Protein AF-0000000085164803 (afdb_homodimer)

InterPro domains:
  IPR000312 Glycosyl transferase, family 3 [PF00591] (95-335)
  IPR005940 Anthranilate phosphoribosyl transferase [PTHR43285] (5-345)
  IPR017459 Glycosyl transferase family 3, N-terminal domain [PF02885] (6-67)
  IPR035902 Nucleoside phosphorylase/phosphoribosyltransferase catalytic domain superfamily [G3DSA:3.40.1030.10] (84-350)
  IPR035902 Nucleoside phosphorylase/phosphoribosyltransferase catalytic domain superfamily [SSF52418] (83-345)
  IPR036320 Glycosyl transferase family 3, N-terminal domain superfamily [SSF47648] (9-75)

Organism: Thermosynechococcus vestitus (strain NIES-2133 / IAM M-273 / BP-1) (NCBI:txid197221)

Nearest PDB structures (foldseek):
  4hkm-assembly2_B  TM=9.072E-01  e=5.076E-22  Xanthomonas campestris pv. campestris str. ATCC 33913
  5c7s-assembly1_A  TM=8.572E-01  e=1.283E-20  Mycobacterium tuberculosis H37Rv
  4x58-assembly1_A  TM=8.552E-01  e=3.973E-20  Mycobacterium tuberculosis
  4x59-assembly1_B  TM=8.171E-01  e=8.907E-20  Mycobacterium tuberculosis
  4zoj-assembly1_B  TM=8.328E-01  e=1.893E-19  Mycobacterium tuberculosis H37Ra

Sequence (700 aa):
MSPLFRDLLKKVGSGAHTHKDLTRAEAALALKLMLEQVATPAQIGAFLIAHRIKRPTSEEMAGMLDTYNAMGPKIPALETSSPVMILSQPYDGRDRTFPLSPLTALVLATAGIPVLQHGGDRMPTKEGIPLIDLWRCLGVDWSILTLEQITHCLEQTGLGFVYLPRHFPAAHGLVPYREQIGKRPPIATLELIWNPYQGPSHLVAGFVHPPTEGIMRDALYLHGVHEFTTVKGLEGSCDLPRERTAIIGLARNQDPSWQRLHLHPQNYGMASSNVPWPGETTTATKMMAAVLAAEEHPLTTSVIWNSGFYLWQGGKAHSLDSGFALSSELLRSGRVTQHLQKLQTTLEKVMSPLFRDLLKKVGSGAHTHKDLTRAEAALALKLMLEQVATPAQIGAFLIAHRIKRPTSEEMAGMLDTYNAMGPKIPALETSSPVMILSQPYDGRDRTFPLSPLTALVLATAGIPVLQHGGDRMPTKEGIPLIDLWRCLGVDWSILTLEQITHCLEQTGLGFVYLPRHFPAAHGLVPYREQIGKRPPIATLELIWNPYQGPSHLVAGFVHPPTEGIMRDALYLHGVHEFTTVKGLEGSCDLPRERTAIIGLARNQDPSWQRLHLHPQNYGMASSNVPWPGETTTATKMMAAVLAAEEHPLTTSVIWNSGFYLWQGGKAHSLDSGFALSSELLRSGRVTQHLQKLQTTLEKV

Structure (mmCIF, N/CA/C/O backbone):
data_AF-0000000085164803-model_v1
#
loop_
_entity.id
_entity.type
_entity.pdbx_description
1 polymer 'Tll1358 protein'
#
loop_
_atom_site.group_PDB
_atom_site.id
_atom_site.type_symbol
_atom_site.label_atom_id
_atom_site.label_alt_id
_atom_site.label_comp_id
_atom_site.label_asym_id
_atom_site.label_entity_id
_atom_site.label_seq_id
_atom_site.pdbx_PDB_ins_code
_atom_site.Cartn_x
_atom_site.Cartn_y
_atom_site.Cartn_z
_atom_site.occupancy
_atom_site.B_iso_or_equiv
_atom_site.auth_seq_id
_atom_site.auth_comp_id
_atom_site.auth_asym_id
_atom_site.auth_atom_id
_atom_site.pdbx_PDB_model_num
ATOM 1 N N . MET A 1 1 ? 14.891 6.027 -5.836 1 66.44 1 MET A N 1
ATOM 2 C CA . MET A 1 1 ? 13.453 6.035 -6.094 1 66.44 1 MET A CA 1
ATOM 3 C C . MET A 1 1 ? 13.164 6.305 -7.566 1 66.44 1 MET A C 1
ATOM 5 O O . MET A 1 1 ? 13.914 7.027 -8.227 1 66.44 1 MET A O 1
ATOM 9 N N . SER A 1 2 ? 12.203 5.418 -8.148 1 78.12 2 SER A N 1
ATOM 10 C CA . SER A 1 2 ? 11.945 5.633 -9.57 1 78.12 2 SER A CA 1
ATOM 11 C C . SER A 1 2 ? 10.719 6.523 -9.781 1 78.12 2 SER A C 1
ATOM 13 O O . SER A 1 2 ? 9.617 6.18 -9.352 1 78.12 2 SER A O 1
ATOM 15 N N . PRO A 1 3 ? 10.938 7.703 -10.273 1 87.62 3 PRO A N 1
ATOM 16 C CA . PRO A 1 3 ? 9.805 8.578 -10.578 1 87.62 3 PRO A CA 1
ATOM 17 C C . PRO A 1 3 ? 8.781 7.91 -11.492 1 87.62 3 PRO A C 1
ATOM 19 O O . PRO A 1 3 ? 7.578 8.164 -11.367 1 87.62 3 PRO A O 1
ATOM 22 N N . LEU A 1 4 ? 9.344 7.156 -12.32 1 92.25 4 LEU A N 1
ATOM 23 C CA . LEU A 1 4 ? 8.461 6.457 -13.25 1 92.25 4 LEU A CA 1
ATOM 24 C C . LEU A 1 4 ? 7.531 5.508 -12.492 1 92.25 4 LEU A C 1
ATOM 26 O O . LEU A 1 4 ? 6.324 5.477 -12.758 1 92.25 4 LEU A O 1
ATOM 30 N N . PHE A 1 5 ? 8.047 4.777 -11.586 1 97 5 PHE A N 1
ATOM 31 C CA . PHE A 1 5 ? 7.234 3.84 -10.82 1 97 5 PHE A CA 1
ATOM 32 C C . PHE A 1 5 ? 6.219 4.582 -9.953 1 97 5 PHE A C 1
ATOM 34 O O . PHE A 1 5 ? 5.09 4.121 -9.781 1 97 5 PHE A O 1
ATOM 41 N N . ARG A 1 6 ? 6.641 5.688 -9.453 1 95.94 6 ARG A N 1
ATOM 42 C CA . ARG A 1 6 ? 5.75 6.512 -8.641 1 95.94 6 ARG A CA 1
ATOM 43 C C . ARG A 1 6 ? 4.504 6.902 -9.422 1 95.94 6 ARG A C 1
ATOM 45 O O . ARG A 1 6 ? 3.395 6.879 -8.891 1 95.94 6 ARG A O 1
ATOM 52 N N . ASP A 1 7 ? 4.656 7.234 -10.641 1 95.56 7 ASP A N 1
ATOM 53 C CA . ASP A 1 7 ? 3.527 7.637 -11.484 1 95.56 7 ASP A CA 1
ATOM 54 C C . ASP A 1 7 ? 2.562 6.473 -11.695 1 95.56 7 ASP A C 1
ATOM 56 O O . ASP A 1 7 ? 1.345 6.664 -11.703 1 95.56 7 ASP A O 1
ATOM 60 N N . LEU A 1 8 ? 3.043 5.332 -11.898 1 97.31 8 LEU A N 1
ATOM 61 C CA . LEU A 1 8 ? 2.215 4.141 -12.039 1 97.31 8 LEU A CA 1
ATOM 62 C C . LEU A 1 8 ? 1.475 3.838 -10.742 1 97.31 8 LEU A C 1
ATOM 64 O O . LEU A 1 8 ? 0.283 3.521 -10.758 1 97.31 8 LEU A O 1
ATOM 68 N N . LEU A 1 9 ? 2.225 3.98 -9.688 1 96.81 9 LEU A N 1
ATOM 69 C CA . LEU A 1 9 ? 1.663 3.736 -8.359 1 96.81 9 LEU A CA 1
ATOM 70 C C . LEU A 1 9 ? 0.536 4.719 -8.062 1 96.81 9 LEU A C 1
ATOM 72 O O . LEU A 1 9 ? -0.498 4.336 -7.508 1 96.81 9 LEU A O 1
ATOM 76 N N . LYS A 1 10 ? 0.73 5.973 -8.461 1 95.06 10 LYS A N 1
ATOM 77 C CA . LYS A 1 10 ? -0.285 7 -8.242 1 95.06 10 LYS A CA 1
ATOM 78 C C . LYS A 1 10 ? -1.594 6.637 -8.938 1 95.06 10 LYS A C 1
ATOM 80 O O . LYS A 1 10 ? -2.676 6.914 -8.414 1 95.06 10 LYS A O 1
ATOM 85 N N . LYS A 1 11 ? -1.529 6.02 -10.086 1 94.56 11 LYS A N 1
ATOM 86 C CA . LYS A 1 11 ? -2.715 5.609 -10.836 1 94.56 11 LYS A CA 1
ATOM 87 C C . LYS A 1 11 ? -3.486 4.527 -10.086 1 94.56 11 LYS A C 1
ATOM 89 O O . LYS A 1 11 ? -4.695 4.645 -9.883 1 94.56 11 LYS A O 1
ATOM 94 N N . VAL A 1 12 ? -2.789 3.58 -9.531 1 94.38 12 VAL A N 1
ATOM 95 C CA . VAL A 1 12 ? -3.396 2.406 -8.914 1 94.38 12 VAL A CA 1
ATOM 96 C C . VAL A 1 12 ? -3.879 2.752 -7.508 1 94.38 12 VAL A C 1
ATOM 98 O O . VAL A 1 12 ? -4.879 2.207 -7.039 1 94.38 12 VAL A O 1
ATOM 101 N N . GLY A 1 13 ? -3.184 3.682 -6.848 1 91.94 13 GLY A N 1
ATOM 102 C CA . GLY A 1 13 ? -3.406 3.953 -5.438 1 91.94 13 GLY A CA 1
ATOM 103 C C . GLY A 1 13 ? -4.18 5.234 -5.191 1 91.94 13 GLY A C 1
ATOM 104 O O . GLY A 1 13 ? -4.105 5.809 -4.105 1 91.94 13 GLY A O 1
ATOM 105 N N . SER A 1 14 ? -4.785 5.953 -6.07 1 82.62 14 SER A N 1
ATOM 106 C CA . SER A 1 14 ? -5.457 7.234 -5.895 1 82.62 14 SER A CA 1
ATOM 107 C C . SER A 1 14 ? -6.641 7.113 -4.941 1 82.62 14 SER A C 1
ATOM 109 O O . SER A 1 14 ? -6.84 7.973 -4.082 1 82.62 14 SER A O 1
ATOM 111 N N . GLY A 1 15 ? -7.508 6.23 -5.016 1 77.12 15 GLY A N 1
ATOM 112 C CA . GLY A 1 15 ? -8.656 6.039 -4.148 1 77.12 15 GLY A CA 1
ATOM 113 C C . GLY A 1 15 ? -9.547 4.887 -4.586 1 77.12 15 GLY A C 1
ATOM 114 O O . GLY A 1 15 ? -9.344 4.309 -5.652 1 77.12 15 GLY A O 1
ATOM 115 N N . ALA A 1 16 ? -10.484 4.719 -3.592 1 70.19 16 ALA A N 1
ATOM 116 C CA . ALA A 1 16 ? -11.375 3.588 -3.84 1 70.19 16 ALA A CA 1
ATOM 117 C C . ALA A 1 16 ? -12.188 3.797 -5.113 1 70.19 16 ALA A C 1
ATOM 119 O O . ALA A 1 16 ? -12.445 2.846 -5.855 1 70.19 16 ALA A O 1
ATOM 120 N N . HIS A 1 17 ? -12.352 5.117 -5.375 1 75.06 17 HIS A N 1
ATOM 121 C CA . HIS A 1 17 ? -13.211 5.383 -6.523 1 75.06 17 HIS A CA 1
ATOM 122 C C . HIS A 1 17 ? -12.477 6.199 -7.582 1 75.06 17 HIS A C 1
ATOM 124 O O . HIS A 1 17 ? -13.055 6.539 -8.617 1 75.06 17 HIS A O 1
ATOM 130 N N . THR A 1 18 ? -11.234 6.43 -7.332 1 79.44 18 THR A N 1
ATOM 131 C CA . THR A 1 18 ? -10.531 7.332 -8.234 1 79.44 18 THR A CA 1
ATOM 132 C C . THR A 1 18 ? -9.328 6.641 -8.859 1 79.44 18 THR A C 1
ATOM 134 O O . THR A 1 18 ? -8.609 7.238 -9.664 1 79.44 18 THR A O 1
ATOM 137 N N . HIS A 1 19 ? -9.227 5.43 -8.406 1 83.69 19 HIS A N 1
ATOM 138 C CA . HIS A 1 19 ? -8.117 4.707 -9.016 1 83.69 19 HIS A CA 1
ATOM 139 C C . HIS A 1 19 ? -8.32 4.547 -10.523 1 83.69 19 HIS A C 1
ATOM 141 O O . HIS A 1 19 ? -9.445 4.668 -11.016 1 83.69 19 HIS A O 1
ATOM 147 N N . LYS A 1 20 ? -7.23 4.414 -11.234 1 91.12 20 LYS A N 1
ATOM 148 C CA . LYS A 1 20 ? -7.227 4.16 -12.672 1 91.12 20 LYS A CA 1
ATOM 149 C C . LYS A 1 20 ? -6.504 2.861 -13 1 91.12 20 LYS A C 1
ATOM 151 O O . LYS A 1 20 ? -5.523 2.504 -12.336 1 91.12 20 LYS A O 1
ATOM 156 N N . ASP A 1 21 ? -7.039 2.227 -14.016 1 96.38 21 ASP A N 1
ATOM 157 C CA . ASP A 1 21 ? -6.391 1.008 -14.492 1 96.38 21 ASP A CA 1
ATOM 158 C C . ASP A 1 21 ? -5.117 1.331 -15.273 1 96.38 21 ASP A C 1
ATOM 160 O O . ASP A 1 21 ? -5.066 2.324 -16 1 96.38 21 ASP A O 1
ATOM 164 N N . LEU A 1 22 ? -4.18 0.524 -15.062 1 98 22 LEU A N 1
ATOM 165 C CA . LEU A 1 22 ? -3.008 0.607 -15.93 1 98 22 LEU A CA 1
ATOM 166 C C . LEU A 1 22 ? -3.312 0.031 -17.312 1 98 22 LEU A C 1
ATOM 168 O O . LEU A 1 22 ? -4.098 -0.912 -17.438 1 98 22 LEU A O 1
ATOM 172 N N . THR A 1 23 ? -2.688 0.637 -18.312 1 98.31 23 THR A N 1
ATOM 173 C CA . THR A 1 23 ? -2.682 -0.014 -19.625 1 98.31 23 THR A CA 1
ATOM 174 C C . THR A 1 23 ? -1.815 -1.27 -19.594 1 98.31 23 THR A C 1
ATOM 176 O O . THR A 1 23 ? -1.067 -1.495 -18.641 1 98.31 23 THR A O 1
ATOM 179 N N . ARG A 1 24 ? -1.946 -2.098 -20.641 1 98.62 24 ARG A N 1
ATOM 180 C CA . ARG A 1 24 ? -1.116 -3.293 -20.75 1 98.62 24 ARG A CA 1
ATOM 181 C C . ARG A 1 24 ? 0.365 -2.938 -20.688 1 98.62 24 ARG A C 1
ATOM 183 O O . ARG A 1 24 ? 1.122 -3.561 -19.938 1 98.62 24 ARG A O 1
ATOM 190 N N . ALA A 1 25 ? 0.76 -1.903 -21.406 1 98.69 25 ALA A N 1
ATOM 191 C CA . ALA A 1 25 ? 2.156 -1.476 -21.438 1 98.69 25 ALA A CA 1
ATOM 192 C C . ALA A 1 25 ? 2.602 -0.969 -20.078 1 98.69 25 ALA A C 1
ATOM 194 O O . ALA A 1 25 ? 3.725 -1.237 -19.641 1 98.69 25 ALA A O 1
ATOM 195 N N . GLU A 1 26 ? 1.763 -0.199 -19.375 1 98.5 26 GLU A N 1
ATOM 196 C CA . GLU A 1 26 ? 2.076 0.324 -18.047 1 98.5 26 GLU A CA 1
ATOM 197 C C . GLU A 1 26 ? 2.225 -0.803 -17.031 1 98.5 26 GLU A C 1
ATOM 199 O O . GLU A 1 26 ? 3.107 -0.758 -16.172 1 98.5 26 GLU A O 1
ATOM 204 N N . ALA A 1 27 ? 1.341 -1.773 -17.125 1 98.69 27 ALA A N 1
ATOM 205 C CA . ALA A 1 27 ? 1.405 -2.908 -16.219 1 98.69 27 ALA A CA 1
ATOM 206 C C . ALA A 1 27 ? 2.68 -3.719 -16.438 1 98.69 27 ALA A C 1
ATOM 208 O O . ALA A 1 27 ? 3.305 -4.176 -15.477 1 98.69 27 ALA A O 1
ATOM 209 N N . ALA A 1 28 ? 3.039 -3.904 -17.688 1 98.81 28 ALA A N 1
ATOM 210 C CA . ALA A 1 28 ? 4.301 -4.566 -18.016 1 98.81 28 ALA A CA 1
ATOM 211 C C . ALA A 1 28 ? 5.484 -3.82 -17.406 1 98.81 28 ALA A C 1
ATOM 213 O O . ALA A 1 28 ? 6.375 -4.434 -16.812 1 98.81 28 ALA A O 1
ATOM 214 N N . LEU A 1 29 ? 5.465 -2.545 -17.562 1 98.62 29 LEU A N 1
ATOM 215 C CA . LEU A 1 29 ? 6.539 -1.702 -17.047 1 98.62 29 LEU A CA 1
ATOM 216 C C . LEU A 1 29 ? 6.602 -1.764 -15.523 1 98.62 29 LEU A C 1
ATOM 218 O O . LEU A 1 29 ? 7.684 -1.849 -14.945 1 98.62 29 LEU A O 1
ATOM 222 N N . ALA A 1 30 ? 5.469 -1.691 -14.867 1 98.56 30 ALA A N 1
ATOM 223 C CA . ALA A 1 30 ? 5.422 -1.753 -13.406 1 98.56 30 ALA A CA 1
ATOM 224 C C . ALA A 1 30 ? 6.078 -3.027 -12.891 1 98.56 30 ALA A C 1
ATOM 226 O O . ALA A 1 30 ? 6.914 -2.979 -11.977 1 98.56 30 ALA A O 1
ATOM 227 N N . LEU A 1 31 ? 5.68 -4.145 -13.477 1 98.75 31 LEU A N 1
ATOM 228 C CA . LEU A 1 31 ? 6.254 -5.406 -13.023 1 98.75 31 LEU A CA 1
ATOM 229 C C . LEU A 1 31 ? 7.75 -5.457 -13.297 1 98.75 31 LEU A C 1
ATOM 231 O O . LEU A 1 31 ? 8.531 -5.922 -12.461 1 98.75 31 LEU A O 1
ATOM 235 N N . LYS A 1 32 ? 8.148 -4.996 -14.445 1 98.69 32 LYS A N 1
ATOM 236 C CA . LYS A 1 32 ? 9.57 -4.977 -14.781 1 98.69 32 LYS A CA 1
ATOM 237 C C . LYS A 1 32 ? 10.367 -4.191 -13.75 1 98.69 32 LYS A C 1
ATOM 239 O O . LYS A 1 32 ? 11.406 -4.66 -13.273 1 98.69 32 LYS A O 1
ATOM 244 N N . LEU A 1 33 ? 9.922 -3.006 -13.352 1 98.62 33 LEU A N 1
ATOM 245 C CA . LEU A 1 33 ? 10.609 -2.143 -12.406 1 98.62 33 LEU A CA 1
ATOM 246 C C . LEU A 1 33 ? 10.648 -2.783 -11.016 1 98.62 33 LEU A C 1
ATOM 248 O O . LEU A 1 33 ? 11.617 -2.6 -10.273 1 98.62 33 LEU A O 1
ATOM 252 N N . MET A 1 34 ? 9.594 -3.514 -10.672 1 98.62 34 MET A N 1
ATOM 253 C CA . MET A 1 34 ? 9.602 -4.227 -9.398 1 98.62 34 MET A CA 1
ATOM 254 C C . MET A 1 34 ? 10.594 -5.383 -9.43 1 98.62 34 MET A C 1
ATOM 256 O O . MET A 1 34 ? 11.367 -5.566 -8.484 1 98.62 34 MET A O 1
ATOM 260 N N . LEU A 1 35 ? 10.57 -6.156 -10.523 1 98.5 35 LEU A N 1
ATOM 261 C CA . LEU A 1 35 ? 11.461 -7.309 -10.641 1 98.5 35 LEU A CA 1
ATOM 262 C C . LEU A 1 35 ? 12.922 -6.871 -10.625 1 98.5 35 LEU A C 1
ATOM 264 O O . LEU A 1 35 ? 13.773 -7.551 -10.047 1 98.5 35 LEU A O 1
ATOM 268 N N . GLU A 1 36 ? 13.211 -5.777 -11.211 1 97.69 36 GLU A N 1
ATOM 269 C CA . GLU A 1 36 ? 14.578 -5.27 -11.297 1 97.69 36 GLU A CA 1
ATOM 270 C C . GLU A 1 36 ? 14.961 -4.5 -10.039 1 97.69 36 GLU A C 1
ATOM 272 O O . GLU A 1 36 ? 16.094 -4.031 -9.914 1 97.69 36 GLU A O 1
ATOM 277 N N . GLN A 1 37 ? 14.047 -4.25 -9.125 1 96.56 37 GLN A N 1
ATOM 278 C CA . GLN A 1 37 ? 14.258 -3.566 -7.855 1 96.56 37 GLN A CA 1
ATOM 279 C C . GLN A 1 37 ? 14.664 -2.111 -8.078 1 96.56 37 GLN A C 1
ATOM 281 O O . GLN A 1 37 ? 15.484 -1.573 -7.328 1 96.56 37 GLN A O 1
ATOM 286 N N . VAL A 1 38 ? 14.188 -1.705 -9.242 1 97.62 38 VAL A N 1
ATOM 287 C CA . VAL A 1 38 ? 14.273 -0.263 -9.453 1 97.62 38 VAL A CA 1
ATOM 288 C C . VAL A 1 38 ? 13.266 0.45 -8.555 1 97.62 38 VAL A C 1
ATOM 290 O O . VAL A 1 38 ? 13.562 1.511 -8 1 97.62 38 VAL A O 1
ATOM 293 N N . ALA A 1 39 ? 12.016 -0.092 -8.469 1 98.12 39 ALA A N 1
ATOM 294 C CA . ALA A 1 39 ? 11.07 0.363 -7.457 1 98.12 39 ALA A CA 1
ATOM 295 C C . ALA A 1 39 ? 11.594 0.089 -6.051 1 98.12 39 ALA A C 1
ATOM 297 O O . ALA A 1 39 ? 12.148 -0.979 -5.785 1 98.12 39 ALA A O 1
ATOM 298 N N . THR A 1 40 ? 11.453 1.052 -5.16 1 98.06 40 THR A N 1
ATOM 299 C CA . THR A 1 40 ? 11.914 0.876 -3.785 1 98.06 40 THR A CA 1
ATOM 300 C C . THR A 1 40 ? 11.016 -0.105 -3.037 1 98.06 40 THR A C 1
ATOM 302 O O . THR A 1 40 ? 9.883 -0.357 -3.455 1 98.06 40 THR A O 1
ATOM 305 N N . PRO A 1 41 ? 11.508 -0.667 -1.887 1 98 41 PRO A N 1
ATOM 306 C CA . PRO A 1 41 ? 10.656 -1.557 -1.091 1 98 41 PRO A CA 1
ATOM 307 C C . PRO A 1 41 ? 9.32 -0.92 -0.72 1 98 41 PRO A C 1
ATOM 309 O O . PRO A 1 41 ? 8.273 -1.566 -0.822 1 98 41 PRO A O 1
ATOM 312 N N . ALA A 1 42 ? 9.328 0.338 -0.353 1 98.19 42 ALA A N 1
ATOM 313 C CA . ALA A 1 42 ? 8.094 1.034 0.007 1 98.19 42 ALA A CA 1
ATOM 314 C C . ALA A 1 42 ? 7.137 1.107 -1.181 1 98.19 42 ALA A C 1
ATOM 316 O O . ALA A 1 42 ? 5.93 0.917 -1.025 1 98.19 42 ALA A O 1
ATOM 317 N N . GLN A 1 43 ? 7.73 1.376 -2.328 1 98.44 43 GLN A N 1
ATOM 318 C CA . GLN A 1 43 ? 6.922 1.441 -3.541 1 98.44 43 GLN A CA 1
ATOM 319 C C . GLN A 1 43 ? 6.352 0.073 -3.896 1 98.44 43 GLN A C 1
ATOM 321 O O . GLN A 1 43 ? 5.188 -0.036 -4.293 1 98.44 43 GLN A O 1
ATOM 326 N N . ILE A 1 44 ? 7.145 -0.96 -3.76 1 98.5 44 ILE A N 1
ATOM 327 C CA . ILE A 1 44 ? 6.699 -2.314 -4.07 1 98.5 44 ILE A CA 1
ATOM 328 C C . ILE A 1 44 ? 5.566 -2.713 -3.129 1 98.5 44 ILE A C 1
ATOM 330 O O . ILE A 1 44 ? 4.523 -3.195 -3.574 1 98.5 44 ILE A O 1
ATOM 334 N N . GLY A 1 45 ? 5.773 -2.488 -1.806 1 98 45 GLY A N 1
ATOM 335 C CA . GLY A 1 45 ? 4.715 -2.77 -0.848 1 98 45 GLY A CA 1
ATOM 336 C C . GLY A 1 45 ? 3.428 -2.021 -1.146 1 98 45 GLY A C 1
ATOM 337 O O . GLY A 1 45 ? 2.344 -2.611 -1.133 1 98 45 GLY A O 1
ATOM 338 N N . ALA A 1 46 ? 3.564 -0.733 -1.491 1 98.12 46 ALA A N 1
ATOM 339 C CA . ALA A 1 46 ? 2.41 0.111 -1.787 1 98.12 46 ALA A CA 1
ATOM 340 C C . ALA A 1 46 ? 1.689 -0.365 -3.045 1 98.12 46 ALA A C 1
ATOM 342 O O . ALA A 1 46 ? 0.458 -0.417 -3.08 1 98.12 46 ALA A O 1
ATOM 343 N N . PHE A 1 47 ? 2.451 -0.708 -4.082 1 98.12 47 PHE A N 1
ATOM 344 C CA . PHE A 1 47 ? 1.856 -1.134 -5.344 1 98.12 47 PHE A CA 1
ATOM 345 C C . PHE A 1 47 ? 1.113 -2.453 -5.172 1 98.12 47 PHE A C 1
ATOM 347 O O . PHE A 1 47 ? -0.023 -2.596 -5.625 1 98.12 47 PHE A O 1
ATOM 354 N N . LEU A 1 48 ? 1.732 -3.404 -4.484 1 97.81 48 LEU A N 1
ATOM 355 C CA . LEU A 1 48 ? 1.134 -4.727 -4.344 1 97.81 48 LEU A CA 1
ATOM 356 C C . LEU A 1 48 ? -0.191 -4.648 -3.594 1 97.81 48 LEU A C 1
ATOM 358 O O . LEU A 1 48 ? -1.184 -5.246 -4.012 1 97.81 48 LEU A O 1
ATOM 362 N N . ILE A 1 49 ? -0.286 -3.896 -2.512 1 96.94 49 ILE A N 1
ATOM 363 C CA . ILE A 1 49 ? -1.503 -3.836 -1.712 1 96.94 49 ILE A CA 1
ATOM 364 C C . ILE A 1 49 ? -2.559 -3.004 -2.439 1 96.94 49 ILE A C 1
ATOM 366 O O . ILE A 1 49 ? -3.746 -3.336 -2.41 1 96.94 49 ILE A O 1
ATOM 370 N N . ALA A 1 50 ? -2.105 -1.896 -3.123 1 96.69 50 ALA A N 1
ATOM 371 C CA . ALA A 1 50 ? -3.049 -1.064 -3.867 1 96.69 50 ALA A CA 1
ATOM 372 C C . ALA A 1 50 ? -3.67 -1.841 -5.023 1 96.69 50 ALA A C 1
ATOM 374 O O . ALA A 1 50 ? -4.875 -1.744 -5.27 1 96.69 50 ALA A O 1
ATOM 375 N N . HIS A 1 51 ? -2.828 -2.557 -5.727 1 96.5 51 HIS A N 1
ATOM 376 C CA . HIS A 1 51 ? -3.297 -3.357 -6.852 1 96.5 51 HIS A CA 1
ATOM 377 C C . HIS A 1 51 ? -4.285 -4.426 -6.395 1 96.5 51 HIS A C 1
ATOM 379 O O . HIS A 1 51 ? -5.266 -4.711 -7.09 1 96.5 51 HIS A O 1
ATOM 385 N N . ARG A 1 52 ? -4.004 -5.02 -5.242 1 95.19 52 ARG A N 1
ATOM 386 C CA . ARG A 1 52 ? -4.914 -6.004 -4.664 1 95.19 52 ARG A CA 1
ATOM 387 C C . ARG A 1 52 ? -6.27 -5.375 -4.352 1 95.19 52 ARG A C 1
ATOM 389 O O . ARG A 1 52 ? -7.312 -5.949 -4.66 1 95.19 52 ARG A O 1
ATOM 396 N N . ILE A 1 53 ? -6.266 -4.223 -3.682 1 94.25 53 ILE A N 1
ATOM 397 C CA . ILE A 1 53 ? -7.496 -3.547 -3.281 1 94.25 53 ILE A CA 1
ATOM 398 C C . ILE A 1 53 ? -8.289 -3.139 -4.523 1 94.25 53 ILE A C 1
ATOM 400 O O . ILE A 1 53 ? -9.508 -3.312 -4.574 1 94.25 53 ILE A O 1
ATOM 404 N N . LYS A 1 54 ? -7.633 -2.625 -5.535 1 92.5 54 LYS A N 1
ATOM 405 C CA . LYS A 1 54 ? -8.266 -2.172 -6.77 1 92.5 54 LYS A CA 1
ATOM 406 C C . LYS A 1 54 ? -8.812 -3.35 -7.57 1 92.5 54 LYS A C 1
ATOM 408 O O . LYS A 1 54 ? -9.789 -3.203 -8.312 1 92.5 54 LYS A O 1
ATOM 413 N N . ARG A 1 55 ? -8.094 -4.496 -7.453 1 92.12 55 ARG A N 1
ATOM 414 C CA . ARG A 1 55 ? -8.32 -5.699 -8.242 1 92.12 55 ARG A CA 1
ATOM 415 C C . ARG A 1 55 ? -7.777 -5.535 -9.656 1 92.12 55 ARG A C 1
ATOM 417 O O . ARG A 1 55 ? -8.008 -4.508 -10.305 1 92.12 55 ARG A O 1
ATOM 424 N N . PRO A 1 56 ? -7.125 -6.48 -10.125 1 95.44 56 PRO A N 1
ATOM 425 C CA . PRO A 1 56 ? -6.48 -6.375 -11.438 1 95.44 56 PRO A CA 1
ATOM 426 C C . PRO A 1 56 ? -7.465 -6.531 -12.594 1 95.44 56 PRO A C 1
ATOM 428 O O . PRO A 1 56 ? -8.492 -7.195 -12.445 1 95.44 56 PRO A O 1
ATOM 431 N N . THR A 1 57 ? -7.211 -5.895 -13.711 1 97.38 57 THR A N 1
ATOM 432 C CA . THR A 1 57 ? -7.934 -6.125 -14.953 1 97.38 57 THR A CA 1
ATOM 433 C C . THR A 1 57 ? -7.207 -7.152 -15.82 1 97.38 57 THR A C 1
ATOM 435 O O . THR A 1 57 ? -6.051 -7.484 -15.555 1 97.38 57 THR A O 1
ATOM 438 N N . SER A 1 58 ? -7.945 -7.625 -16.859 1 98.44 58 SER A N 1
ATOM 439 C CA . SER A 1 58 ? -7.332 -8.578 -17.781 1 98.44 58 SER A CA 1
ATOM 440 C C . SER A 1 58 ? -6.184 -7.938 -18.562 1 98.44 58 SER A C 1
ATOM 442 O O . SER A 1 58 ? -5.184 -8.594 -18.844 1 98.44 58 SER A O 1
ATOM 444 N N . GLU A 1 59 ? -6.324 -6.648 -18.859 1 98.5 59 GLU A N 1
ATOM 445 C CA . GLU A 1 59 ? -5.27 -5.918 -19.547 1 98.5 59 GLU A CA 1
ATOM 446 C C . GLU A 1 59 ? -4.012 -5.809 -18.703 1 98.5 59 GLU A C 1
ATOM 448 O O . GLU A 1 59 ? -2.898 -5.977 -19.188 1 98.5 59 GLU A O 1
ATOM 453 N N . GLU A 1 60 ? -4.199 -5.465 -17.453 1 98.62 60 GLU A N 1
ATOM 454 C CA . GLU A 1 60 ? -3.068 -5.383 -16.547 1 98.62 60 GLU A CA 1
ATOM 455 C C . GLU A 1 60 ? -2.381 -6.738 -16.391 1 98.62 60 GLU A C 1
ATOM 457 O O . GLU A 1 60 ? -1.15 -6.82 -16.406 1 98.62 60 GLU A O 1
ATOM 462 N N . MET A 1 61 ? -3.186 -7.793 -16.281 1 98.5 61 MET A N 1
ATOM 463 C CA . MET A 1 61 ? -2.646 -9.141 -16.156 1 98.5 61 MET A CA 1
ATOM 464 C C . MET A 1 61 ? -1.866 -9.539 -17.406 1 98.5 61 MET A C 1
ATOM 466 O O . MET A 1 61 ? -0.792 -10.133 -17.297 1 98.5 61 MET A O 1
ATOM 470 N N . ALA A 1 62 ? -2.432 -9.195 -18.547 1 98.75 62 ALA A N 1
ATOM 471 C CA . ALA A 1 62 ? -1.747 -9.477 -19.812 1 98.75 62 ALA A CA 1
ATOM 472 C C . ALA A 1 62 ? -0.406 -8.758 -19.875 1 98.75 62 ALA A C 1
ATOM 474 O O . ALA A 1 62 ? 0.587 -9.312 -20.344 1 98.75 62 ALA A O 1
ATOM 475 N N . GLY A 1 63 ? -0.427 -7.496 -19.422 1 98.81 63 GLY A N 1
ATOM 476 C CA . GLY A 1 63 ? 0.817 -6.742 -19.391 1 98.81 63 GLY A CA 1
ATOM 477 C C . GLY A 1 63 ? 1.855 -7.348 -18.469 1 98.81 63 GLY A C 1
ATOM 478 O O . GLY A 1 63 ? 3.033 -7.434 -18.812 1 98.81 63 GLY A O 1
ATOM 479 N N . MET A 1 64 ? 1.473 -7.762 -17.328 1 98.69 64 MET A N 1
ATOM 480 C CA . MET A 1 64 ? 2.395 -8.414 -16.406 1 98.69 64 MET A CA 1
ATOM 481 C C . MET A 1 64 ? 2.922 -9.719 -16.984 1 98.69 64 MET A C 1
ATOM 483 O O . MET A 1 64 ? 4.086 -10.062 -16.781 1 98.69 64 MET A O 1
ATOM 487 N N . LEU A 1 65 ? 2.076 -10.414 -17.672 1 98.5 65 LEU A N 1
ATOM 488 C CA . LEU A 1 65 ? 2.5 -11.641 -18.328 1 98.5 65 LEU A CA 1
ATOM 489 C C . LEU A 1 65 ? 3.549 -11.352 -19.406 1 98.5 65 LEU A C 1
ATOM 491 O O . LEU A 1 65 ? 4.473 -12.141 -19.594 1 98.5 65 LEU A O 1
ATOM 495 N N . ASP A 1 66 ? 3.385 -10.219 -20.141 1 98.75 66 ASP A N 1
ATOM 496 C CA . ASP A 1 66 ? 4.422 -9.805 -21.078 1 98.75 66 ASP A CA 1
ATOM 497 C C . ASP A 1 66 ? 5.793 -9.781 -20.406 1 98.75 66 ASP A C 1
ATOM 499 O O . ASP A 1 66 ? 6.766 -10.312 -20.953 1 98.75 66 ASP A O 1
ATOM 503 N N . THR A 1 67 ? 5.84 -9.203 -19.266 1 98.88 67 THR A N 1
ATOM 504 C CA . THR A 1 67 ? 7.105 -9.031 -18.562 1 98.88 67 THR A CA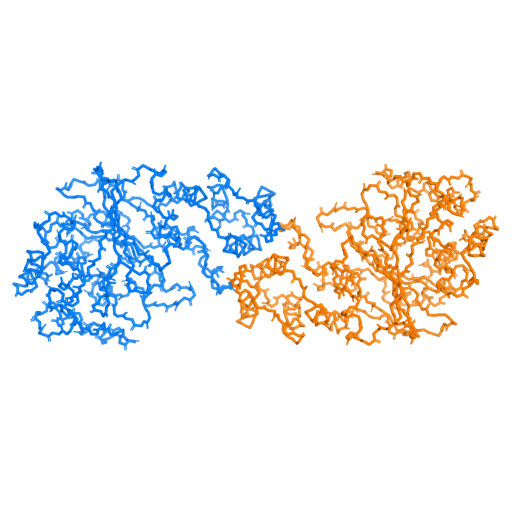 1
ATOM 505 C C . THR A 1 67 ? 7.629 -10.367 -18.062 1 98.88 67 THR A C 1
ATOM 507 O O . THR A 1 67 ? 8.82 -10.672 -18.188 1 98.88 67 THR A O 1
ATOM 510 N N . TYR A 1 68 ? 6.773 -11.203 -17.484 1 98.5 68 TYR A N 1
ATOM 511 C CA . TYR A 1 68 ? 7.195 -12.523 -17.031 1 98.5 68 TYR A CA 1
ATOM 512 C C . TYR A 1 68 ? 7.75 -13.344 -18.203 1 98.5 68 TYR A C 1
ATOM 514 O O . TYR A 1 68 ? 8.766 -14.031 -18.062 1 98.5 68 TYR A O 1
ATOM 522 N N . ASN A 1 69 ? 7.062 -13.25 -19.344 1 98 69 ASN A N 1
ATOM 523 C CA . ASN A 1 69 ? 7.508 -13.984 -20.516 1 98 69 ASN A CA 1
ATOM 524 C C . ASN A 1 69 ? 8.852 -13.477 -21.031 1 98 69 ASN A C 1
ATOM 526 O O . ASN A 1 69 ? 9.68 -14.258 -21.5 1 98 69 ASN A O 1
ATOM 530 N N . ALA A 1 70 ? 9.031 -12.211 -20.906 1 98.19 70 ALA A N 1
ATOM 531 C CA . ALA A 1 70 ? 10.258 -11.602 -21.406 1 98.19 70 ALA A CA 1
ATOM 532 C C . ALA A 1 70 ? 11.43 -11.883 -20.484 1 98.19 70 ALA A C 1
ATOM 534 O O . ALA A 1 70 ? 12.555 -12.094 -20.938 1 98.19 70 ALA A O 1
ATOM 535 N N . MET A 1 71 ? 11.172 -11.93 -19.188 1 98.38 71 MET A N 1
ATOM 536 C CA . MET A 1 71 ? 12.273 -11.961 -18.234 1 98.38 71 MET A CA 1
ATOM 537 C C . MET A 1 71 ? 12.445 -13.352 -17.641 1 98.38 71 MET A C 1
ATOM 539 O O . MET A 1 71 ? 13.492 -13.672 -17.078 1 98.38 71 MET A O 1
ATOM 543 N N . GLY A 1 72 ? 11.391 -14.133 -17.672 1 97.94 72 GLY A N 1
ATOM 544 C CA . GLY A 1 72 ? 11.422 -15.438 -17.031 1 97.94 72 GLY A CA 1
ATOM 545 C C . GLY A 1 72 ? 12.172 -16.484 -17.844 1 97.94 72 GLY A C 1
ATOM 546 O O . GLY A 1 72 ? 12.406 -16.297 -19.047 1 97.94 72 GLY A O 1
ATOM 547 N N . PRO A 1 73 ? 12.555 -17.547 -17.156 1 97.38 73 PRO A N 1
ATOM 548 C CA . PRO A 1 73 ? 13.195 -18.656 -17.875 1 97.38 73 PRO A CA 1
ATOM 549 C C . PRO A 1 73 ? 12.25 -19.328 -18.875 1 97.38 73 PRO A C 1
ATOM 551 O O . PRO A 1 73 ? 11.039 -19.328 -18.672 1 97.38 73 PRO A O 1
ATOM 554 N N . LYS A 1 74 ? 12.852 -19.922 -19.922 1 96.38 74 LYS A N 1
ATOM 555 C CA . LYS A 1 74 ? 12.078 -20.672 -20.906 1 96.38 74 LYS A CA 1
ATOM 556 C C . LYS A 1 74 ? 12.766 -21.984 -21.281 1 96.38 74 LYS A C 1
ATOM 558 O O . LYS A 1 74 ? 13.969 -22.016 -21.531 1 96.38 74 LYS A O 1
ATOM 563 N N . ILE A 1 75 ? 11.961 -22.938 -21.156 1 97.81 75 ILE A N 1
ATOM 564 C CA . ILE A 1 75 ? 12.375 -24.219 -21.719 1 97.81 75 ILE A CA 1
ATOM 565 C C . ILE A 1 75 ? 12.125 -24.219 -23.219 1 97.81 75 ILE A C 1
ATOM 567 O O . ILE A 1 75 ? 11.008 -23.922 -23.672 1 97.81 75 ILE A O 1
ATOM 571 N N . PRO A 1 76 ? 13.133 -24.578 -24 1 97.06 76 PRO A N 1
ATOM 572 C CA . PRO A 1 76 ? 12.93 -24.578 -25.453 1 97.06 76 PRO A CA 1
ATOM 573 C C . PRO A 1 76 ? 11.914 -25.625 -25.906 1 97.06 76 PRO A C 1
ATOM 575 O O . PRO A 1 76 ? 11.695 -26.625 -25.203 1 97.06 76 PRO A O 1
ATOM 578 N N . ALA A 1 77 ? 11.336 -25.359 -27.062 1 96.5 77 ALA A N 1
ATOM 579 C CA . ALA A 1 77 ? 10.383 -26.312 -27.641 1 96.5 77 ALA A CA 1
ATOM 580 C C . ALA A 1 77 ? 11.039 -27.656 -27.938 1 96.5 77 ALA A C 1
ATOM 582 O O . ALA A 1 77 ? 12.148 -27.703 -28.469 1 96.5 77 ALA A O 1
ATOM 583 N N . LEU A 1 78 ? 10.367 -28.625 -27.484 1 94.56 78 LEU A N 1
ATOM 584 C CA . LEU A 1 78 ? 10.82 -29.984 -27.75 1 94.56 78 LEU A CA 1
ATOM 585 C C . LEU A 1 78 ? 9.969 -30.625 -28.844 1 94.56 78 LEU A C 1
ATOM 587 O O . LEU A 1 78 ? 8.859 -30.172 -29.125 1 94.56 78 LEU A O 1
ATOM 591 N N . GLU A 1 79 ? 10.602 -31.578 -29.469 1 90 79 GLU A N 1
ATOM 592 C CA . GLU A 1 79 ? 9.812 -32.406 -30.391 1 90 79 GLU A CA 1
ATOM 593 C C . GLU A 1 79 ? 9 -33.438 -29.625 1 90 79 GLU A C 1
ATOM 595 O O . GLU A 1 79 ? 9.555 -34.406 -29.109 1 90 79 GLU A O 1
ATOM 600 N N . THR A 1 80 ? 7.738 -33.156 -29.469 1 86.56 80 THR A N 1
ATOM 601 C CA . THR A 1 80 ? 6.848 -34.062 -28.734 1 86.56 80 THR A CA 1
ATOM 602 C C . THR A 1 80 ? 5.617 -34.375 -29.578 1 86.56 80 THR A C 1
ATOM 604 O O . THR A 1 80 ? 5.234 -33.625 -30.453 1 86.56 80 THR A O 1
ATOM 607 N N . SER A 1 81 ? 5.105 -35.5 -29.375 1 84.88 81 SER A N 1
ATOM 608 C CA . SER A 1 81 ? 3.9 -35.906 -30.078 1 84.88 81 SER A CA 1
ATOM 609 C C . SER A 1 81 ? 2.658 -35.25 -29.5 1 84.88 81 SER A C 1
ATOM 611 O O . SER A 1 81 ? 1.626 -35.156 -30.172 1 84.88 81 SER A O 1
ATOM 613 N N . SER A 1 82 ? 2.729 -34.812 -28.297 1 91.81 82 SER A N 1
ATOM 614 C CA . SER A 1 82 ? 1.647 -34.125 -27.594 1 91.81 82 SER A CA 1
ATOM 615 C C . SER A 1 82 ? 2.129 -32.812 -27 1 91.81 82 SER A C 1
ATOM 617 O O . SER A 1 82 ? 3.303 -32.656 -26.641 1 91.81 82 SER A O 1
ATOM 619 N N . PRO A 1 83 ? 1.212 -31.891 -26.969 1 95.94 83 PRO A N 1
ATOM 620 C CA . PRO A 1 83 ? 1.59 -30.641 -26.281 1 95.94 83 PRO A CA 1
ATOM 621 C C . PRO A 1 83 ? 2 -30.875 -24.828 1 95.94 83 PRO A C 1
ATOM 623 O O . PRO A 1 83 ? 1.433 -31.734 -24.156 1 95.94 83 PRO A O 1
ATOM 626 N N . VAL A 1 84 ? 2.988 -30.109 -24.406 1 97.75 84 VAL A N 1
ATOM 627 C CA . VAL A 1 84 ? 3.393 -30.172 -23 1 97.75 84 VAL A CA 1
ATOM 628 C C . VAL A 1 84 ? 2.291 -29.594 -22.125 1 97.75 84 VAL A C 1
ATOM 630 O O . VAL A 1 84 ? 1.812 -28.484 -22.359 1 97.75 84 VAL A O 1
ATOM 633 N N . MET A 1 85 ? 1.817 -30.375 -21.203 1 98.19 85 MET A N 1
ATOM 634 C CA . MET A 1 85 ? 0.824 -29.859 -20.266 1 98.19 85 MET A CA 1
ATOM 635 C C . MET A 1 85 ? 1.495 -29.109 -19.125 1 98.19 85 MET A C 1
ATOM 637 O O . MET A 1 85 ? 2.379 -29.641 -18.453 1 98.19 85 MET A O 1
ATOM 641 N N . ILE A 1 86 ? 1.092 -27.875 -18.953 1 97.75 86 ILE A N 1
ATOM 642 C CA . ILE A 1 86 ? 1.577 -27.078 -17.828 1 97.75 86 ILE A CA 1
ATOM 643 C C . ILE A 1 86 ? 0.6 -27.172 -16.672 1 97.75 86 ILE A C 1
ATOM 645 O O . ILE A 1 86 ? -0.422 -26.484 -16.641 1 97.75 86 ILE A O 1
ATOM 649 N N . LEU A 1 87 ? 0.831 -28.016 -15.727 1 95.56 87 LEU A N 1
ATOM 650 C CA . LEU A 1 87 ? -0.001 -28.109 -14.531 1 95.56 87 LEU A CA 1
ATOM 651 C C . LEU A 1 87 ? 0.388 -27.047 -13.508 1 95.56 87 LEU A C 1
ATOM 653 O O . LEU A 1 87 ? 1.339 -27.234 -12.742 1 95.56 87 LEU A O 1
ATOM 657 N N . SER A 1 88 ? -0.413 -26.031 -13.469 1 89.5 88 SER A N 1
ATOM 658 C CA . SER A 1 88 ? 0.011 -24.844 -12.719 1 89.5 88 SER A CA 1
ATOM 659 C C . SER A 1 88 ? -0.57 -24.859 -11.305 1 89.5 88 SER A C 1
ATOM 661 O O . SER A 1 88 ? -1.769 -24.625 -11.125 1 89.5 88 SER A O 1
ATOM 663 N N . GLN A 1 89 ? 0.102 -25.062 -10.312 1 86.12 89 GLN A N 1
ATOM 664 C CA . GLN A 1 89 ? -0.082 -24.906 -8.875 1 86.12 89 GLN A CA 1
ATOM 665 C C . GLN A 1 89 ? 1.21 -24.453 -8.195 1 86.12 89 GLN A C 1
ATOM 667 O O . GLN A 1 89 ? 1.745 -25.156 -7.336 1 86.12 89 GLN A O 1
ATOM 672 N N . PRO A 1 90 ? 1.619 -23.328 -8.477 1 81.81 90 PRO A N 1
ATOM 673 C CA . PRO A 1 90 ? 3.041 -23.016 -8.328 1 81.81 90 PRO A CA 1
ATOM 674 C C . PRO A 1 90 ? 3.43 -22.703 -6.883 1 81.81 90 PRO A C 1
ATOM 676 O O . PRO A 1 90 ? 4.324 -23.344 -6.328 1 81.81 90 PRO A O 1
ATOM 679 N N . TYR A 1 91 ? 3.014 -21.688 -6.148 1 80.94 91 TYR A N 1
ATOM 680 C CA . TYR A 1 91 ? 3.848 -21.25 -5.035 1 80.94 91 TYR A CA 1
ATOM 681 C C . TYR A 1 91 ? 3.076 -21.297 -3.723 1 80.94 91 TYR A C 1
ATOM 683 O O . TYR A 1 91 ? 3.67 -21.422 -2.648 1 80.94 91 TYR A O 1
ATOM 691 N N . ASP A 1 92 ? 1.737 -21.297 -3.725 1 81.44 92 ASP A N 1
ATOM 692 C CA . ASP A 1 92 ? 0.987 -21.156 -2.48 1 81.44 92 ASP A CA 1
ATOM 693 C C . ASP A 1 92 ? 0.907 -22.5 -1.735 1 81.44 92 ASP A C 1
ATOM 695 O O . ASP A 1 92 ? 0.833 -22.516 -0.505 1 81.44 92 ASP A O 1
ATOM 699 N N . GLY A 1 93 ? 1.033 -23.578 -2.408 1 84.69 93 GLY A N 1
ATOM 700 C CA . GLY A 1 93 ? 1.022 -24.906 -1.812 1 84.69 93 GLY A CA 1
ATOM 701 C C . GLY A 1 93 ? -0.312 -25.266 -1.187 1 84.69 93 GLY A C 1
ATOM 702 O O . GLY A 1 93 ? -1.278 -24.516 -1.291 1 84.69 93 GLY A O 1
ATOM 703 N N . ARG A 1 94 ? -0.345 -26.547 -0.68 1 92.06 94 ARG A N 1
ATOM 704 C CA . ARG A 1 94 ? -1.522 -27.078 -0.002 1 92.06 94 ARG A CA 1
ATOM 705 C C . ARG A 1 94 ? -1.306 -27.141 1.507 1 92.06 94 ARG A C 1
ATOM 707 O O . ARG A 1 94 ? -0.208 -27.469 1.969 1 92.06 94 ARG A O 1
ATOM 714 N N . ASP A 1 95 ? -2.424 -26.766 2.23 1 93.75 95 ASP A N 1
ATOM 715 C CA . ASP A 1 95 ? -2.281 -26.969 3.67 1 93.75 95 ASP A CA 1
ATOM 716 C C . ASP A 1 95 ? -3.461 -27.75 4.234 1 93.75 95 ASP A C 1
ATOM 718 O O . ASP A 1 95 ? -3.469 -28.109 5.414 1 93.75 95 ASP A O 1
ATOM 722 N N . ARG A 1 96 ? -4.477 -28.125 3.543 1 96.62 96 ARG A N 1
ATOM 723 C CA . ARG A 1 96 ? -5.629 -28.844 4.066 1 96.62 96 ARG A CA 1
ATOM 724 C C . ARG A 1 96 ? -5.781 -30.203 3.373 1 96.62 96 ARG A C 1
ATOM 726 O O . ARG A 1 96 ? -6.105 -31.203 4.02 1 96.62 96 ARG A O 1
ATOM 733 N N . THR A 1 97 ? -5.508 -30.234 2.064 1 96.94 97 THR A N 1
ATOM 734 C CA . THR A 1 97 ? -5.691 -31.453 1.271 1 96.94 97 THR A CA 1
ATOM 735 C C . THR A 1 97 ? -4.375 -31.891 0.638 1 96.94 97 THR A C 1
ATOM 737 O O . THR A 1 97 ? -3.48 -31.062 0.424 1 96.94 97 THR A O 1
ATOM 740 N N . PHE A 1 98 ? -4.293 -33.156 0.361 1 97.31 98 PHE A N 1
ATOM 741 C CA . PHE A 1 98 ? -3.086 -33.719 -0.24 1 97.31 98 PHE A CA 1
ATOM 742 C C . PHE A 1 98 ? -2.914 -33.219 -1.668 1 97.31 98 PHE A C 1
ATOM 744 O O . PHE A 1 98 ? -3.824 -33.344 -2.49 1 97.31 98 PHE A O 1
ATOM 751 N N . PRO A 1 99 ? -1.751 -32.656 -2.033 1 96.56 99 PRO A N 1
ATOM 752 C CA . PRO A 1 99 ? -1.52 -32.25 -3.424 1 96.56 99 PRO A CA 1
ATOM 753 C C . PRO A 1 99 ? -1.268 -33.438 -4.344 1 96.56 99 PRO A C 1
ATOM 755 O O . PRO A 1 99 ? -0.374 -34.25 -4.082 1 96.56 99 PRO A O 1
ATOM 758 N N . LEU A 1 100 ? -1.915 -33.562 -5.418 1 96.38 100 LEU A N 1
ATOM 759 C CA . LEU A 1 100 ? -1.917 -34.719 -6.27 1 96.38 100 LEU A CA 1
ATOM 760 C C . LEU A 1 100 ? -0.997 -34.531 -7.473 1 96.38 100 LEU A C 1
ATOM 762 O O . LEU A 1 100 ? -0.652 -35.5 -8.156 1 96.38 100 LEU A O 1
ATOM 766 N N . SER A 1 101 ? -0.575 -33.344 -7.691 1 96.12 101 SER A N 1
ATOM 767 C CA . SER A 1 101 ? -0.026 -32.906 -8.969 1 96.12 101 SER A CA 1
ATOM 768 C C . SER A 1 101 ? 1.196 -33.719 -9.367 1 96.12 101 SER A C 1
ATOM 770 O O . SER A 1 101 ? 1.347 -34.094 -10.523 1 96.12 101 SER A O 1
ATOM 772 N N . PRO A 1 102 ? 2.129 -34.062 -8.398 1 97.06 102 PRO A N 1
ATOM 773 C CA . PRO A 1 102 ? 3.283 -34.844 -8.812 1 97.06 102 PRO A CA 1
ATOM 774 C C . PRO A 1 102 ? 2.893 -36.25 -9.289 1 97.06 102 PRO A C 1
ATOM 776 O O . PRO A 1 102 ? 3.43 -36.75 -10.281 1 97.06 102 PRO A O 1
ATOM 779 N N . LEU A 1 103 ? 1.945 -36.875 -8.609 1 98.12 103 LEU A N 1
ATOM 780 C CA . LEU A 1 103 ? 1.486 -38.219 -9.008 1 98.12 103 LEU A CA 1
ATOM 781 C C . LEU A 1 103 ? 0.725 -38.156 -10.328 1 98.12 103 LEU A C 1
ATOM 783 O O . LEU A 1 103 ? 0.908 -39 -11.195 1 98.12 103 LEU A O 1
ATOM 787 N N . THR A 1 104 ? -0.14 -37.125 -10.414 1 98.44 104 THR A N 1
ATOM 788 C CA . THR A 1 104 ? -0.849 -36.906 -11.672 1 98.44 104 THR A CA 1
ATOM 789 C C . THR A 1 104 ? 0.136 -36.719 -12.828 1 98.44 104 THR A C 1
ATOM 791 O O . THR A 1 104 ? -0.033 -37.344 -13.891 1 98.44 104 THR A O 1
ATOM 794 N N . ALA A 1 105 ? 1.152 -35.938 -12.633 1 98.56 105 ALA A N 1
ATOM 795 C CA . ALA A 1 105 ? 2.176 -35.688 -13.648 1 98.56 105 ALA A CA 1
ATOM 796 C C . ALA A 1 105 ? 2.859 -37 -14.062 1 98.56 105 ALA A C 1
ATOM 798 O O . ALA A 1 105 ? 3.107 -37.219 -15.25 1 98.56 105 ALA A O 1
ATOM 799 N N . LEU A 1 106 ? 3.18 -37.844 -13.094 1 98.69 106 LEU A N 1
ATOM 800 C CA . LEU A 1 106 ? 3.824 -39.125 -13.375 1 98.69 106 LEU A CA 1
ATOM 801 C C . LEU A 1 106 ? 2.938 -40 -14.25 1 98.69 106 LEU A C 1
ATOM 803 O O . LEU A 1 106 ? 3.416 -40.625 -15.211 1 98.69 106 LEU A O 1
ATOM 807 N N . VAL A 1 107 ? 1.643 -40.062 -13.922 1 98.69 107 VAL A N 1
ATOM 808 C CA . VAL A 1 107 ? 0.715 -40.875 -14.703 1 98.69 107 VAL A CA 1
ATOM 809 C C . VAL A 1 107 ? 0.634 -40.344 -16.125 1 98.69 107 VAL A C 1
ATOM 811 O O . VAL A 1 107 ? 0.702 -41.125 -17.094 1 98.69 107 VAL A O 1
ATOM 814 N N . LEU A 1 108 ? 0.503 -39.031 -16.281 1 98.75 108 LEU A N 1
ATOM 815 C CA . LEU A 1 108 ? 0.383 -38.406 -17.594 1 98.75 108 LEU A CA 1
ATOM 816 C C . LEU A 1 108 ? 1.631 -38.656 -18.438 1 98.75 108 LEU A C 1
ATOM 818 O O . LEU A 1 108 ? 1.531 -39.062 -19.594 1 98.75 108 LEU A O 1
ATOM 822 N N . ALA A 1 109 ? 2.766 -38.469 -17.828 1 98.5 109 ALA A N 1
ATOM 823 C CA . ALA A 1 109 ? 4.02 -38.688 -18.547 1 98.5 109 ALA A CA 1
ATOM 824 C C . ALA A 1 109 ? 4.141 -40.156 -18.984 1 98.5 109 ALA A C 1
ATOM 826 O O . ALA A 1 109 ? 4.621 -40.438 -20.078 1 98.5 109 ALA A O 1
ATOM 827 N N . THR A 1 110 ? 3.742 -41.062 -18.109 1 98.56 110 THR A N 1
ATOM 828 C CA . THR A 1 110 ? 3.77 -42.5 -18.422 1 98.56 110 THR A CA 1
ATOM 829 C C . THR A 1 110 ? 2.902 -42.781 -19.656 1 98.56 110 THR A C 1
ATOM 831 O O . THR A 1 110 ? 3.227 -43.656 -20.453 1 98.56 110 THR A O 1
ATOM 834 N N . ALA A 1 111 ? 1.817 -42.031 -19.766 1 98.25 111 ALA A N 1
ATOM 835 C CA . ALA A 1 111 ? 0.887 -42.219 -20.875 1 98.25 111 ALA A CA 1
ATOM 836 C C . ALA A 1 111 ? 1.348 -41.469 -22.125 1 98.25 111 ALA A C 1
ATOM 838 O O . ALA A 1 111 ? 0.702 -41.531 -23.172 1 98.25 111 ALA A O 1
ATOM 839 N N . GLY A 1 112 ? 2.455 -40.688 -22 1 97.62 112 GLY A N 1
ATOM 840 C CA . GLY A 1 112 ? 3.02 -40.031 -23.156 1 97.62 112 GLY A CA 1
ATOM 841 C C . GLY A 1 112 ? 2.639 -38.562 -23.25 1 97.62 112 GLY A C 1
ATOM 842 O O . GLY A 1 112 ? 2.873 -37.906 -24.281 1 97.62 112 GLY A O 1
ATOM 843 N N . ILE A 1 113 ? 2.027 -38 -22.297 1 98 113 ILE A N 1
ATOM 844 C CA . ILE A 1 113 ? 1.787 -36.562 -22.219 1 98 113 ILE A CA 1
ATOM 845 C C . ILE A 1 113 ? 2.893 -35.875 -21.406 1 98 113 ILE A C 1
ATOM 847 O O . ILE A 1 113 ? 2.951 -36.031 -20.172 1 98 113 ILE A O 1
ATOM 851 N N . PRO A 1 114 ? 3.777 -35.188 -22.031 1 98.19 114 PRO A N 1
ATOM 852 C CA . PRO A 1 114 ? 4.785 -34.469 -21.219 1 98.19 114 PRO A CA 1
ATOM 853 C C . PRO A 1 114 ? 4.18 -33.438 -20.281 1 98.19 114 PRO A C 1
ATOM 855 O O . PRO A 1 114 ? 3.193 -32.781 -20.641 1 98.19 114 PRO A O 1
ATOM 858 N N . VAL A 1 115 ? 4.727 -33.312 -19.109 1 98.38 115 VAL A N 1
ATOM 859 C CA . VAL A 1 115 ? 4.227 -32.375 -18.109 1 98.38 115 VAL A CA 1
ATOM 860 C C . VAL A 1 115 ? 5.363 -31.484 -17.609 1 98.38 115 VAL A C 1
ATOM 862 O O . VAL A 1 115 ? 6.449 -31.984 -17.297 1 98.38 115 VAL A O 1
ATOM 865 N N . LEU A 1 116 ? 5.141 -30.219 -17.625 1 98.12 116 LEU A N 1
ATOM 866 C CA . LEU A 1 116 ? 6.039 -29.234 -17.031 1 98.12 116 LEU A CA 1
ATOM 867 C C . LEU A 1 116 ? 5.355 -28.484 -15.898 1 98.12 116 LEU A C 1
ATOM 869 O O . LEU A 1 116 ? 4.2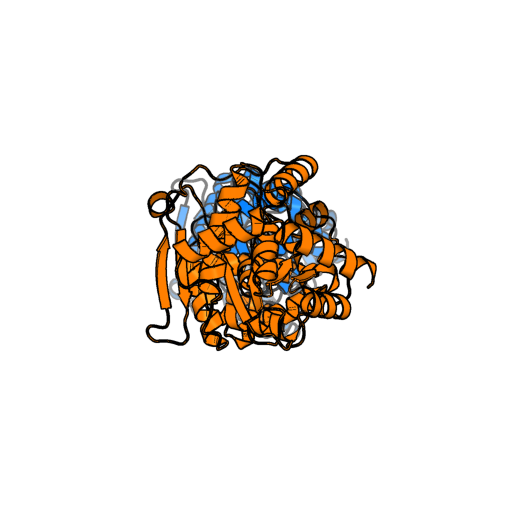3 -28 -16.047 1 98.12 116 LEU A O 1
ATOM 873 N N . GLN A 1 117 ? 5.965 -28.484 -14.781 1 97.88 117 GLN A N 1
ATOM 874 C CA . GLN A 1 117 ? 5.5 -27.734 -13.617 1 97.88 117 GLN A CA 1
ATOM 875 C C . GLN A 1 117 ? 6.488 -26.625 -13.242 1 97.88 117 GLN A C 1
ATOM 877 O O . GLN A 1 117 ? 7.625 -26.625 -13.711 1 97.88 117 GLN A O 1
ATOM 882 N N . HIS A 1 118 ? 6.082 -25.688 -12.516 1 97.44 118 HIS A N 1
ATOM 883 C CA . HIS A 1 118 ? 6.949 -24.672 -11.914 1 97.44 118 HIS A CA 1
ATOM 884 C C . HIS A 1 118 ? 6.484 -24.312 -10.508 1 97.44 118 HIS A C 1
ATOM 886 O O . HIS A 1 118 ? 5.309 -24.5 -10.172 1 97.44 118 HIS A O 1
ATOM 892 N N . GLY A 1 119 ? 7.383 -23.969 -9.703 1 96 119 GLY A N 1
ATOM 893 C CA . GLY A 1 119 ? 7.109 -23.656 -8.305 1 96 119 GLY A CA 1
ATOM 894 C C . GLY A 1 119 ? 8.344 -23.234 -7.535 1 96 119 GLY A C 1
ATOM 895 O O . GLY A 1 119 ? 9.398 -22.984 -8.125 1 96 119 GLY A O 1
ATOM 896 N N . GLY A 1 120 ? 8.195 -23.062 -6.312 1 94.81 120 GLY A N 1
ATOM 897 C CA . GLY A 1 120 ? 9.281 -22.641 -5.434 1 94.81 120 GLY A CA 1
ATOM 898 C C . GLY A 1 120 ? 9.195 -23.266 -4.051 1 94.81 120 GLY A C 1
ATOM 899 O O . GLY A 1 120 ? 8.703 -24.391 -3.895 1 94.81 120 GLY A O 1
ATOM 900 N N . ASP A 1 121 ? 9.844 -22.625 -3.137 1 94.44 121 ASP A N 1
ATOM 901 C CA . ASP A 1 121 ? 9.758 -23.016 -1.733 1 94.44 121 ASP A CA 1
ATOM 902 C C . ASP A 1 121 ? 8.406 -22.625 -1.14 1 94.44 121 ASP A C 1
ATOM 904 O O . ASP A 1 121 ? 7.504 -22.188 -1.863 1 94.44 121 ASP A O 1
ATOM 908 N N . ARG A 1 122 ? 8.328 -22.938 0.082 1 92.94 122 ARG A N 1
ATOM 909 C CA . ARG A 1 122 ? 7.133 -22.516 0.812 1 92.94 122 ARG A CA 1
ATOM 910 C C . ARG A 1 122 ? 6.91 -21.016 0.672 1 92.94 122 ARG A C 1
ATOM 912 O O . ARG A 1 122 ? 7.828 -20.219 0.896 1 92.94 122 ARG A O 1
ATOM 919 N N . MET A 1 123 ? 5.672 -20.703 0.211 1 91.94 123 MET A N 1
ATOM 920 C CA . MET A 1 123 ? 5.359 -19.328 -0.146 1 91.94 123 MET A CA 1
ATOM 921 C C . MET A 1 123 ? 4.344 -18.734 0.819 1 91.94 123 MET A C 1
ATOM 923 O O . MET A 1 123 ? 3.342 -19.375 1.146 1 91.94 123 MET A O 1
ATOM 927 N N . PRO A 1 124 ? 4.633 -17.5 1.274 1 89.5 124 PRO A N 1
ATOM 928 C CA . PRO A 1 124 ? 3.59 -16.781 2.006 1 89.5 124 PRO A CA 1
ATOM 929 C C . PRO A 1 124 ? 2.426 -16.359 1.11 1 89.5 124 PRO A C 1
ATOM 931 O O . PRO A 1 124 ? 2.59 -16.25 -0.107 1 89.5 124 PRO A O 1
ATOM 934 N N . THR A 1 125 ? 1.242 -16.172 1.638 1 84.25 125 THR A N 1
ATOM 935 C CA . THR A 1 125 ? 0.955 -16.125 3.066 1 84.25 125 THR A CA 1
ATOM 936 C C . THR A 1 125 ? 0.407 -17.453 3.559 1 84.25 125 THR A C 1
ATOM 938 O O . THR A 1 125 ? 0.34 -17.703 4.766 1 84.25 125 THR A O 1
ATOM 941 N N . LYS A 1 126 ? 0.104 -18.406 2.639 1 87.88 126 LYS A N 1
ATOM 942 C CA . LYS A 1 126 ? -0.502 -19.688 2.996 1 87.88 126 LYS A CA 1
ATOM 943 C C . LYS A 1 126 ? 0.523 -20.625 3.631 1 87.88 126 LYS A C 1
ATOM 945 O O . LYS A 1 126 ? 0.2 -21.375 4.551 1 87.88 126 LYS A O 1
ATOM 950 N N . GLU A 1 127 ? 1.659 -20.625 3.076 1 92.06 127 GLU A N 1
ATOM 951 C CA . GLU A 1 127 ? 2.768 -21.438 3.559 1 92.06 127 GLU A CA 1
ATOM 952 C C . GLU A 1 127 ? 2.418 -22.922 3.512 1 92.06 127 GLU A C 1
ATOM 954 O O . GLU A 1 127 ? 2.668 -23.656 4.473 1 92.06 127 GLU A O 1
ATOM 959 N N . GLY A 1 128 ? 1.779 -23.406 2.467 1 94.44 128 GLY A N 1
ATOM 960 C CA . GLY A 1 128 ? 1.48 -24.812 2.26 1 94.44 128 GLY A CA 1
ATOM 961 C C . GLY A 1 128 ? 2.684 -25.609 1.803 1 94.44 128 GLY A C 1
ATOM 962 O O . GLY A 1 128 ? 3.771 -25.062 1.618 1 94.44 128 GLY A O 1
ATOM 963 N N . ILE A 1 129 ? 2.482 -26.922 1.695 1 96.19 129 ILE A N 1
ATOM 964 C CA . ILE A 1 129 ? 3.553 -27.797 1.224 1 96.19 129 ILE A CA 1
ATOM 965 C C . ILE A 1 129 ? 3.82 -27.531 -0.256 1 96.19 129 ILE A C 1
ATOM 967 O O . ILE A 1 129 ? 2.928 -27.688 -1.093 1 96.19 129 ILE A O 1
ATOM 971 N N . PRO A 1 130 ? 5 -27.094 -0.587 1 95.69 130 PRO A N 1
ATOM 972 C CA . PRO A 1 130 ? 5.281 -26.828 -1.999 1 95.69 130 PRO A CA 1
ATOM 973 C C . PRO A 1 130 ? 5.508 -28.094 -2.809 1 95.69 130 PRO A C 1
ATOM 975 O O . PRO A 1 130 ? 5.871 -29.141 -2.246 1 95.69 130 PRO A O 1
ATOM 978 N N . LEU A 1 131 ? 5.348 -27.984 -4.094 1 96.25 131 LEU A N 1
ATOM 979 C CA . LEU A 1 131 ? 5.5 -29.125 -4.988 1 96.25 131 LEU A CA 1
ATOM 980 C C . LEU A 1 131 ? 6.922 -29.672 -4.938 1 96.25 131 LEU A C 1
ATOM 982 O O . LEU A 1 131 ? 7.133 -30.875 -5.078 1 96.25 131 LEU A O 1
ATOM 986 N N . ILE A 1 132 ? 7.887 -28.75 -4.691 1 96.56 132 ILE A N 1
ATOM 987 C CA . ILE A 1 132 ? 9.289 -29.141 -4.68 1 96.56 132 ILE A CA 1
ATOM 988 C C . ILE A 1 132 ? 9.531 -30.172 -3.574 1 96.56 132 ILE A C 1
ATOM 990 O O . ILE A 1 132 ? 10.32 -31.109 -3.744 1 96.56 132 ILE A O 1
ATOM 994 N N . ASP A 1 133 ? 8.852 -30.078 -2.504 1 96.69 133 ASP A N 1
ATOM 995 C CA . ASP A 1 133 ? 9.016 -31 -1.383 1 96.69 133 ASP A CA 1
ATOM 996 C C . ASP A 1 133 ? 8.32 -32.344 -1.662 1 96.69 133 ASP A C 1
ATOM 998 O O . ASP A 1 133 ? 8.781 -33.375 -1.224 1 96.69 133 ASP A O 1
ATOM 1002 N N . LEU A 1 134 ? 7.234 -32.281 -2.332 1 97.12 134 LEU A N 1
ATOM 1003 C CA . LEU A 1 134 ? 6.539 -33.5 -2.707 1 97.12 134 LEU A CA 1
ATOM 1004 C C . LEU A 1 134 ? 7.363 -34.312 -3.701 1 97.12 134 LEU A C 1
ATOM 1006 O O . LEU A 1 134 ? 7.402 -35.562 -3.625 1 97.12 134 LEU A O 1
ATOM 1010 N N . TRP A 1 135 ? 7.984 -33.625 -4.602 1 97.88 135 TRP A N 1
ATOM 1011 C CA . TRP A 1 135 ? 8.883 -34.312 -5.527 1 97.88 135 TRP A CA 1
ATOM 1012 C C . TRP A 1 135 ? 10.055 -34.938 -4.781 1 97.88 135 TRP A C 1
ATOM 1014 O O . TRP A 1 135 ? 10.484 -36.031 -5.113 1 97.88 135 TRP A O 1
ATOM 1024 N N . ARG A 1 136 ? 10.555 -34.25 -3.764 1 97.38 136 ARG A N 1
ATOM 1025 C CA . ARG A 1 136 ? 11.617 -34.844 -2.945 1 97.38 136 ARG A CA 1
ATOM 1026 C C . ARG A 1 136 ? 11.156 -36.094 -2.25 1 97.38 136 ARG A C 1
ATOM 1028 O O . ARG A 1 136 ? 11.93 -37.062 -2.104 1 97.38 136 ARG A O 1
ATOM 1035 N N . CYS A 1 137 ? 9.93 -36.094 -1.834 1 97.38 137 CYS A N 1
ATOM 1036 C CA . CYS A 1 137 ? 9.352 -37.281 -1.233 1 97.38 137 CYS A CA 1
ATOM 1037 C C . CYS A 1 137 ? 9.406 -38.469 -2.201 1 97.38 137 CYS A C 1
ATOM 1039 O O . CYS A 1 137 ? 9.477 -39.625 -1.777 1 97.38 137 CYS A O 1
ATOM 1041 N N . LEU A 1 138 ? 9.391 -38.188 -3.484 1 98 138 LEU A N 1
ATOM 1042 C CA . LEU A 1 138 ? 9.422 -39.188 -4.52 1 98 138 LEU A CA 1
ATOM 1043 C C . LEU A 1 138 ? 10.852 -39.5 -4.953 1 98 138 LEU A C 1
ATOM 1045 O O . LEU A 1 138 ? 11.078 -40.25 -5.91 1 98 138 LEU A O 1
ATOM 1049 N N . GLY A 1 139 ? 11.805 -38.844 -4.328 1 96.88 139 GLY A N 1
ATOM 1050 C CA . GLY A 1 139 ? 13.211 -39.062 -4.609 1 96.88 139 GLY A CA 1
ATOM 1051 C C . GLY A 1 139 ? 13.734 -38.219 -5.754 1 96.88 139 GLY A C 1
ATOM 1052 O O . GLY A 1 139 ? 14.742 -38.562 -6.379 1 96.88 139 GLY A O 1
ATOM 1053 N N . VAL A 1 140 ? 13.086 -37.156 -6.062 1 97.62 140 VAL A N 1
ATOM 1054 C CA . VAL A 1 140 ? 13.453 -36.281 -7.18 1 97.62 140 VAL A CA 1
ATOM 1055 C C . VAL A 1 140 ? 13.711 -34.875 -6.672 1 97.62 140 VAL A C 1
ATOM 1057 O O . VAL A 1 140 ? 12.82 -34.219 -6.117 1 97.62 140 VAL A O 1
ATOM 1060 N N . ASP A 1 141 ? 14.914 -34.375 -6.793 1 97.38 141 ASP A N 1
ATOM 1061 C CA . ASP A 1 141 ? 15.234 -33 -6.387 1 97.38 141 ASP A CA 1
ATOM 1062 C C . ASP A 1 141 ? 15.469 -32.125 -7.602 1 97.38 141 ASP A C 1
ATOM 1064 O O . ASP A 1 141 ? 16.562 -32.062 -8.156 1 97.38 141 ASP A O 1
ATOM 1068 N N . TRP A 1 142 ? 14.461 -31.344 -7.926 1 97.44 142 TRP A N 1
ATOM 1069 C CA . TRP A 1 142 ? 14.492 -30.469 -9.086 1 97.44 142 TRP A CA 1
ATOM 1070 C C . TRP A 1 142 ? 15.312 -29.203 -8.797 1 97.44 142 TRP A C 1
ATOM 1072 O O . TRP A 1 142 ? 15.703 -28.484 -9.719 1 97.44 142 TRP A O 1
ATOM 1082 N N . SER A 1 143 ? 15.539 -28.891 -7.5 1 96.75 143 SER A N 1
ATOM 1083 C CA . SER A 1 143 ? 16.047 -27.594 -7.09 1 96.75 143 SER A CA 1
ATOM 1084 C C . SER A 1 143 ? 17.5 -27.406 -7.516 1 96.75 143 SER A C 1
ATOM 1086 O O . SER A 1 143 ? 17.984 -26.266 -7.59 1 96.75 143 SER A O 1
ATOM 1088 N N . ILE A 1 144 ? 18.219 -28.438 -7.828 1 96.88 144 ILE A N 1
ATOM 1089 C CA . ILE A 1 144 ? 19.656 -28.344 -8.07 1 96.88 144 ILE A CA 1
ATOM 1090 C C . ILE A 1 144 ? 19.922 -28.375 -9.57 1 96.88 144 ILE A C 1
ATOM 1092 O O . ILE A 1 144 ? 21.062 -28.219 -10 1 96.88 144 ILE A O 1
ATOM 1096 N N . LEU A 1 145 ? 18.922 -28.578 -10.445 1 97.56 145 LEU A N 1
ATOM 1097 C CA . LEU A 1 145 ? 19.109 -28.781 -11.875 1 97.56 145 LEU A CA 1
ATOM 1098 C C . LEU A 1 145 ? 19.172 -27.438 -12.609 1 97.56 145 LEU A C 1
ATOM 1100 O O . LEU A 1 145 ? 18.438 -26.516 -12.266 1 97.56 145 LEU A O 1
ATOM 1104 N N . THR A 1 146 ? 20 -27.391 -13.617 1 97.81 146 THR A N 1
ATOM 1105 C CA . THR A 1 146 ? 20 -26.266 -14.539 1 97.81 146 THR A CA 1
ATOM 1106 C C . THR A 1 146 ? 18.844 -26.359 -15.523 1 97.81 146 THR A C 1
ATOM 1108 O O . THR A 1 146 ? 18.188 -27.391 -15.609 1 97.81 146 THR A O 1
ATOM 1111 N N . LEU A 1 147 ? 18.594 -25.297 -16.219 1 97.5 147 LEU A N 1
ATOM 1112 C CA . LEU A 1 147 ? 17.516 -25.312 -17.203 1 97.5 147 LEU A CA 1
ATOM 1113 C C . LEU A 1 147 ? 17.797 -26.328 -18.297 1 97.5 147 LEU A C 1
ATOM 1115 O O . LEU A 1 147 ? 16.875 -26.969 -18.812 1 97.5 147 LEU A O 1
ATOM 1119 N N . GLU A 1 148 ? 19.078 -26.484 -18.656 1 97.12 148 GLU A N 1
ATOM 1120 C CA . GLU A 1 148 ? 19.469 -27.453 -19.672 1 97.12 148 GLU A CA 1
ATOM 1121 C C . GLU A 1 148 ? 19.188 -28.875 -19.188 1 97.12 148 GLU A C 1
ATOM 1123 O O . GLU A 1 148 ? 18.703 -29.719 -19.969 1 97.12 148 GLU A O 1
ATOM 1128 N N . GLN A 1 149 ? 19.484 -29.062 -18 1 97.5 149 GLN A N 1
ATOM 1129 C CA . GLN A 1 149 ? 19.25 -30.391 -17.422 1 97.5 149 GLN A CA 1
ATOM 1130 C C . GLN A 1 149 ? 17.766 -30.688 -17.328 1 97.5 149 GLN A C 1
ATOM 1132 O O . GLN A 1 149 ? 17.328 -31.828 -17.562 1 97.5 149 GLN A O 1
ATOM 1137 N N . ILE A 1 150 ? 16.953 -29.703 -16.984 1 97.75 150 ILE A N 1
ATOM 1138 C CA . ILE A 1 150 ? 15.508 -29.859 -16.938 1 97.75 150 ILE A CA 1
ATOM 1139 C C . ILE A 1 150 ? 14.984 -30.172 -18.344 1 97.75 150 ILE A C 1
ATOM 1141 O O . ILE A 1 150 ? 14.133 -31.047 -18.516 1 97.75 150 ILE A O 1
ATOM 1145 N N . THR A 1 151 ? 15.5 -29.453 -19.312 1 96.94 151 THR A N 1
ATOM 1146 C CA . THR A 1 151 ? 15.109 -29.672 -20.703 1 96.94 151 THR A CA 1
ATOM 1147 C C . THR A 1 151 ? 15.406 -31.125 -21.109 1 96.94 151 THR A C 1
ATOM 1149 O O . THR A 1 151 ? 14.555 -31.781 -21.719 1 96.94 151 THR A O 1
ATOM 1152 N N . HIS A 1 152 ? 16.562 -31.578 -20.719 1 96.06 152 HIS A N 1
ATOM 1153 C CA . HIS A 1 152 ? 16.953 -32.938 -21.031 1 96.06 152 HIS A CA 1
ATOM 1154 C C . HIS A 1 152 ? 16.047 -33.969 -20.344 1 96.06 152 HIS A C 1
ATOM 1156 O O . HIS A 1 152 ? 15.625 -34.938 -20.953 1 96.06 152 HIS A O 1
ATOM 1162 N N . CYS A 1 153 ? 15.734 -33.688 -19.156 1 97.06 153 CYS A N 1
ATOM 1163 C CA . CYS A 1 153 ? 14.844 -34.562 -18.406 1 97.06 153 CYS A CA 1
ATOM 1164 C C . CYS A 1 153 ? 13.453 -34.594 -19.047 1 97.06 153 CYS A C 1
ATOM 1166 O O . CYS A 1 153 ? 12.852 -35.688 -19.156 1 97.06 153 CYS A O 1
ATOM 1168 N N . LEU A 1 154 ? 13 -33.438 -19.391 1 97.5 154 LEU A N 1
ATOM 1169 C CA . LEU A 1 154 ? 11.695 -33.375 -20.047 1 97.5 154 LEU A CA 1
ATOM 1170 C C . LEU A 1 154 ? 11.688 -34.156 -21.344 1 97.5 154 LEU A C 1
ATOM 1172 O O . LEU A 1 154 ? 10.711 -34.844 -21.656 1 97.5 154 LEU A O 1
ATOM 1176 N N . GLU A 1 155 ? 12.727 -34.062 -22.047 1 96.06 155 GLU A N 1
ATOM 1177 C CA . GLU A 1 155 ? 12.852 -34.781 -23.312 1 96.06 155 GLU A CA 1
ATOM 1178 C C . GLU A 1 155 ? 12.875 -36.281 -23.109 1 96.06 155 GLU A C 1
ATOM 1180 O O . GLU A 1 155 ? 12.234 -37.031 -23.859 1 96.06 155 GLU A O 1
ATOM 1185 N N . GLN A 1 156 ? 13.539 -36.719 -22.094 1 96.19 156 GLN A N 1
ATOM 1186 C CA . GLN A 1 156 ? 13.789 -38.156 -21.906 1 96.19 156 GLN A CA 1
ATOM 1187 C C . GLN A 1 156 ? 12.625 -38.812 -21.172 1 96.19 156 GLN A C 1
ATOM 1189 O O . GLN A 1 156 ? 12.32 -40 -21.406 1 96.19 156 GLN A O 1
ATOM 1194 N N . THR A 1 157 ? 12 -38.094 -20.281 1 97.56 157 THR A N 1
ATOM 1195 C CA . THR A 1 157 ? 11.047 -38.75 -19.391 1 97.56 157 THR A CA 1
ATOM 1196 C C . THR A 1 157 ? 9.656 -38.125 -19.531 1 97.56 157 THR A C 1
ATOM 1198 O O . THR A 1 157 ? 8.672 -38.719 -19.062 1 97.56 157 THR A O 1
ATOM 1201 N N . GLY A 1 158 ? 9.617 -36.938 -20.109 1 97.88 158 GLY A N 1
ATOM 1202 C CA . GLY A 1 158 ? 8.352 -36.25 -20.219 1 97.88 158 GLY A CA 1
ATOM 1203 C C . GLY A 1 158 ? 8.016 -35.438 -18.984 1 97.88 158 GLY A C 1
ATOM 1204 O O . GLY A 1 158 ? 6.902 -34.906 -18.859 1 97.88 158 GLY A O 1
ATOM 1205 N N . LEU A 1 159 ? 8.953 -35.281 -18.062 1 98.19 159 LEU A N 1
ATOM 1206 C CA . LEU A 1 159 ? 8.695 -34.562 -16.828 1 98.19 159 LEU A CA 1
ATOM 1207 C C . LEU A 1 159 ? 9.742 -33.469 -16.625 1 98.19 159 LEU A C 1
ATOM 1209 O O . LEU A 1 159 ? 10.93 -33.656 -16.906 1 98.19 159 LEU A O 1
ATOM 1213 N N . GLY A 1 160 ? 9.305 -32.281 -16.219 1 97.81 160 GLY A N 1
ATOM 1214 C CA . GLY A 1 160 ? 10.188 -31.203 -15.867 1 97.81 160 GLY A CA 1
ATOM 1215 C C . GLY A 1 160 ? 9.617 -30.297 -14.789 1 97.81 160 GLY A C 1
ATOM 1216 O O . GLY A 1 160 ? 8.414 -30.328 -14.523 1 97.81 160 GLY A O 1
ATOM 1217 N N . PHE A 1 161 ? 10.469 -29.531 -14.18 1 98.12 161 PHE A N 1
ATOM 1218 C CA . PHE A 1 161 ? 10.086 -28.609 -13.109 1 98.12 161 PHE A CA 1
ATOM 1219 C C . PHE A 1 161 ? 11 -27.391 -13.094 1 98.12 161 PHE A C 1
ATOM 1221 O O . PHE A 1 161 ? 12.211 -27.516 -12.914 1 98.12 161 PHE A O 1
ATOM 1228 N N . VAL A 1 162 ? 10.43 -26.266 -13.336 1 98.12 162 VAL A N 1
ATOM 1229 C CA . VAL A 1 162 ? 11.18 -25.016 -13.266 1 98.12 162 VAL A CA 1
ATOM 1230 C C . VAL A 1 162 ? 11.117 -24.453 -11.852 1 98.12 162 VAL A C 1
ATOM 1232 O O . VAL A 1 162 ? 10.047 -24.062 -11.383 1 98.12 162 VAL A O 1
ATOM 1235 N N . TYR A 1 163 ? 12.25 -24.359 -11.195 1 97.94 163 TYR A N 1
ATOM 1236 C CA . TYR A 1 163 ? 12.367 -23.969 -9.797 1 97.94 163 TYR A CA 1
ATOM 1237 C C . TYR A 1 163 ? 12.633 -22.484 -9.656 1 97.94 163 TYR A C 1
ATOM 1239 O O . TYR A 1 163 ? 13.664 -21.984 -10.117 1 97.94 163 TYR A O 1
ATOM 1247 N N . LEU A 1 164 ? 11.781 -21.75 -9.008 1 97.06 164 LEU A N 1
ATOM 1248 C CA . LEU A 1 164 ? 11.75 -20.297 -9 1 97.06 164 LEU A CA 1
ATOM 1249 C C . LEU A 1 164 ? 13.047 -19.719 -8.438 1 97.06 164 LEU A C 1
ATOM 1251 O O . LEU A 1 164 ? 13.688 -18.891 -9.07 1 97.06 164 LEU A O 1
ATOM 1255 N N . PRO A 1 165 ? 13.531 -20.156 -7.246 1 97.44 165 PRO A N 1
ATOM 1256 C CA . PRO A 1 165 ? 14.711 -19.516 -6.664 1 97.44 165 PRO A CA 1
ATOM 1257 C C . PRO A 1 165 ? 15.93 -19.594 -7.578 1 97.44 165 PRO A C 1
ATOM 1259 O O . PRO A 1 165 ? 16.734 -18.656 -7.609 1 97.44 165 PRO A O 1
ATOM 1262 N N . ARG A 1 166 ? 16.016 -20.594 -8.359 1 97.81 166 ARG A N 1
ATOM 1263 C CA . ARG A 1 166 ? 17.203 -20.797 -9.188 1 97.81 166 ARG A CA 1
ATOM 1264 C C . ARG A 1 166 ? 17.031 -20.156 -10.555 1 97.81 166 ARG A C 1
ATOM 1266 O O . ARG A 1 166 ? 17.969 -19.562 -11.086 1 97.81 166 ARG A O 1
ATOM 1273 N N . HIS A 1 167 ? 15.898 -20.234 -11.125 1 98.38 167 HIS A N 1
ATOM 1274 C CA . HIS A 1 167 ? 15.766 -19.969 -12.555 1 98.38 167 HIS A CA 1
ATOM 1275 C C . HIS A 1 167 ? 15.078 -18.625 -12.789 1 98.38 167 HIS A C 1
ATOM 1277 O O . HIS A 1 167 ? 15.094 -18.109 -13.906 1 98.38 167 HIS A O 1
ATOM 1283 N N . PHE A 1 168 ? 14.523 -18.062 -11.812 1 98.06 168 PHE A N 1
ATOM 1284 C CA . PHE A 1 168 ? 13.891 -16.75 -11.898 1 98.06 168 PHE A CA 1
ATOM 1285 C C . PHE A 1 168 ? 14.102 -15.961 -10.617 1 98.06 168 PHE A C 1
ATOM 1287 O O . PHE A 1 168 ? 13.133 -15.578 -9.953 1 98.06 168 PHE A O 1
ATOM 1294 N N . PRO A 1 169 ? 15.297 -15.656 -10.305 1 98 169 PRO A N 1
ATOM 1295 C CA . PRO A 1 169 ? 15.633 -15.008 -9.039 1 98 169 PRO A CA 1
ATOM 1296 C C . PRO A 1 169 ? 14.961 -13.648 -8.875 1 98 169 PRO A C 1
ATOM 1298 O O . PRO A 1 169 ? 14.641 -13.242 -7.754 1 98 169 PRO A O 1
ATOM 1301 N N . ALA A 1 170 ? 14.758 -12.906 -9.977 1 98.12 170 ALA A N 1
ATOM 1302 C CA . ALA A 1 170 ? 14.07 -11.617 -9.891 1 98.12 170 ALA A CA 1
ATOM 1303 C C . ALA A 1 170 ? 12.664 -11.773 -9.328 1 98.12 170 ALA A C 1
ATOM 1305 O O . ALA A 1 170 ? 12.25 -11.016 -8.445 1 98.12 170 ALA A O 1
ATOM 1306 N N . ALA A 1 171 ? 11.93 -12.766 -9.828 1 97.69 171 ALA A N 1
ATOM 1307 C CA . ALA A 1 171 ? 10.586 -13.039 -9.312 1 97.69 171 ALA A CA 1
ATOM 1308 C C . ALA A 1 171 ? 10.648 -13.539 -7.871 1 97.69 171 ALA A C 1
ATOM 1310 O O . ALA A 1 171 ? 9.797 -13.188 -7.047 1 97.69 171 ALA A O 1
ATOM 1311 N N . HIS A 1 172 ? 11.672 -14.391 -7.59 1 97 172 HIS A N 1
ATOM 1312 C CA . HIS A 1 172 ? 11.867 -14.867 -6.227 1 97 172 HIS A CA 1
ATOM 1313 C C . HIS A 1 172 ? 12.102 -13.711 -5.266 1 97 172 HIS A C 1
ATOM 1315 O O . HIS A 1 172 ? 11.688 -13.766 -4.102 1 97 172 HIS A O 1
ATOM 1321 N N . GLY A 1 173 ? 12.68 -12.703 -5.742 1 97.25 173 GLY A N 1
ATOM 1322 C CA . GLY A 1 173 ? 12.992 -11.523 -4.949 1 97.25 173 GLY A CA 1
ATOM 1323 C C . GLY A 1 173 ? 11.766 -10.797 -4.453 1 97.25 173 GLY A C 1
ATOM 1324 O O . GLY A 1 173 ? 11.852 -9.961 -3.547 1 97.25 173 GLY A O 1
ATOM 1325 N N . LEU A 1 174 ? 10.602 -11.062 -4.977 1 96.81 174 LEU A N 1
ATOM 1326 C CA . LEU A 1 174 ? 9.367 -10.406 -4.555 1 96.81 174 LEU A CA 1
ATOM 1327 C C . LEU A 1 174 ? 8.711 -11.172 -3.414 1 96.81 174 LEU A C 1
ATOM 1329 O O . LEU A 1 174 ? 7.793 -10.664 -2.764 1 96.81 174 LEU A O 1
ATOM 1333 N N . VAL A 1 175 ? 9.188 -12.359 -3.109 1 95.38 175 VAL A N 1
ATOM 1334 C CA . VAL A 1 175 ? 8.539 -13.25 -2.156 1 95.38 175 VAL A CA 1
ATOM 1335 C C . VAL A 1 175 ? 8.586 -12.641 -0.758 1 95.38 175 VAL A C 1
ATOM 1337 O O . VAL A 1 175 ? 7.586 -12.633 -0.041 1 95.38 175 VAL A O 1
ATOM 1340 N N . PRO A 1 176 ? 9.75 -12.047 -0.349 1 95.31 176 PRO A N 1
ATOM 1341 C CA . PRO A 1 176 ? 9.797 -11.461 0.992 1 95.31 176 PRO A CA 1
ATOM 1342 C C . PRO A 1 176 ? 8.742 -10.375 1.195 1 95.31 176 PRO A C 1
ATOM 1344 O O . PRO A 1 176 ? 8.219 -10.219 2.301 1 95.31 176 PRO A O 1
ATOM 1347 N N . TYR A 1 177 ? 8.367 -9.633 0.156 1 96.75 177 TYR A N 1
ATOM 1348 C CA . TYR A 1 177 ? 7.363 -8.586 0.279 1 96.75 177 TYR A CA 1
ATOM 1349 C C . TYR A 1 177 ? 5.988 -9.18 0.55 1 96.75 177 TYR A C 1
ATOM 1351 O O . TYR A 1 177 ? 5.176 -8.586 1.26 1 96.75 177 TYR A O 1
ATOM 1359 N N . ARG A 1 178 ? 5.742 -10.32 -0.031 1 95 178 ARG A N 1
ATOM 1360 C CA . ARG A 1 178 ? 4.477 -11 0.215 1 95 178 ARG A CA 1
ATOM 1361 C C . ARG A 1 178 ? 4.34 -11.391 1.684 1 95 178 ARG A C 1
ATOM 1363 O O . ARG A 1 178 ? 3.262 -11.266 2.268 1 95 178 ARG A O 1
ATOM 1370 N N . GLU A 1 179 ? 5.453 -11.828 2.205 1 93.69 179 GLU A N 1
ATOM 1371 C CA . GLU A 1 179 ? 5.469 -12.18 3.621 1 93.69 179 GLU A CA 1
ATOM 1372 C C . GLU A 1 179 ? 5.242 -10.945 4.496 1 93.69 179 GLU A C 1
ATOM 1374 O O . GLU A 1 179 ? 4.469 -10.984 5.449 1 93.69 179 GLU A O 1
ATOM 1379 N N . GLN A 1 180 ? 5.887 -9.906 4.18 1 96.38 180 GLN A N 1
ATOM 1380 C CA . GLN A 1 180 ? 5.828 -8.672 4.965 1 96.38 180 GLN A CA 1
ATOM 1381 C C . GLN A 1 180 ? 4.422 -8.086 4.953 1 96.38 180 GLN A C 1
ATOM 1383 O O . GLN A 1 180 ? 3.926 -7.625 5.984 1 96.38 180 GLN A O 1
ATOM 1388 N N . ILE A 1 181 ? 3.768 -8.133 3.84 1 96.12 181 ILE A N 1
ATOM 1389 C CA . ILE A 1 181 ? 2.465 -7.5 3.664 1 96.12 181 ILE A CA 1
ATOM 1390 C C . ILE A 1 181 ? 1.371 -8.414 4.219 1 96.12 181 ILE A C 1
ATOM 1392 O O . ILE A 1 181 ? 0.389 -7.93 4.793 1 96.12 181 ILE A O 1
ATOM 1396 N N . GLY A 1 182 ? 1.552 -9.68 4.035 1 94.25 182 GLY A N 1
ATOM 1397 C CA . GLY A 1 182 ? 0.643 -10.664 4.605 1 94.25 182 GLY A CA 1
ATOM 1398 C C . GLY A 1 182 ? -0.63 -10.836 3.801 1 94.25 182 GLY A C 1
ATOM 1399 O O . GLY A 1 182 ? -1.618 -11.383 4.301 1 94.25 182 GLY A O 1
ATOM 1400 N N . LYS A 1 183 ? -0.69 -10.281 2.619 1 93.44 183 LYS A N 1
ATOM 1401 C CA . LYS A 1 183 ? -1.825 -10.438 1.712 1 93.44 183 LYS A CA 1
ATOM 1402 C C . LYS A 1 183 ? -1.373 -10.945 0.347 1 93.44 183 LYS A C 1
ATOM 1404 O O . LYS A 1 183 ? -0.285 -10.602 -0.12 1 93.44 183 LYS A O 1
ATOM 1409 N N . ARG A 1 184 ? -2.184 -11.734 -0.269 1 92.44 184 ARG A N 1
ATOM 1410 C CA . ARG A 1 184 ? -1.878 -12.281 -1.587 1 92.44 184 ARG A CA 1
ATOM 1411 C C . ARG A 1 184 ? -2.02 -11.219 -2.668 1 92.44 184 ARG A C 1
ATOM 1413 O O . ARG A 1 184 ? -3.107 -10.68 -2.877 1 92.44 184 ARG A O 1
ATOM 1420 N N . PRO A 1 185 ? -0.989 -10.914 -3.389 1 94.12 185 PRO A N 1
ATOM 1421 C CA . PRO A 1 185 ? -1.078 -9.906 -4.445 1 94.12 185 PRO A CA 1
ATOM 1422 C C . PRO A 1 185 ? -1.569 -10.484 -5.773 1 94.12 185 PRO A C 1
ATOM 1424 O O . PRO A 1 185 ? -1.531 -11.695 -5.973 1 94.12 185 PRO A O 1
ATOM 1427 N N . PRO A 1 186 ? -1.961 -9.641 -6.723 1 94.88 186 PRO A N 1
ATOM 1428 C CA . PRO A 1 186 ? -2.422 -10.102 -8.031 1 94.88 186 PRO A CA 1
ATOM 1429 C C . PRO A 1 186 ? -1.334 -10.828 -8.82 1 94.88 186 PRO A C 1
ATOM 1431 O O . PRO A 1 186 ? -1.64 -11.656 -9.688 1 94.88 186 PRO A O 1
ATOM 1434 N N . ILE A 1 187 ? -0.067 -10.555 -8.523 1 96.19 187 ILE A N 1
ATOM 1435 C CA . ILE A 1 187 ? 1.019 -11.266 -9.188 1 96.19 187 ILE A CA 1
ATOM 1436 C C . ILE A 1 187 ? 0.89 -12.766 -8.938 1 96.19 187 ILE A C 1
ATOM 1438 O O . ILE A 1 187 ? 1.311 -13.578 -9.766 1 96.19 187 ILE A O 1
ATOM 1442 N N . ALA A 1 188 ? 0.29 -13.133 -7.844 1 94.88 188 ALA A N 1
ATOM 1443 C CA . ALA A 1 188 ? 0.055 -14.547 -7.559 1 94.88 188 ALA A CA 1
ATOM 1444 C C . ALA A 1 188 ? -0.882 -15.172 -8.594 1 94.88 188 ALA A C 1
ATOM 1446 O O . ALA A 1 188 ? -0.742 -16.344 -8.945 1 94.88 188 ALA A O 1
ATOM 1447 N N . THR A 1 189 ? -1.852 -14.398 -9.031 1 95.25 189 THR A N 1
ATOM 1448 C CA . THR A 1 189 ? -2.746 -14.844 -10.094 1 95.25 189 THR A CA 1
ATOM 1449 C C . THR A 1 189 ? -1.997 -14.961 -11.414 1 95.25 189 THR A C 1
ATOM 1451 O O . THR A 1 189 ? -2.209 -15.906 -12.172 1 95.25 189 THR A O 1
ATOM 1454 N N . LEU A 1 190 ? -1.138 -14 -11.656 1 96.75 190 LEU A N 1
ATOM 1455 C CA . LEU A 1 190 ? -0.284 -14.023 -12.836 1 96.75 190 LEU A CA 1
ATOM 1456 C C . LEU A 1 190 ? 0.501 -15.328 -12.914 1 96.75 190 LEU A C 1
ATOM 1458 O O . LEU A 1 190 ? 0.625 -15.93 -13.984 1 96.75 190 LEU A O 1
ATOM 1462 N N . GLU A 1 191 ? 0.985 -15.719 -11.812 1 96.38 191 GLU A N 1
ATOM 1463 C CA . GLU A 1 191 ? 1.844 -16.891 -11.719 1 96.38 191 GLU A CA 1
ATOM 1464 C C . GLU A 1 191 ? 1.087 -18.156 -12.102 1 96.38 191 GLU A C 1
ATOM 1466 O O . GLU A 1 191 ? 1.68 -19.125 -12.602 1 96.38 191 GLU A O 1
ATOM 1471 N N . LEU A 1 192 ? -0.219 -18.172 -11.93 1 96.56 192 LEU A N 1
ATOM 1472 C CA . LEU A 1 192 ? -1.05 -19.328 -12.266 1 96.56 192 LEU A CA 1
ATOM 1473 C C . LEU A 1 192 ? -1.129 -19.516 -13.781 1 96.56 192 LEU A C 1
ATOM 1475 O O . LEU A 1 192 ? -1.35 -20.625 -14.258 1 96.56 192 LEU A O 1
ATOM 1479 N N . ILE A 1 193 ? -0.909 -18.438 -14.5 1 97.62 193 ILE A N 1
ATOM 1480 C CA . ILE A 1 193 ? -1.109 -18.562 -15.938 1 97.62 193 ILE A CA 1
ATOM 1481 C C . ILE A 1 193 ? 0.208 -18.297 -16.672 1 97.62 193 ILE A C 1
ATOM 1483 O O . ILE A 1 193 ? 0.22 -18.062 -17.875 1 97.62 193 ILE A O 1
ATOM 1487 N N . TRP A 1 194 ? 1.283 -18.25 -15.945 1 97.75 194 TRP A N 1
ATOM 1488 C CA . TRP A 1 194 ? 2.607 -18.156 -16.562 1 97.75 194 TRP A CA 1
ATOM 1489 C C . TRP A 1 194 ? 3.025 -19.5 -17.141 1 97.75 194 TRP A C 1
ATOM 1491 O O . TRP A 1 194 ? 2.779 -20.547 -16.547 1 97.75 194 TRP A O 1
ATOM 1501 N N . ASN A 1 195 ? 3.594 -19.516 -18.312 1 97.62 195 ASN A N 1
ATOM 1502 C CA . ASN A 1 195 ? 4.059 -20.688 -19.047 1 97.62 195 ASN A CA 1
ATOM 1503 C C . ASN A 1 195 ? 5.547 -20.594 -19.375 1 97.62 195 ASN A C 1
ATOM 1505 O O . ASN A 1 195 ? 5.938 -19.859 -20.266 1 97.62 195 ASN A O 1
ATOM 1509 N N . PRO A 1 196 ? 6.41 -21.344 -18.734 1 97.69 196 PRO A N 1
ATOM 1510 C CA . PRO A 1 196 ? 7.852 -21.266 -18.969 1 97.69 196 PRO A CA 1
ATOM 1511 C C . PRO A 1 196 ? 8.312 -22.172 -20.109 1 97.69 196 PRO A C 1
ATOM 1513 O O . PRO A 1 196 ? 9.461 -22.625 -20.109 1 97.69 196 PRO A O 1
ATOM 1516 N N . TYR A 1 197 ? 7.43 -22.516 -21 1 97.88 197 TYR A N 1
ATOM 1517 C CA . TYR A 1 197 ? 7.73 -23.391 -22.125 1 97.88 197 TYR A CA 1
ATOM 1518 C C . TYR A 1 197 ? 7.477 -22.703 -23.453 1 97.88 197 TYR A C 1
ATOM 1520 O O . TYR A 1 197 ? 6.477 -21.984 -23.609 1 97.88 197 TYR A O 1
ATOM 1528 N N . GLN A 1 198 ? 8.352 -22.875 -24.438 1 96.44 198 GLN A N 1
ATOM 1529 C CA . GLN A 1 198 ? 8.289 -22.141 -25.688 1 96.44 198 GLN A CA 1
ATOM 1530 C C . GLN A 1 198 ? 7.531 -22.922 -26.75 1 96.44 198 GLN A C 1
ATOM 1532 O O . GLN A 1 198 ? 7.113 -22.359 -27.766 1 96.44 198 GLN A O 1
ATOM 1537 N N . GLY A 1 199 ? 7.184 -24.188 -26.578 1 95.31 199 GLY A N 1
ATOM 1538 C CA . GLY A 1 199 ? 6.547 -25.016 -27.594 1 95.31 199 GLY A CA 1
ATOM 1539 C C . GLY A 1 199 ? 5.055 -25.188 -27.375 1 95.31 199 GLY A C 1
ATOM 1540 O O . GLY A 1 199 ? 4.453 -24.469 -26.578 1 95.31 199 GLY A O 1
ATOM 1541 N N . PRO A 1 200 ? 4.43 -26 -28.203 1 95.44 200 PRO A N 1
ATOM 1542 C CA . PRO A 1 200 ? 3.01 -26.297 -28 1 95.44 200 PRO A CA 1
ATOM 1543 C C . PRO A 1 200 ? 2.715 -26.797 -26.594 1 95.44 200 PRO A C 1
ATOM 1545 O O . PRO A 1 200 ? 3.396 -27.703 -26.109 1 95.44 200 PRO A O 1
ATOM 1548 N N . SER A 1 201 ? 1.826 -26.109 -26 1 96.69 201 SER A N 1
ATOM 1549 C CA . SER A 1 201 ? 1.529 -26.453 -24.609 1 96.69 201 SER A CA 1
ATOM 1550 C C . SER A 1 201 ? 0.037 -26.344 -24.328 1 96.69 201 SER A C 1
ATOM 1552 O O . SER A 1 201 ? -0.703 -25.719 -25.094 1 96.69 201 SER A O 1
ATOM 1554 N N . HIS A 1 202 ? -0.365 -27.031 -23.359 1 97.06 202 HIS A N 1
ATOM 1555 C CA . HIS A 1 202 ? -1.701 -26.922 -22.781 1 97.06 202 HIS A CA 1
ATOM 1556 C C . HIS A 1 202 ? -1.639 -26.484 -21.328 1 97.06 202 HIS A C 1
ATOM 1558 O O . HIS A 1 202 ? -1.288 -27.281 -20.453 1 97.06 202 HIS A O 1
ATOM 1564 N N . LEU A 1 203 ? -2.037 -25.266 -21.109 1 97.81 203 LEU A N 1
ATOM 1565 C CA . LEU A 1 203 ? -1.983 -24.688 -19.766 1 97.81 203 LEU A CA 1
ATOM 1566 C C . LEU A 1 203 ? -3.221 -25.078 -18.969 1 97.81 203 LEU A C 1
ATOM 1568 O O . LEU A 1 203 ? -4.344 -25 -19.469 1 97.81 203 LEU A O 1
ATOM 1572 N N . VAL A 1 204 ? -2.998 -25.562 -17.781 1 97.94 204 VAL A N 1
ATOM 1573 C CA . VAL A 1 204 ? -4.059 -25.859 -16.812 1 97.94 204 VAL A CA 1
ATOM 1574 C C . VAL A 1 204 ? -3.863 -25 -15.562 1 97.94 204 VAL A C 1
ATOM 1576 O O . VAL A 1 204 ? -2.842 -25.109 -14.883 1 97.94 204 VAL A O 1
ATOM 1579 N N . ALA A 1 205 ? -4.816 -24.203 -15.258 1 97.12 205 ALA A N 1
ATOM 1580 C CA . ALA A 1 205 ? -4.68 -23.281 -14.133 1 97.12 205 ALA A CA 1
ATOM 1581 C C . ALA A 1 205 ? -5.859 -23.406 -13.172 1 97.12 205 ALA A C 1
ATOM 1583 O O . ALA A 1 205 ? -7.008 -23.531 -13.609 1 97.12 205 ALA A O 1
ATOM 1584 N N . GLY A 1 206 ? -5.555 -23.391 -11.883 1 96.38 206 GLY A N 1
ATOM 1585 C CA . GLY A 1 206 ? -6.594 -23.375 -10.867 1 96.38 206 GLY A CA 1
ATOM 1586 C C . GLY A 1 206 ? -7.086 -21.984 -10.539 1 96.38 206 GLY A C 1
ATOM 1587 O O . GLY A 1 206 ? -6.398 -21 -10.805 1 96.38 206 GLY A O 1
ATOM 1588 N N . PHE A 1 207 ? -8.289 -21.859 -10.016 1 95.5 207 PHE A N 1
ATOM 1589 C CA . PHE A 1 207 ? -8.82 -20.594 -9.516 1 95.5 207 PHE A CA 1
ATOM 1590 C C . PHE A 1 207 ? -9.797 -20.844 -8.367 1 95.5 207 PHE A C 1
ATOM 1592 O O . PHE A 1 207 ? -10.258 -21.969 -8.164 1 95.5 207 PHE A O 1
ATOM 1599 N N . VAL A 1 208 ? -10 -19.812 -7.609 1 90.5 208 VAL A N 1
ATOM 1600 C CA . VAL A 1 208 ? -10.938 -19.922 -6.496 1 90.5 208 VAL A CA 1
ATOM 1601 C C . VAL A 1 208 ? -12.234 -19.172 -6.832 1 90.5 208 VAL A C 1
ATOM 1603 O O . VAL A 1 208 ? -13.32 -19.766 -6.797 1 90.5 208 VAL A O 1
ATOM 1606 N N . HIS A 1 209 ? -12.125 -17.875 -7.289 1 91.69 209 HIS A N 1
ATOM 1607 C CA . HIS A 1 209 ? -13.289 -17.047 -7.527 1 91.69 209 HIS A CA 1
ATOM 1608 C C . HIS A 1 209 ? -13.539 -16.859 -9.023 1 91.69 209 HIS A C 1
ATOM 1610 O O . HIS A 1 209 ? -12.602 -16.641 -9.789 1 91.69 209 HIS A O 1
ATOM 1616 N N . PRO A 1 210 ? -14.773 -16.828 -9.352 1 93.5 210 PRO A N 1
ATOM 1617 C CA . PRO A 1 210 ? -15.125 -16.719 -10.766 1 93.5 210 PRO A CA 1
ATOM 1618 C C . PRO A 1 210 ? -14.547 -15.469 -11.43 1 93.5 210 PRO A C 1
ATOM 1620 O O . PRO A 1 210 ? -14.039 -15.539 -12.547 1 93.5 210 PRO A O 1
ATOM 1623 N N . PRO A 1 211 ? -14.531 -14.367 -10.734 1 93.88 211 PRO A N 1
ATOM 1624 C CA . PRO A 1 211 ? -13.945 -13.195 -11.391 1 93.88 211 PRO A CA 1
ATOM 1625 C C . PRO A 1 211 ? -12.477 -13.391 -11.75 1 93.88 211 PRO A C 1
ATOM 1627 O O . PRO A 1 211 ? -12.016 -12.883 -12.773 1 93.88 211 PRO A O 1
ATOM 1630 N N . THR A 1 212 ? -11.828 -14.109 -10.922 1 95.31 212 THR A N 1
ATOM 1631 C CA . THR A 1 212 ? -10.422 -14.383 -11.195 1 95.31 212 THR A CA 1
ATOM 1632 C C . THR A 1 212 ? -10.266 -15.234 -12.445 1 95.31 212 THR A C 1
ATOM 1634 O O . THR A 1 212 ? -9.359 -15 -13.258 1 95.31 212 THR A O 1
ATOM 1637 N N . GLU A 1 213 ? -11.148 -16.203 -12.633 1 97 213 GLU A N 1
ATOM 1638 C CA . GLU A 1 213 ? -11.125 -17.031 -13.828 1 97 213 GLU A CA 1
ATOM 1639 C C . GLU A 1 213 ? -11.289 -16.188 -15.094 1 97 213 GLU A C 1
ATOM 1641 O O . GLU A 1 213 ? -10.594 -16.406 -16.078 1 97 213 GLU A O 1
ATOM 1646 N N . GLY A 1 214 ? -12.297 -15.289 -14.984 1 97.5 214 GLY A N 1
ATOM 1647 C CA . GLY A 1 214 ? -12.523 -14.406 -16.125 1 97.5 214 GLY A CA 1
ATOM 1648 C C . GLY A 1 214 ? -11.305 -13.578 -16.484 1 97.5 214 GLY A C 1
ATOM 1649 O O . GLY A 1 214 ? -10.961 -13.445 -17.656 1 97.5 214 GLY A O 1
ATOM 1650 N N . ILE A 1 215 ? -10.625 -13.086 -15.5 1 97.75 215 ILE A N 1
ATOM 1651 C CA . ILE A 1 215 ? -9.422 -12.281 -15.703 1 97.75 215 ILE A CA 1
ATOM 1652 C C . ILE A 1 215 ? -8.336 -13.133 -16.344 1 97.75 215 ILE A C 1
ATOM 1654 O O . ILE A 1 215 ? -7.672 -12.688 -17.297 1 97.75 215 ILE A O 1
ATOM 1658 N N . MET A 1 216 ? -8.172 -14.336 -15.906 1 97.56 216 MET A N 1
ATOM 1659 C CA . MET A 1 216 ? -7.172 -15.25 -16.453 1 97.56 216 MET A CA 1
ATOM 1660 C C . MET A 1 216 ? -7.449 -15.555 -17.922 1 97.56 216 MET A C 1
ATOM 1662 O O . MET A 1 216 ? -6.555 -15.445 -18.766 1 97.56 216 MET A O 1
ATOM 1666 N N . ARG A 1 217 ? -8.695 -15.891 -18.156 1 97.62 217 ARG A N 1
ATOM 1667 C CA . ARG A 1 217 ? -9.117 -16.25 -19.516 1 97.62 217 ARG A CA 1
ATOM 1668 C C . ARG A 1 217 ? -8.844 -15.125 -20.5 1 97.62 217 ARG A C 1
ATOM 1670 O O . ARG A 1 217 ? -8.195 -15.328 -21.516 1 97.62 217 ARG A O 1
ATOM 1677 N N . ASP A 1 218 ? -9.32 -13.984 -20.109 1 97.94 218 ASP A N 1
ATOM 1678 C CA . ASP A 1 218 ? -9.211 -12.844 -21.016 1 97.94 218 ASP A CA 1
ATOM 1679 C C . ASP A 1 218 ? -7.754 -12.43 -21.203 1 97.94 218 ASP A C 1
ATOM 1681 O O . ASP A 1 218 ? -7.355 -12.008 -22.297 1 97.94 218 ASP A O 1
ATOM 1685 N N . ALA A 1 219 ? -6.98 -12.5 -20.156 1 98.44 219 ALA A N 1
ATOM 1686 C CA . ALA A 1 219 ? -5.551 -12.211 -20.266 1 98.44 219 ALA A CA 1
ATOM 1687 C C . ALA A 1 219 ? -4.867 -13.195 -21.219 1 98.44 219 ALA A C 1
ATOM 1689 O O . ALA A 1 219 ? -4.031 -12.797 -22.031 1 98.44 219 ALA A O 1
ATOM 1690 N N . LEU A 1 220 ? -5.176 -14.453 -21.141 1 98 220 LEU A N 1
ATOM 1691 C CA . LEU A 1 220 ? -4.609 -15.477 -22.016 1 98 220 LEU A CA 1
ATOM 1692 C C . LEU A 1 220 ? -5.016 -15.242 -23.469 1 98 220 LEU A C 1
ATOM 1694 O O . LEU A 1 220 ? -4.188 -15.352 -24.375 1 98 220 LEU A O 1
ATOM 1698 N N . TYR A 1 221 ? -6.309 -14.891 -23.672 1 97.31 221 TYR A N 1
ATOM 1699 C CA . TYR A 1 221 ? -6.773 -14.562 -25.016 1 97.31 221 TYR A CA 1
ATOM 1700 C C . TYR A 1 221 ? -5.98 -13.398 -25.609 1 97.31 221 TYR A C 1
ATOM 1702 O O . TYR A 1 221 ? -5.609 -13.414 -26.781 1 97.31 221 TYR A O 1
ATOM 1710 N N . LEU A 1 222 ? -5.699 -12.453 -24.766 1 97.88 222 LEU A N 1
ATOM 1711 C CA . LEU A 1 222 ? -4.934 -11.289 -25.203 1 97.88 222 LEU A CA 1
ATOM 1712 C C . LEU A 1 222 ? -3.516 -11.695 -25.594 1 97.88 222 LEU A C 1
ATOM 1714 O O . LEU A 1 222 ? -2.873 -11.008 -26.391 1 97.88 222 LEU A O 1
ATOM 1718 N N . HIS A 1 223 ? -3.027 -12.836 -25.125 1 97.44 223 HIS A N 1
ATOM 1719 C CA . HIS A 1 223 ? -1.694 -13.328 -25.453 1 97.44 223 HIS A CA 1
ATOM 1720 C C . HIS A 1 223 ? -1.75 -14.359 -26.578 1 97.44 223 HIS A C 1
ATOM 1722 O O . HIS A 1 223 ? -0.744 -15.008 -26.875 1 97.44 223 HIS A O 1
ATOM 1728 N N . GLY A 1 224 ? -2.947 -14.562 -27.078 1 95 224 GLY A N 1
ATOM 1729 C CA . GLY A 1 224 ? -3.105 -15.484 -28.188 1 95 224 GLY A CA 1
ATOM 1730 C C . GLY A 1 224 ? -3.164 -16.938 -27.766 1 95 224 GLY A C 1
ATOM 1731 O O . GLY A 1 224 ? -2.979 -17.844 -28.578 1 95 224 GLY A O 1
ATOM 1732 N N . VAL A 1 225 ? -3.344 -17.172 -26.469 1 95.75 225 VAL A N 1
ATOM 1733 C CA . VAL A 1 225 ? -3.506 -18.531 -25.984 1 95.75 225 VAL A CA 1
ATOM 1734 C C . VAL A 1 225 ? -4.984 -18.922 -25.984 1 95.75 225 VAL A C 1
ATOM 1736 O O . VAL A 1 225 ? -5.773 -18.391 -25.203 1 95.75 225 VAL A O 1
ATOM 1739 N N . HIS A 1 226 ? -5.305 -19.891 -26.781 1 94.12 226 HIS A N 1
ATOM 1740 C CA . HIS A 1 226 ? -6.719 -20.188 -27 1 94.12 226 HIS A CA 1
ATOM 1741 C C . HIS A 1 226 ? -7.055 -21.609 -26.562 1 94.12 226 HIS A C 1
ATOM 1743 O O . HIS A 1 226 ? -8.219 -22.016 -26.609 1 94.12 226 HIS A O 1
ATOM 1749 N N . GLU A 1 227 ? -6.062 -22.312 -26.203 1 94.25 227 GLU A N 1
ATOM 1750 C CA . GLU A 1 227 ? -6.285 -23.656 -25.672 1 94.25 227 GLU A CA 1
ATOM 1751 C C . GLU A 1 227 ? -5.723 -23.797 -24.266 1 94.25 227 GLU A C 1
ATOM 1753 O O . GLU A 1 227 ? -4.508 -23.797 -24.078 1 94.25 227 GLU A O 1
ATOM 1758 N N . PHE A 1 228 ? -6.566 -23.828 -23.312 1 97.38 228 PHE A N 1
ATOM 1759 C CA . PHE A 1 228 ? -6.203 -23.984 -21.906 1 97.38 228 PHE A CA 1
ATOM 1760 C C . PHE A 1 228 ? -7.398 -24.453 -21.094 1 97.38 228 PHE A C 1
ATOM 1762 O O . PHE A 1 228 ? -8.523 -24.516 -21.594 1 97.38 228 PHE A O 1
ATOM 1769 N N . THR A 1 229 ? -7.137 -24.938 -19.953 1 97.81 229 THR A N 1
ATOM 1770 C CA . THR A 1 229 ? -8.148 -25.422 -19.031 1 97.81 229 THR A CA 1
ATOM 1771 C C . THR A 1 229 ? -8.055 -24.688 -17.688 1 97.81 229 THR A C 1
ATOM 1773 O O . THR A 1 229 ? -6.957 -24.469 -17.172 1 97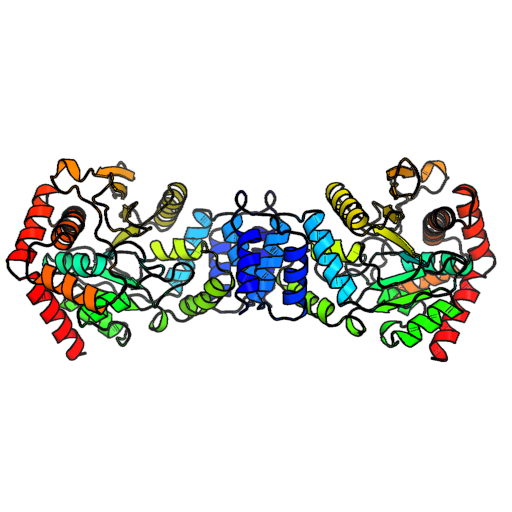.81 229 THR A O 1
ATOM 1776 N N . THR A 1 230 ? -9.188 -24.203 -17.172 1 97.94 230 THR A N 1
ATOM 1777 C CA . THR A 1 230 ? -9.25 -23.672 -15.805 1 97.94 230 THR A CA 1
ATOM 1778 C C . THR A 1 230 ? -10.055 -24.594 -14.906 1 97.94 230 THR A C 1
ATOM 1780 O O . THR A 1 230 ? -11.047 -25.188 -15.336 1 97.94 230 THR A O 1
ATOM 1783 N N . VAL A 1 231 ? -9.562 -24.75 -13.719 1 97.62 231 VAL A N 1
ATOM 1784 C CA . VAL A 1 231 ? -10.211 -25.672 -12.797 1 97.62 231 VAL A CA 1
ATOM 1785 C C . VAL A 1 231 ? -10.469 -24.984 -11.461 1 97.62 231 VAL A C 1
ATOM 1787 O O . VAL A 1 231 ? -9.555 -24.422 -10.852 1 97.62 231 VAL A O 1
ATOM 1790 N N . LYS A 1 232 ? -11.734 -24.938 -11 1 97 232 LYS A N 1
ATOM 1791 C CA . LYS A 1 232 ? -11.984 -24.578 -9.609 1 97 232 LYS A CA 1
ATOM 1792 C C . LYS A 1 232 ? -11.672 -25.75 -8.68 1 97 232 LYS A C 1
ATOM 1794 O O . LYS A 1 232 ? -12.586 -26.453 -8.219 1 97 232 LYS A O 1
ATOM 1799 N N . GLY A 1 233 ? -10.438 -25.953 -8.484 1 95.06 233 GLY A N 1
ATOM 1800 C CA . GLY A 1 233 ? -9.961 -27.141 -7.812 1 95.06 233 GLY A CA 1
ATOM 1801 C C . GLY A 1 233 ? -9.773 -26.953 -6.32 1 95.06 233 GLY A C 1
ATOM 1802 O O . GLY A 1 233 ? -10.328 -26.031 -5.73 1 95.06 233 GLY A O 1
ATOM 1803 N N . LEU A 1 234 ? -9.078 -27.891 -5.75 1 95.12 234 LEU A N 1
ATOM 1804 C CA . LEU A 1 234 ? -8.82 -27.875 -4.312 1 95.12 234 LEU A CA 1
ATOM 1805 C C . LEU A 1 234 ? -7.895 -26.719 -3.938 1 95.12 234 LEU A C 1
ATOM 1807 O O . LEU A 1 234 ? -6.762 -26.656 -4.426 1 95.12 234 LEU A O 1
ATOM 1811 N N . GLU A 1 235 ? -8.336 -25.828 -3.158 1 93.31 235 GLU A N 1
ATOM 1812 C CA . GLU A 1 235 ? -7.562 -24.734 -2.584 1 93.31 235 GLU A CA 1
ATOM 1813 C C . GLU A 1 235 ? -6.883 -23.906 -3.674 1 93.31 235 GLU A C 1
ATOM 1815 O O . GLU A 1 235 ? -5.715 -23.547 -3.545 1 93.31 235 GLU A O 1
ATOM 1820 N N . GLY A 1 236 ? -7.492 -23.75 -4.816 1 91.81 236 GLY A N 1
ATOM 1821 C CA . GLY A 1 236 ? -6.984 -22.891 -5.871 1 91.81 236 GLY A CA 1
ATOM 1822 C C . GLY A 1 236 ? -6.07 -23.609 -6.844 1 91.81 236 GLY A C 1
ATOM 1823 O O . GLY A 1 236 ? -5.547 -23 -7.781 1 91.81 236 GLY A O 1
ATOM 1824 N N . SER A 1 237 ? -5.891 -24.891 -6.629 1 93.62 237 SER A N 1
ATOM 1825 C CA . SER A 1 237 ? -5.074 -25.688 -7.531 1 93.62 237 SER A CA 1
ATOM 1826 C C . SER A 1 237 ? -5.906 -26.25 -8.672 1 93.62 237 SER A C 1
ATOM 1828 O O . SER A 1 237 ? -7.109 -25.984 -8.766 1 93.62 237 SER A O 1
ATOM 1830 N N . CYS A 1 238 ? -5.262 -26.953 -9.547 1 95.5 238 CYS A N 1
ATOM 1831 C CA . CYS A 1 238 ? -5.984 -27.562 -10.656 1 95.5 238 CYS A CA 1
ATOM 1832 C C . CYS A 1 238 ? -6.34 -29.016 -10.336 1 95.5 238 CYS A C 1
ATOM 1834 O O . CYS A 1 238 ? -6.695 -29.781 -11.234 1 95.5 238 CYS A O 1
ATOM 1836 N N . ASP A 1 239 ? -6.27 -29.422 -9 1 96.81 239 ASP A N 1
ATOM 1837 C CA . ASP A 1 239 ? -6.707 -30.75 -8.578 1 96.81 239 ASP A CA 1
ATOM 1838 C C . ASP A 1 239 ? -8.227 -30.812 -8.438 1 96.81 239 ASP A C 1
ATOM 1840 O O . ASP A 1 239 ? -8.828 -29.969 -7.773 1 96.81 239 ASP A O 1
ATOM 1844 N N . LEU A 1 240 ? -8.781 -31.797 -9 1 97.75 240 LEU A N 1
ATOM 1845 C CA . LEU A 1 240 ? -10.234 -31.938 -8.984 1 97.75 240 LEU A CA 1
ATOM 1846 C C . LEU A 1 240 ? -10.711 -32.5 -7.648 1 97.75 240 LEU A C 1
ATOM 1848 O O . LEU A 1 240 ? -10.164 -33.469 -7.145 1 97.75 240 LEU A O 1
ATOM 1852 N N . PRO A 1 241 ? -11.695 -31.891 -7.086 1 97.25 241 PRO A N 1
ATOM 1853 C CA . PRO A 1 241 ? -12.25 -32.406 -5.836 1 97.25 241 PRO A CA 1
ATOM 1854 C C . PRO A 1 241 ? -13.117 -33.656 -6.051 1 97.25 241 PRO A C 1
ATOM 1856 O O . PRO A 1 241 ? -13.633 -33.875 -7.152 1 97.25 241 PRO A O 1
ATOM 1859 N N . ARG A 1 242 ? -13.242 -34.438 -5.039 1 97.31 242 ARG A N 1
ATOM 1860 C CA . ARG A 1 242 ? -14.117 -35.625 -5.094 1 97.31 242 ARG A CA 1
ATOM 1861 C C . ARG A 1 242 ? -15.344 -35.406 -4.219 1 97.31 242 ARG A C 1
ATOM 1863 O O . ARG A 1 242 ? -16.25 -36.25 -4.219 1 97.31 242 ARG A O 1
ATOM 1870 N N . GLU A 1 243 ? -15.406 -34.312 -3.502 1 96.88 243 GLU A N 1
ATOM 1871 C CA . GLU A 1 243 ? -16.484 -34.094 -2.541 1 96.88 243 GLU A CA 1
ATOM 1872 C C . GLU A 1 243 ? -17.531 -33.125 -3.092 1 96.88 243 GLU A C 1
ATOM 1874 O O . GLU A 1 243 ? -18.578 -32.938 -2.469 1 96.88 243 GLU A O 1
ATOM 1879 N N . ARG A 1 244 ? -17.266 -32.562 -4.18 1 96.56 244 ARG A N 1
ATOM 1880 C CA . ARG A 1 244 ? -18.188 -31.594 -4.793 1 96.56 244 ARG A CA 1
ATOM 1881 C C . ARG A 1 244 ? -18.031 -31.578 -6.312 1 96.56 244 ARG A C 1
ATOM 1883 O O . ARG A 1 244 ? -17.062 -32.125 -6.844 1 96.56 244 ARG A O 1
ATOM 1890 N N . THR A 1 245 ? -18.984 -30.938 -6.941 1 96.75 245 THR A N 1
ATOM 1891 C CA . THR A 1 245 ? -18.922 -30.766 -8.383 1 96.75 245 THR A CA 1
ATOM 1892 C C . THR A 1 245 ? -17.703 -29.938 -8.773 1 96.75 245 THR A C 1
ATOM 1894 O O . THR A 1 245 ? -17.469 -28.859 -8.219 1 96.75 245 THR A O 1
ATOM 1897 N N . ALA A 1 246 ? -16.875 -30.516 -9.633 1 96.62 246 ALA A N 1
ATOM 1898 C CA . ALA A 1 246 ? -15.758 -29.75 -10.18 1 96.62 246 ALA A CA 1
ATOM 1899 C C . ALA A 1 246 ? -16.234 -28.797 -11.273 1 96.62 246 ALA A C 1
ATOM 1901 O O . ALA A 1 246 ? -16.969 -29.203 -12.18 1 96.62 246 ALA A O 1
ATOM 1902 N N . ILE A 1 247 ? -15.914 -27.531 -11.164 1 97.69 247 ILE A N 1
ATOM 1903 C CA . ILE A 1 247 ? -16.219 -26.516 -12.164 1 97.69 247 ILE A CA 1
ATOM 1904 C C . ILE A 1 247 ? -14.992 -26.266 -13.039 1 97.69 247 ILE A C 1
ATOM 1906 O O . ILE A 1 247 ? -13.938 -25.859 -12.547 1 97.69 247 ILE A O 1
ATOM 1910 N N . ILE A 1 248 ? -15.18 -26.578 -14.328 1 97.94 248 ILE A N 1
ATOM 1911 C CA . ILE A 1 248 ? -14.039 -26.578 -15.234 1 97.94 248 ILE A CA 1
ATOM 1912 C C . ILE A 1 248 ? -14.344 -25.703 -16.438 1 97.94 248 ILE A C 1
ATOM 1914 O O . ILE A 1 248 ? -15.438 -25.766 -17 1 97.94 248 ILE A O 1
ATOM 1918 N N . GLY A 1 249 ? -13.391 -24.828 -16.734 1 97.56 249 GLY A N 1
ATOM 1919 C CA . GLY A 1 249 ? -13.43 -24.094 -17.984 1 97.56 249 GLY A CA 1
ATOM 1920 C C . GLY A 1 249 ? -12.531 -24.688 -19.062 1 97.56 249 GLY A C 1
ATOM 1921 O O . GLY A 1 249 ? -11.375 -25.031 -18.781 1 97.56 249 GLY A O 1
ATOM 1922 N N . LEU A 1 250 ? -13.102 -24.859 -20.266 1 96.75 250 LEU A N 1
ATOM 1923 C CA . LEU A 1 250 ? -12.359 -25.406 -21.406 1 96.75 250 LEU A CA 1
ATOM 1924 C C . LEU A 1 250 ? -12.297 -24.391 -22.547 1 96.75 250 LEU A C 1
ATOM 1926 O O . LEU A 1 250 ? -13.32 -24.062 -23.141 1 96.75 250 LEU A O 1
ATOM 1930 N N . ALA A 1 251 ? -11.102 -23.906 -22.719 1 95.38 251 ALA A N 1
ATOM 1931 C CA . ALA A 1 251 ? -10.867 -23.094 -23.891 1 95.38 251 ALA A CA 1
ATOM 1932 C C . ALA A 1 251 ? -10.297 -23.922 -25.047 1 95.38 251 ALA A C 1
ATOM 1934 O O . ALA A 1 251 ? -9.234 -24.531 -24.906 1 95.38 251 ALA A O 1
ATOM 1935 N N . ARG A 1 252 ? -10.992 -23.938 -26.141 1 90.06 252 ARG A N 1
ATOM 1936 C CA . ARG A 1 252 ? -10.586 -24.703 -27.312 1 90.06 252 ARG A CA 1
ATOM 1937 C C . ARG A 1 252 ? -10.539 -23.812 -28.547 1 90.06 252 ARG A C 1
ATOM 1939 O O . ARG A 1 252 ? -11.195 -22.766 -28.594 1 90.06 252 ARG A O 1
ATOM 1946 N N . ASN A 1 253 ? -9.672 -24.172 -29.422 1 84.38 253 ASN A N 1
ATOM 1947 C CA . ASN A 1 253 ? -9.547 -23.406 -30.656 1 84.38 253 ASN A CA 1
ATOM 1948 C C . ASN A 1 253 ? -10.797 -23.516 -31.516 1 84.38 253 ASN A C 1
ATOM 1950 O O . ASN A 1 253 ? -10.945 -22.797 -32.5 1 84.38 253 ASN A O 1
ATOM 1954 N N . GLN A 1 254 ? -11.758 -24.172 -31 1 80.06 254 GLN A N 1
ATOM 1955 C CA . GLN A 1 254 ? -13 -24.359 -31.75 1 80.06 254 GLN A CA 1
ATOM 1956 C C . GLN A 1 254 ? -14.102 -23.453 -31.203 1 80.06 254 GLN A C 1
ATOM 1958 O O . GLN A 1 254 ? -13.938 -22.828 -30.141 1 80.06 254 GLN A O 1
ATOM 1963 N N . ASP A 1 255 ? -15.203 -23.312 -31.969 1 74.5 255 ASP A N 1
ATOM 1964 C CA . ASP A 1 255 ? -16.391 -22.578 -31.547 1 74.5 255 ASP A CA 1
ATOM 1965 C C . ASP A 1 255 ? -17.406 -23.5 -30.891 1 74.5 255 ASP A C 1
ATOM 1967 O O . ASP A 1 255 ? -17.75 -24.562 -31.422 1 74.5 255 ASP A O 1
ATOM 1971 N N . PRO A 1 256 ? -17.797 -23.25 -29.797 1 80.44 256 PRO A N 1
ATOM 1972 C CA . PRO A 1 256 ? -17.406 -22.047 -29.078 1 80.44 256 PRO A CA 1
ATOM 1973 C C . PRO A 1 256 ? -16.031 -22.156 -28.438 1 80.44 256 PRO A C 1
ATOM 1975 O O . PRO A 1 256 ? -15.602 -23.25 -28.094 1 80.44 256 PRO A O 1
ATOM 1978 N N . SER A 1 257 ? -15.414 -21.031 -28.203 1 85.44 257 SER A N 1
ATOM 1979 C CA . SER A 1 257 ? -14.047 -20.984 -27.688 1 85.44 257 SER A CA 1
ATOM 1980 C C . SER A 1 257 ? -14 -21.297 -26.203 1 85.44 257 SER A C 1
ATOM 1982 O O . SER A 1 257 ? -12.992 -21.781 -25.688 1 85.44 257 SER A O 1
ATOM 1984 N N . TRP A 1 258 ? -15.031 -21.016 -25.469 1 94.19 258 TRP A N 1
ATOM 1985 C CA . TRP A 1 258 ? -15.055 -21.219 -24.031 1 94.19 258 TRP A CA 1
ATOM 1986 C C . TRP A 1 258 ? -16.25 -22.094 -23.625 1 94.19 258 TRP A C 1
ATOM 1988 O O . TRP A 1 258 ? -17.391 -21.781 -23.953 1 94.19 258 TRP A O 1
ATOM 1998 N N . GLN A 1 259 ? -15.969 -23.203 -23.016 1 95.06 259 GLN A N 1
ATOM 1999 C CA . GLN A 1 259 ? -17 -24.125 -22.547 1 95.06 259 GLN A CA 1
ATOM 2000 C C . GLN A 1 259 ? -16.875 -24.375 -21.047 1 95.06 259 GLN A C 1
ATOM 2002 O O . GLN A 1 259 ? -15.789 -24.297 -20.484 1 95.06 259 GLN A O 1
ATOM 2007 N N . ARG A 1 260 ? -18.031 -24.562 -20.438 1 96.38 260 ARG A N 1
ATOM 2008 C CA . ARG A 1 260 ? -18.094 -24.906 -19.016 1 96.38 260 ARG A CA 1
ATOM 2009 C C . ARG A 1 260 ? -18.438 -26.375 -18.828 1 96.38 260 ARG A C 1
ATOM 2011 O O . ARG A 1 260 ? -19.391 -26.875 -19.438 1 96.38 260 ARG A O 1
ATOM 2018 N N . LEU A 1 261 ? -17.625 -27.031 -18.062 1 96.25 261 LEU A N 1
ATOM 2019 C CA . LEU A 1 261 ? -17.859 -28.422 -17.734 1 96.25 261 LEU A CA 1
ATOM 2020 C C . LEU A 1 261 ? -18.062 -28.609 -16.234 1 96.25 261 LEU A C 1
ATOM 2022 O O . LEU A 1 261 ? -17.25 -28.125 -15.43 1 96.25 261 LEU A O 1
ATOM 2026 N N . HIS A 1 262 ? -19.156 -29.188 -15.875 1 97.06 262 HIS A N 1
ATOM 2027 C CA . HIS A 1 262 ? -19.422 -29.594 -14.5 1 97.06 262 HIS A CA 1
ATOM 2028 C C . HIS A 1 262 ? -19.266 -31.094 -14.32 1 97.06 262 HIS A C 1
ATOM 2030 O O . HIS A 1 262 ? -20.031 -31.875 -14.883 1 97.06 262 HIS A O 1
ATOM 2036 N N . LEU A 1 263 ? -18.266 -31.406 -13.578 1 96.44 263 LEU A N 1
ATOM 2037 C CA . LEU A 1 263 ? -17.953 -32.812 -13.391 1 96.44 263 LEU A CA 1
ATOM 2038 C C . LEU A 1 263 ? -18.344 -33.281 -11.992 1 96.44 263 LEU A C 1
ATOM 2040 O O . LEU A 1 263 ? -17.719 -32.906 -11.008 1 96.44 263 LEU A O 1
A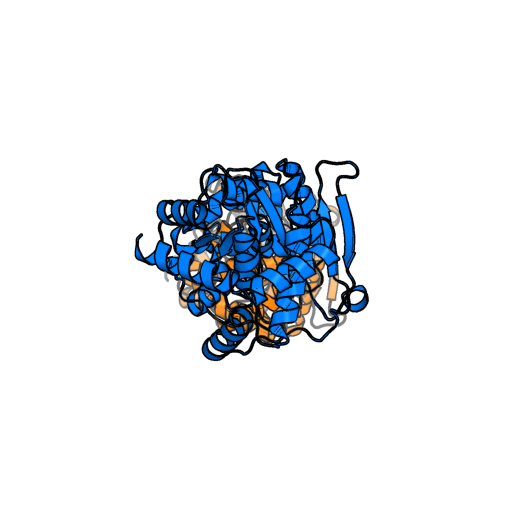TOM 2044 N N . HIS A 1 264 ? -19.297 -34.125 -11.914 1 96 264 HIS A N 1
ATOM 2045 C CA . HIS A 1 264 ? -19.75 -34.688 -10.641 1 96 264 HIS A CA 1
ATOM 2046 C C . HIS A 1 264 ? -19.125 -36.062 -10.375 1 96 264 HIS A C 1
ATOM 2048 O O . HIS A 1 264 ? -19.469 -37.031 -11.039 1 96 264 HIS A O 1
ATOM 2054 N N . PRO A 1 265 ? -18.328 -36.094 -9.391 1 96.38 265 PRO A N 1
ATOM 2055 C CA . PRO A 1 265 ? -17.656 -37.344 -9.148 1 96.38 265 PRO A CA 1
ATOM 2056 C C . PRO A 1 265 ? -18.625 -38.5 -8.883 1 96.38 265 PRO A C 1
ATOM 2058 O O . PRO A 1 265 ? -18.297 -39.656 -9.164 1 96.38 265 PRO A O 1
ATOM 2061 N N . GLN A 1 266 ? -19.734 -38.219 -8.383 1 95.88 266 GLN A N 1
ATOM 2062 C CA . GLN A 1 266 ? -20.75 -39.219 -8.117 1 95.88 266 GLN A CA 1
ATOM 2063 C C . GLN A 1 266 ? -21.172 -39.938 -9.398 1 95.88 266 GLN A C 1
ATOM 2065 O O . GLN A 1 266 ? -21.453 -41.125 -9.398 1 95.88 266 GLN A O 1
ATOM 2070 N N . ASN A 1 267 ? -21.25 -39.219 -10.453 1 96.19 267 ASN A N 1
ATOM 2071 C CA . ASN A 1 267 ? -21.688 -39.75 -11.734 1 96.19 267 ASN A CA 1
ATOM 2072 C C . ASN A 1 267 ? -20.703 -40.812 -12.258 1 96.19 267 ASN A C 1
ATOM 2074 O O . ASN A 1 267 ? -21.031 -41.562 -13.172 1 96.19 267 ASN A O 1
ATOM 2078 N N . TYR A 1 268 ? -19.578 -40.875 -11.656 1 95.38 268 TYR A N 1
ATOM 2079 C CA . TYR A 1 268 ? -18.547 -41.781 -12.141 1 95.38 268 TYR A CA 1
ATOM 2080 C C . TYR A 1 268 ? -18.094 -42.719 -11.047 1 95.38 268 TYR A C 1
ATOM 2082 O O . TYR A 1 268 ? -17.062 -43.375 -11.172 1 95.38 268 TYR A O 1
ATOM 2090 N N . GLY A 1 269 ? -18.812 -42.719 -9.938 1 94.38 269 GLY A N 1
ATOM 2091 C CA . GLY A 1 269 ? -18.469 -43.562 -8.82 1 94.38 269 GLY A CA 1
ATOM 2092 C C . GLY A 1 269 ? -17.188 -43.156 -8.125 1 94.38 269 GLY A C 1
ATOM 2093 O O . GLY A 1 269 ? -16.5 -44 -7.543 1 94.38 269 GLY A O 1
ATOM 2094 N N . MET A 1 270 ? -16.844 -41.906 -8.211 1 94.75 270 MET A N 1
ATOM 2095 C CA . MET A 1 270 ? -15.562 -41.438 -7.691 1 94.75 270 MET A CA 1
ATOM 2096 C C . MET A 1 270 ? -15.766 -40.562 -6.461 1 94.75 270 MET A C 1
ATOM 2098 O O . MET A 1 270 ? -14.797 -40.062 -5.891 1 94.75 270 MET A O 1
ATOM 2102 N N . ALA A 1 271 ? -17.031 -40.406 -6.031 1 96.06 271 ALA A N 1
ATOM 2103 C CA . ALA A 1 271 ? -17.328 -39.5 -4.934 1 96.06 271 ALA A CA 1
ATOM 2104 C C . ALA A 1 271 ? -16.766 -40 -3.613 1 96.06 271 ALA A C 1
ATOM 2106 O O . ALA A 1 271 ? -16.828 -41.219 -3.34 1 96.06 271 ALA A O 1
ATOM 2107 N N . SER A 1 272 ? -16.141 -39.188 -2.893 1 96.06 272 SER A N 1
ATOM 2108 C CA . SER A 1 272 ? -15.633 -39.438 -1.543 1 96.06 272 SER A CA 1
ATOM 2109 C C . SER A 1 272 ? -15.086 -38.156 -0.923 1 96.06 272 SER A C 1
ATOM 2111 O O . SER A 1 272 ? -15.008 -37.125 -1.589 1 96.06 272 SER A O 1
ATOM 2113 N N . SER A 1 273 ? -14.742 -38.188 0.353 1 96.69 273 SER A N 1
ATOM 2114 C CA . SER A 1 273 ? -14.023 -37.094 0.969 1 96.69 273 SER A CA 1
ATOM 2115 C C . SER A 1 273 ? -12.641 -36.906 0.356 1 96.69 273 SER A C 1
ATOM 2117 O O . SER A 1 273 ? -11.977 -37.906 0.018 1 96.69 273 SER A O 1
ATOM 2119 N N . ASN A 1 274 ? -12.258 -35.688 0.197 1 97.31 274 ASN A N 1
ATOM 2120 C CA . ASN A 1 274 ? -10.891 -35.406 -0.249 1 97.31 274 ASN A CA 1
ATOM 2121 C C . ASN A 1 274 ? -9.867 -35.875 0.78 1 97.31 274 ASN A C 1
ATOM 2123 O O . ASN A 1 274 ? -10.086 -35.75 1.985 1 97.31 274 ASN A O 1
ATOM 2127 N N . VAL A 1 275 ? -8.789 -36.375 0.302 1 97.81 275 VAL A N 1
ATOM 2128 C CA . VAL A 1 275 ? -7.738 -36.875 1.187 1 97.81 275 VAL A CA 1
ATOM 2129 C C . VAL A 1 275 ? -7.012 -35.688 1.836 1 97.81 275 VAL A C 1
ATOM 2131 O O . VAL A 1 275 ? -6.484 -34.812 1.142 1 97.81 275 VAL A O 1
ATOM 2134 N N . PRO A 1 276 ? -6.93 -35.656 3.133 1 97.62 276 PRO A N 1
ATOM 2135 C CA . PRO A 1 276 ? -6.27 -34.562 3.805 1 97.62 276 PRO A CA 1
ATOM 2136 C C . PRO A 1 276 ? -4.75 -34.594 3.676 1 97.62 276 PRO A C 1
ATOM 2138 O O . PRO A 1 276 ? -4.172 -35.688 3.541 1 97.62 276 PRO A O 1
ATOM 2141 N N . TRP A 1 277 ? -4.121 -33.438 3.674 1 97.31 277 TRP A N 1
ATOM 2142 C CA . TRP A 1 277 ? -2.68 -33.375 3.891 1 97.31 277 TRP A CA 1
ATOM 2143 C C . TRP A 1 277 ? -2.307 -33.938 5.262 1 97.31 277 TRP A C 1
ATOM 2145 O O . TRP A 1 277 ? -2.898 -33.562 6.273 1 97.31 277 TRP A O 1
ATOM 2155 N N . PRO A 1 278 ? -1.338 -34.781 5.309 1 96.94 278 PRO A N 1
ATOM 2156 C CA . PRO A 1 278 ? -1.051 -35.438 6.578 1 96.94 278 PRO A CA 1
ATOM 2157 C C . PRO A 1 278 ? -0.198 -34.594 7.516 1 96.94 278 PRO A C 1
ATOM 2159 O O . PRO A 1 278 ? 0.015 -34.969 8.672 1 96.94 278 PRO A O 1
ATOM 2162 N N . GLY A 1 279 ? 0.33 -33.469 7.098 1 94.62 279 GLY A N 1
ATOM 2163 C CA . GLY A 1 279 ? 1.077 -32.562 7.953 1 94.62 279 GLY A CA 1
ATOM 2164 C C . GLY A 1 279 ? 2.566 -32.844 7.977 1 94.62 279 GLY A C 1
ATOM 2165 O O . GLY A 1 279 ? 3.361 -32 8.406 1 94.62 279 GLY A O 1
ATOM 2166 N N . GLU A 1 280 ? 2.92 -34 7.473 1 95.5 280 GLU A N 1
ATOM 2167 C CA . GLU A 1 280 ? 4.328 -34.375 7.48 1 95.5 280 GLU A CA 1
ATOM 2168 C C . GLU A 1 280 ? 4.715 -35.094 6.191 1 95.5 280 GLU A C 1
ATOM 2170 O O . GLU A 1 280 ? 3.941 -35.906 5.664 1 95.5 280 GLU A O 1
ATOM 2175 N N . THR A 1 281 ? 5.957 -34.875 5.797 1 96.81 281 THR A N 1
ATOM 2176 C CA . THR A 1 281 ? 6.422 -35.438 4.527 1 96.81 281 THR A CA 1
ATOM 2177 C C . THR A 1 281 ? 6.664 -36.938 4.648 1 96.81 281 THR A C 1
ATOM 2179 O O . THR A 1 281 ? 6.531 -37.656 3.666 1 96.81 281 THR A O 1
ATOM 2182 N N . THR A 1 282 ? 7 -37.406 5.82 1 97.75 282 THR A N 1
ATOM 2183 C CA . THR A 1 282 ? 7.223 -38.812 6.02 1 97.75 282 THR A CA 1
ATOM 2184 C C . THR A 1 282 ? 5.957 -39.625 5.711 1 97.75 282 THR A C 1
ATOM 2186 O O . THR A 1 282 ? 6.008 -40.625 4.996 1 97.75 282 THR A O 1
ATOM 2189 N N . THR A 1 283 ? 4.875 -39.156 6.246 1 97.81 283 THR A N 1
ATOM 2190 C CA . THR A 1 283 ? 3.594 -39.781 5.984 1 97.81 283 THR A CA 1
ATOM 2191 C C . THR A 1 283 ? 3.197 -39.625 4.52 1 97.81 283 THR A C 1
ATOM 2193 O O . THR A 1 283 ? 2.666 -40.562 3.908 1 97.81 283 THR A O 1
ATOM 2196 N N . ALA A 1 284 ? 3.396 -38.469 3.982 1 97.62 284 ALA A N 1
ATOM 2197 C CA . ALA A 1 284 ? 3.096 -38.25 2.574 1 97.62 284 ALA A CA 1
ATOM 2198 C C . ALA A 1 284 ? 3.859 -39.188 1.673 1 97.62 284 ALA A C 1
ATOM 2200 O O . ALA A 1 284 ? 3.314 -39.688 0.687 1 97.62 284 ALA A O 1
ATOM 2201 N N . THR A 1 285 ? 5.105 -39.438 2.033 1 98.25 285 THR A N 1
ATOM 2202 C CA . THR A 1 285 ? 5.949 -40.375 1.277 1 98.25 285 THR A CA 1
ATOM 2203 C C . THR A 1 285 ? 5.328 -41.75 1.239 1 98.25 285 THR A C 1
ATOM 2205 O O . THR A 1 285 ? 5.258 -42.375 0.179 1 98.25 285 THR A O 1
ATOM 2208 N N . LYS A 1 286 ? 4.852 -42.188 2.35 1 97.44 286 LYS A N 1
ATOM 2209 C CA . LYS A 1 286 ? 4.227 -43.5 2.438 1 97.44 286 LYS A CA 1
ATOM 2210 C C . LYS A 1 286 ? 2.938 -43.562 1.623 1 97.44 286 LYS A C 1
ATOM 2212 O O . LYS A 1 286 ? 2.65 -44.562 0.969 1 97.44 286 LYS A O 1
ATOM 2217 N N . MET A 1 287 ? 2.213 -42.531 1.696 1 97.75 287 MET A N 1
ATOM 2218 C CA . MET A 1 287 ? 0.958 -42.469 0.951 1 97.75 287 MET A CA 1
ATOM 2219 C C . MET A 1 287 ? 1.214 -42.531 -0.551 1 97.75 287 MET A C 1
ATOM 2221 O O . MET A 1 287 ? 0.53 -43.25 -1.271 1 97.75 287 MET A O 1
ATOM 2225 N N . MET A 1 288 ? 2.189 -41.781 -0.986 1 98.12 288 MET A N 1
ATOM 2226 C CA . MET A 1 288 ? 2.514 -41.812 -2.41 1 98.12 288 MET A CA 1
ATOM 2227 C C . MET A 1 288 ? 3.057 -43.156 -2.842 1 98.12 288 MET A C 1
ATOM 2229 O O . MET A 1 288 ? 2.764 -43.625 -3.941 1 98.12 288 MET A O 1
ATOM 2233 N N . ALA A 1 289 ? 3.83 -43.75 -1.974 1 97.19 289 ALA A N 1
ATOM 2234 C CA . ALA A 1 289 ? 4.355 -45.094 -2.256 1 97.19 289 ALA A CA 1
ATOM 2235 C C . ALA A 1 289 ? 3.223 -46.125 -2.402 1 97.19 289 ALA A C 1
ATOM 2237 O O . ALA A 1 289 ? 3.287 -47 -3.25 1 97.19 289 ALA A O 1
ATOM 2238 N N . ALA A 1 290 ? 2.236 -45.969 -1.598 1 96.94 290 ALA A N 1
ATOM 2239 C CA . ALA A 1 290 ? 1.086 -46.875 -1.658 1 96.94 290 ALA A CA 1
ATOM 2240 C C . ALA A 1 290 ? 0.36 -46.75 -2.994 1 96.94 290 ALA A C 1
ATOM 2242 O O . ALA A 1 290 ? -0.076 -47.75 -3.568 1 96.94 290 ALA A O 1
ATOM 2243 N N . VAL A 1 291 ? 0.214 -45.531 -3.443 1 97.88 291 VAL A N 1
ATOM 2244 C CA . VAL A 1 291 ? -0.427 -45.281 -4.73 1 97.88 291 VAL A CA 1
ATOM 2245 C C . VAL A 1 291 ? 0.378 -45.938 -5.844 1 97.88 291 VAL A C 1
ATOM 2247 O O . VAL A 1 291 ? -0.186 -46.625 -6.707 1 97.88 291 VAL A O 1
ATOM 2250 N N . LEU A 1 292 ? 1.701 -45.781 -5.801 1 97.56 292 LEU A N 1
ATOM 2251 C CA . LEU A 1 292 ? 2.584 -46.281 -6.844 1 97.56 292 LEU A CA 1
ATOM 2252 C C . LEU A 1 292 ? 2.637 -47.812 -6.801 1 97.56 292 LEU A C 1
ATOM 2254 O O . LEU A 1 292 ? 2.863 -48.469 -7.828 1 97.56 292 LEU A O 1
ATOM 2258 N N . ALA A 1 293 ? 2.367 -48.375 -5.641 1 94.56 293 ALA A N 1
ATOM 2259 C CA . ALA A 1 293 ? 2.334 -49.812 -5.48 1 94.56 293 ALA A CA 1
ATOM 2260 C C . ALA A 1 293 ? 0.957 -50.375 -5.824 1 94.56 293 ALA A C 1
ATOM 2262 O O . ALA A 1 293 ? 0.713 -51.594 -5.68 1 94.56 293 ALA A O 1
ATOM 2263 N N . ALA A 1 294 ? 0.031 -49.5 -6.223 1 89.75 294 ALA A N 1
ATOM 2264 C CA . ALA A 1 294 ? -1.327 -49.875 -6.621 1 89.75 294 ALA A CA 1
ATOM 2265 C C . ALA A 1 294 ? -2.107 -50.438 -5.441 1 89.75 294 ALA A C 1
ATOM 2267 O O . ALA A 1 294 ? -2.887 -51.406 -5.605 1 89.75 294 ALA A O 1
ATOM 2268 N N . GLU A 1 295 ? -1.732 -49.969 -4.387 1 89.69 295 GLU A N 1
ATOM 2269 C CA . GLU A 1 295 ? -2.512 -50.375 -3.219 1 89.69 295 GLU A CA 1
ATOM 2270 C C . GLU A 1 295 ? -3.85 -49.625 -3.168 1 89.69 295 GLU A C 1
ATOM 2272 O O . GLU A 1 295 ? -3.984 -48.531 -3.717 1 89.69 295 GLU A O 1
ATOM 2277 N N . GLU A 1 296 ? -4.832 -50.375 -2.586 1 84.38 296 GLU A N 1
ATOM 2278 C CA . GLU A 1 296 ? -6.105 -49.688 -2.355 1 84.38 296 GLU A CA 1
ATOM 2279 C C . GLU A 1 296 ? -5.953 -48.562 -1.334 1 84.38 296 GLU A C 1
ATOM 2281 O O . GLU A 1 296 ? -5.621 -48.812 -0.173 1 84.38 296 GLU A O 1
ATOM 2286 N N . HIS A 1 297 ? -6.047 -47.438 -1.708 1 89.06 297 HIS A N 1
ATOM 2287 C CA . HIS A 1 297 ? -5.926 -46.219 -0.889 1 89.06 297 HIS A CA 1
ATOM 2288 C C . HIS A 1 297 ? -6.785 -45.094 -1.441 1 89.06 297 HIS A C 1
ATOM 2290 O O . HIS A 1 297 ? -6.91 -44.938 -2.658 1 89.06 297 HIS A O 1
ATOM 2296 N N . PRO A 1 298 ? -7.449 -44.344 -0.515 1 92.44 298 PRO A N 1
ATOM 2297 C CA . PRO A 1 298 ? -8.242 -43.219 -0.997 1 92.44 298 PRO A CA 1
ATOM 2298 C C . PRO A 1 298 ? -7.465 -42.312 -1.943 1 92.44 298 PRO A C 1
ATOM 2300 O O . PRO A 1 298 ? -8.039 -41.75 -2.887 1 92.44 298 PRO A O 1
ATOM 2303 N N . LEU A 1 299 ? -6.215 -42.188 -1.649 1 96.94 299 LEU A N 1
ATOM 2304 C CA . LEU A 1 299 ? -5.371 -41.344 -2.488 1 96.94 299 LEU A CA 1
ATOM 2305 C C . LEU A 1 299 ? -5.293 -41.875 -3.908 1 96.94 299 LEU A C 1
ATOM 2307 O O . LEU A 1 299 ? -5.195 -41.125 -4.871 1 96.94 299 LEU A O 1
ATOM 2311 N N . THR A 1 300 ? -5.344 -43.188 -4.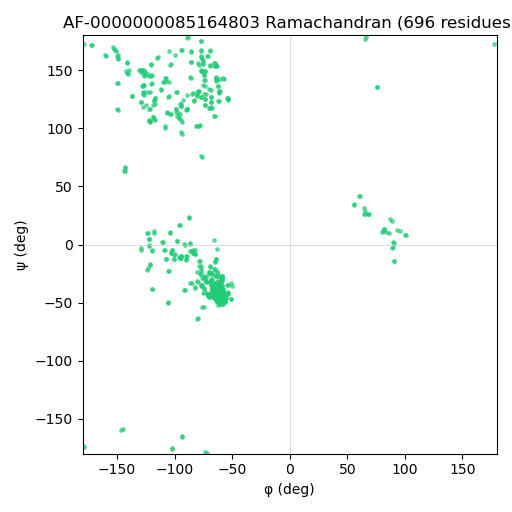059 1 96.88 300 THR A N 1
ATOM 2312 C CA . THR A 1 300 ? -5.293 -43.812 -5.375 1 96.88 300 THR A CA 1
ATOM 2313 C C . THR A 1 300 ? -6.492 -43.406 -6.219 1 96.88 300 THR A C 1
ATOM 2315 O O . THR A 1 300 ? -6.34 -43.031 -7.391 1 96.88 300 THR A O 1
ATOM 2318 N N . THR A 1 301 ? -7.664 -43.375 -5.629 1 96.06 301 THR A N 1
ATOM 2319 C CA . THR A 1 301 ? -8.867 -42.969 -6.352 1 96.06 301 THR A CA 1
ATOM 2320 C C . THR A 1 301 ? -8.781 -41.531 -6.773 1 96.06 301 THR A C 1
ATOM 2322 O O . THR A 1 301 ? -9.219 -41.156 -7.867 1 96.06 301 THR A O 1
ATOM 2325 N N . SER A 1 302 ? -8.227 -40.719 -5.883 1 97.44 302 SER A N 1
ATOM 2326 C CA . SER A 1 302 ? -8.039 -39.281 -6.219 1 97.44 302 SER A CA 1
ATOM 2327 C C . SER A 1 302 ? -7.109 -39.125 -7.414 1 97.44 302 SER A C 1
ATOM 2329 O O . SER A 1 302 ? -7.355 -38.312 -8.289 1 97.44 302 SER A O 1
ATOM 2331 N N . VAL A 1 303 ? -6.062 -39.906 -7.391 1 98.12 303 VAL A N 1
ATOM 2332 C CA . VAL A 1 303 ? -5.102 -39.844 -8.484 1 98.12 303 VAL A CA 1
ATOM 2333 C C . VAL A 1 303 ? -5.762 -40.312 -9.781 1 98.12 303 VAL A C 1
ATOM 2335 O O . VAL A 1 303 ? -5.59 -39.688 -10.828 1 98.12 303 VAL A O 1
ATOM 2338 N N . ILE A 1 304 ? -6.527 -41.344 -9.719 1 97.62 304 ILE A N 1
ATOM 2339 C CA . ILE A 1 304 ? -7.219 -41.875 -10.891 1 97.62 304 ILE A CA 1
ATOM 2340 C C . ILE A 1 304 ? -8.219 -40.812 -11.398 1 97.62 304 ILE A C 1
ATOM 2342 O O . ILE A 1 304 ? -8.289 -40.562 -12.602 1 97.62 304 ILE A O 1
ATOM 2346 N N . TRP A 1 305 ? -8.961 -40.219 -10.523 1 97.69 305 TRP A N 1
ATOM 2347 C CA . TRP A 1 305 ? -9.945 -39.188 -10.836 1 97.69 305 TRP A CA 1
ATOM 2348 C C . TRP A 1 305 ? -9.297 -38.031 -11.586 1 97.69 305 TRP A C 1
ATOM 2350 O O . TRP A 1 305 ? -9.781 -37.594 -12.641 1 97.69 305 TRP A O 1
ATOM 2360 N N . ASN A 1 306 ? -8.172 -37.531 -11.102 1 98.25 306 ASN A N 1
ATOM 2361 C CA . ASN A 1 306 ? -7.484 -36.406 -11.688 1 98.25 306 ASN A CA 1
ATOM 2362 C C . ASN A 1 306 ? -6.754 -36.781 -12.969 1 98.25 306 ASN A C 1
ATOM 2364 O O . ASN A 1 306 ? -6.977 -36.156 -14.023 1 98.25 306 ASN A O 1
ATOM 2368 N N . SER A 1 307 ? -5.898 -37.812 -12.875 1 98.5 307 SER A N 1
ATOM 2369 C CA . SER A 1 307 ? -5.109 -38.188 -14.047 1 98.5 307 SER A CA 1
ATOM 2370 C C . SER A 1 307 ? -6.008 -38.656 -15.188 1 98.5 307 SER A C 1
ATOM 2372 O O . SER A 1 307 ? -5.723 -38.375 -16.359 1 98.5 307 SER A O 1
ATOM 2374 N N . GLY A 1 308 ? -7.117 -39.375 -14.844 1 98.44 308 GLY A N 1
ATOM 2375 C CA . GLY A 1 308 ? -8.055 -39.75 -15.883 1 98.44 308 GLY A CA 1
ATOM 2376 C C . GLY A 1 308 ? -8.625 -38.562 -16.641 1 98.44 308 GLY A C 1
ATOM 2377 O O . GLY A 1 308 ? -8.711 -38.594 -17.875 1 98.44 308 GLY A O 1
ATOM 2378 N N . PHE A 1 309 ? -8.992 -37.531 -15.969 1 98.44 309 PHE A N 1
ATOM 2379 C CA . PHE A 1 309 ? -9.5 -36.312 -16.578 1 98.44 309 PHE A CA 1
ATOM 2380 C C . PHE A 1 309 ? -8.453 -35.688 -17.5 1 98.44 309 PHE A C 1
ATOM 2382 O O . PHE A 1 309 ? -8.75 -35.344 -18.641 1 98.44 309 PHE A O 1
ATOM 2389 N N . TYR A 1 310 ? -7.238 -35.562 -17.016 1 98.44 310 TYR A N 1
ATOM 2390 C CA . TYR A 1 310 ? -6.207 -34.906 -17.781 1 98.44 310 TYR A CA 1
ATOM 2391 C C . TYR A 1 310 ? -5.715 -35.75 -18.938 1 98.44 310 TYR A C 1
ATOM 2393 O O . TYR A 1 310 ? -5.246 -35.25 -19.953 1 98.44 310 TYR A O 1
ATOM 2401 N N . LEU A 1 311 ? -5.812 -37.125 -18.781 1 98.5 311 LEU A N 1
ATOM 2402 C CA . LEU A 1 311 ? -5.555 -38 -19.906 1 98.5 311 LEU A CA 1
ATOM 2403 C C . LEU A 1 311 ? -6.555 -37.75 -21.031 1 98.5 311 LEU A C 1
ATOM 2405 O O . LEU A 1 311 ? -6.191 -37.75 -22.219 1 98.5 311 LEU A O 1
ATOM 2409 N N . TRP A 1 312 ? -7.793 -37.531 -20.625 1 97.69 312 TRP A N 1
ATOM 2410 C CA . TRP A 1 312 ? -8.828 -37.188 -21.594 1 97.69 312 TRP A CA 1
ATOM 2411 C C . TRP A 1 312 ? -8.555 -35.844 -22.25 1 97.69 312 TRP A C 1
ATOM 2413 O O . TRP A 1 312 ? -8.539 -35.719 -23.469 1 97.69 312 TRP A O 1
ATOM 2423 N N . GLN A 1 313 ? -8.211 -34.844 -21.469 1 95.62 313 GLN A N 1
ATOM 2424 C CA . GLN A 1 313 ? -7.965 -33.5 -21.984 1 95.62 313 GLN A CA 1
ATOM 2425 C C . GLN A 1 313 ? -6.699 -33.469 -22.828 1 95.62 313 GLN A C 1
ATOM 2427 O O . GLN A 1 313 ? -6.594 -32.656 -23.75 1 95.62 313 GLN A O 1
ATOM 2432 N N . GLY A 1 314 ? -5.762 -34.344 -22.5 1 95.38 314 GLY A N 1
ATOM 2433 C CA . GLY A 1 314 ? -4.512 -34.406 -23.234 1 95.38 314 GLY A CA 1
ATOM 2434 C C . GLY A 1 314 ? -4.59 -35.281 -24.469 1 95.38 314 GLY A C 1
ATOM 2435 O O . GLY A 1 314 ? -3.605 -35.406 -25.203 1 95.38 314 GLY A O 1
ATOM 2436 N N . GLY A 1 315 ? -5.699 -35.938 -24.656 1 94.81 315 GLY A N 1
ATOM 2437 C CA . GLY A 1 315 ? -5.941 -36.656 -25.906 1 94.81 315 GLY A CA 1
ATOM 2438 C C . GLY A 1 315 ? -5.543 -38.094 -25.859 1 94.81 315 GLY A C 1
ATOM 2439 O O . GLY A 1 315 ? -5.484 -38.781 -26.891 1 94.81 315 GLY A O 1
ATOM 2440 N N . LYS A 1 316 ? -5.27 -38.656 -24.75 1 97.19 316 LYS A N 1
ATOM 2441 C CA . LYS A 1 316 ? -4.844 -40.031 -24.641 1 97.19 316 LYS A CA 1
ATOM 2442 C C . LYS A 1 316 ? -6.031 -40.938 -24.328 1 97.19 316 LYS A C 1
ATOM 2444 O O . LYS A 1 316 ? -5.902 -42.156 -24.359 1 97.19 316 LYS A O 1
ATOM 2449 N N . ALA A 1 317 ? -7.16 -40.312 -24 1 97.44 317 ALA A N 1
ATOM 2450 C CA . ALA A 1 317 ? -8.414 -41.031 -23.781 1 97.44 317 ALA A CA 1
ATOM 2451 C C . ALA A 1 317 ? -9.562 -40.406 -24.562 1 97.44 317 ALA A C 1
ATOM 2453 O O . ALA A 1 317 ? -9.602 -39.156 -24.719 1 97.44 317 ALA A O 1
ATOM 2454 N N . HIS A 1 318 ? -10.492 -41.156 -24.953 1 96.75 318 HIS A N 1
ATOM 2455 C CA . HIS A 1 318 ? -11.578 -40.625 -25.766 1 96.75 318 HIS A CA 1
ATOM 2456 C C . HIS A 1 318 ? -12.773 -40.219 -24.906 1 96.75 318 HIS A C 1
ATOM 2458 O O . HIS A 1 318 ? -13.711 -39.594 -25.406 1 96.75 318 HIS A O 1
ATOM 2464 N N . SER A 1 319 ? -12.773 -40.594 -23.688 1 96.44 319 SER A N 1
ATOM 2465 C CA . SER A 1 319 ? -13.805 -40.219 -22.719 1 96.44 319 SER A CA 1
ATOM 2466 C C . SER A 1 319 ? -13.25 -40.219 -21.297 1 96.44 319 SER A C 1
ATOM 2468 O O . SER A 1 319 ? -12.125 -40.656 -21.062 1 96.44 319 SER A O 1
ATOM 2470 N N . LEU A 1 320 ? -14.023 -39.688 -20.453 1 96.81 320 LEU A N 1
ATOM 2471 C CA . LEU A 1 320 ? -13.648 -39.719 -19.047 1 96.81 320 LEU A CA 1
ATOM 2472 C C . LEU A 1 320 ? -13.5 -41.125 -18.531 1 96.81 320 LEU A C 1
ATOM 2474 O O . LEU A 1 320 ? -12.516 -41.469 -17.875 1 96.81 320 LEU A O 1
ATOM 2478 N N . ASP A 1 321 ? -14.414 -41.938 -18.906 1 97 321 ASP A N 1
ATOM 2479 C CA . ASP A 1 321 ? -14.383 -43.344 -18.484 1 97 321 ASP A CA 1
ATOM 2480 C C . ASP A 1 321 ? -13.125 -44.031 -18.969 1 97 321 ASP A C 1
ATOM 2482 O O . ASP A 1 321 ? -12.469 -44.75 -18.219 1 97 321 ASP A O 1
ATOM 2486 N N . SER A 1 322 ? -12.828 -43.812 -20.219 1 98.12 322 SER A N 1
ATOM 2487 C CA . SER A 1 322 ? -11.617 -44.438 -20.75 1 98.12 322 SER A CA 1
ATOM 2488 C C . SER A 1 322 ? -10.367 -43.844 -20.109 1 98.12 322 SER A C 1
ATOM 2490 O O . SER A 1 322 ? -9.352 -44.531 -19.969 1 98.12 322 SER A O 1
ATOM 2492 N N . GLY A 1 323 ? -10.445 -42.562 -19.734 1 98.44 323 GLY A N 1
ATOM 2493 C CA . GLY A 1 323 ? -9.344 -41.969 -19.016 1 98.44 323 GLY A CA 1
ATOM 2494 C C . GLY A 1 323 ? -9.102 -42.594 -17.656 1 98.44 323 GLY A C 1
ATOM 2495 O O . GLY A 1 323 ? -7.961 -42.875 -17.281 1 98.44 323 GLY A O 1
ATOM 2496 N N . PHE A 1 324 ? -10.242 -42.844 -16.938 1 97.81 324 PHE A N 1
ATOM 2497 C CA . PHE A 1 324 ? -10.133 -43.469 -15.633 1 97.81 324 PHE A CA 1
ATOM 2498 C C . PHE A 1 324 ? -9.57 -44.875 -15.758 1 97.81 324 PHE A C 1
ATOM 2500 O O . PHE A 1 324 ? -8.727 -45.281 -14.961 1 97.81 324 PHE A O 1
ATOM 2507 N N . ALA A 1 325 ? -10.023 -45.531 -16.734 1 98.06 325 ALA A N 1
ATOM 2508 C CA . ALA A 1 325 ? -9.555 -46.906 -16.969 1 98.06 325 ALA A CA 1
ATOM 2509 C C . ALA A 1 325 ? -8.062 -46.938 -17.281 1 98.06 325 ALA A C 1
ATOM 2511 O O . ALA A 1 325 ? -7.32 -47.75 -16.766 1 98.06 325 ALA A O 1
ATOM 2512 N N . LEU A 1 326 ? -7.695 -46.062 -18.172 1 98.56 326 LEU A N 1
ATOM 2513 C CA . LEU A 1 326 ? -6.289 -46 -18.547 1 98.56 326 LEU A CA 1
ATOM 2514 C C . LEU A 1 326 ? -5.418 -45.656 -17.344 1 98.56 326 LEU A C 1
ATOM 2516 O O . LEU A 1 326 ? -4.371 -46.25 -17.125 1 98.56 326 LEU A O 1
ATOM 2520 N N . SER A 1 327 ? -5.816 -44.656 -16.578 1 98 327 SER A N 1
ATOM 2521 C CA . SER A 1 327 ? -5.09 -44.281 -15.383 1 98 327 SER A CA 1
ATOM 2522 C C . SER A 1 327 ? -4.938 -45.469 -14.422 1 98 327 SER A C 1
ATOM 2524 O O . SER A 1 327 ? -3.84 -45.719 -13.938 1 98 327 SER A O 1
ATOM 2526 N N . SER A 1 328 ? -6.035 -46.125 -14.227 1 97.31 328 SER A N 1
ATOM 2527 C CA . SER A 1 328 ? -6.035 -47.312 -13.344 1 97.31 328 SER A CA 1
ATOM 2528 C C . SER A 1 328 ? -5.094 -48.375 -13.859 1 97.31 328 SER A C 1
ATOM 2530 O O . SER A 1 328 ? -4.34 -48.969 -13.086 1 97.31 328 SER A O 1
ATOM 2532 N N . GLU A 1 329 ? -5.148 -48.625 -15.086 1 98.38 329 GLU A N 1
ATOM 2533 C CA . GLU A 1 329 ? -4.305 -49.625 -15.703 1 98.38 329 GLU A CA 1
ATOM 2534 C C . GLU A 1 329 ? -2.826 -49.281 -15.555 1 98.38 329 GLU A C 1
ATOM 2536 O O . GLU A 1 329 ? -2.012 -50.156 -15.211 1 98.38 329 GLU A O 1
ATOM 2541 N N . LEU A 1 330 ? -2.459 -48.062 -15.797 1 98.38 330 LEU A N 1
ATOM 2542 C CA . LEU A 1 330 ? -1.072 -47.625 -15.711 1 98.38 330 LEU A CA 1
ATOM 2543 C C . LEU A 1 330 ? -0.538 -47.781 -14.297 1 98.38 330 LEU A C 1
ATOM 2545 O O . LEU A 1 330 ? 0.607 -48.188 -14.102 1 98.38 330 LEU A O 1
ATOM 2549 N N . LEU A 1 331 ? -1.373 -47.5 -13.328 1 97.81 331 LEU A N 1
ATOM 2550 C CA . LEU A 1 331 ? -0.964 -47.625 -11.93 1 97.81 331 LEU A CA 1
ATOM 2551 C C . LEU A 1 331 ? -0.835 -49.094 -11.539 1 97.81 331 LEU A C 1
ATOM 2553 O O . LEU A 1 331 ? 0.174 -49.5 -10.961 1 97.81 331 LEU A O 1
ATOM 2557 N N . ARG A 1 332 ? -1.769 -49.875 -11.961 1 97.06 332 ARG A N 1
ATOM 2558 C CA . ARG A 1 332 ? -1.826 -51.281 -11.555 1 97.06 332 ARG A CA 1
ATOM 2559 C C . ARG A 1 332 ? -0.719 -52.094 -12.219 1 97.06 332 ARG A C 1
ATOM 2561 O O . ARG A 1 332 ? -0.174 -53 -11.625 1 97.06 332 ARG A O 1
ATOM 2568 N N . SER A 1 333 ? -0.348 -51.719 -13.398 1 97.38 333 SER A N 1
ATOM 2569 C CA . SER A 1 333 ? 0.625 -52.469 -14.18 1 97.38 333 SER A CA 1
ATOM 2570 C C . SER A 1 333 ? 2.049 -52.188 -13.711 1 97.38 333 SER A C 1
ATOM 2572 O O . SER A 1 333 ? 2.99 -52.875 -14.125 1 97.38 333 SER A O 1
ATOM 2574 N N . GLY A 1 334 ? 2.182 -51.125 -12.906 1 96.88 334 GLY A N 1
ATOM 2575 C CA . GLY A 1 334 ? 3.508 -50.781 -12.422 1 96.88 334 GLY A CA 1
ATOM 2576 C C . GLY A 1 334 ? 4.262 -49.844 -13.352 1 96.88 334 GLY A C 1
ATOM 2577 O O . GLY A 1 334 ? 5.367 -49.406 -13.039 1 96.88 334 GLY A O 1
ATOM 2578 N N . ARG A 1 335 ? 3.707 -49.531 -14.406 1 98.31 335 ARG A N 1
ATOM 2579 C CA . ARG A 1 335 ? 4.363 -48.688 -15.406 1 98.31 335 ARG A CA 1
ATOM 2580 C C . ARG A 1 335 ? 4.68 -47.312 -14.836 1 98.31 335 ARG A C 1
ATOM 2582 O O . ARG A 1 335 ? 5.688 -46.688 -15.203 1 98.31 335 ARG A O 1
ATOM 2589 N N . VAL A 1 336 ? 3.822 -46.844 -13.969 1 98.56 336 VAL A N 1
ATOM 2590 C CA . VAL A 1 336 ? 4.059 -45.531 -13.367 1 98.56 336 VAL A CA 1
ATOM 2591 C C . VAL A 1 336 ? 5.273 -45.594 -12.445 1 98.56 336 VAL A C 1
ATOM 2593 O O . VAL A 1 336 ? 6.109 -44.688 -12.445 1 98.56 336 VAL A O 1
ATOM 2596 N N . THR A 1 337 ? 5.352 -46.625 -11.672 1 98.31 337 THR A N 1
ATOM 2597 C CA . THR A 1 337 ? 6.504 -46.844 -10.805 1 98.31 337 THR A CA 1
ATOM 2598 C C . THR A 1 337 ? 7.789 -46.938 -11.625 1 98.31 337 THR A C 1
ATOM 2600 O O . THR A 1 337 ? 8.812 -46.344 -11.25 1 98.31 337 THR A O 1
ATOM 2603 N N . GLN A 1 338 ? 7.742 -47.656 -12.68 1 98.25 338 GLN A N 1
ATOM 2604 C CA . GLN A 1 338 ? 8.898 -47.781 -13.562 1 98.25 338 GLN A CA 1
ATOM 2605 C C . GLN A 1 338 ? 9.297 -46.406 -14.141 1 98.25 338 GLN A C 1
ATOM 2607 O O . GLN A 1 338 ? 10.484 -46.125 -14.289 1 98.25 338 GLN A O 1
ATOM 2612 N N . HIS A 1 339 ? 8.297 -45.688 -14.477 1 98.56 339 HIS A N 1
ATOM 2613 C CA . HIS A 1 339 ? 8.562 -44.344 -15.008 1 98.56 339 HIS A CA 1
ATOM 2614 C C . HIS A 1 339 ? 9.258 -43.469 -13.969 1 98.56 339 HIS A C 1
ATOM 2616 O O . HIS A 1 339 ? 10.156 -42.719 -14.305 1 98.56 339 HIS A O 1
ATOM 2622 N N . LEU A 1 340 ? 8.828 -43.531 -12.68 1 98.56 340 LEU A N 1
ATOM 2623 C CA . LEU A 1 340 ? 9.492 -42.812 -11.602 1 98.56 340 LEU A CA 1
ATOM 2624 C C . LEU A 1 340 ? 10.953 -43.219 -11.484 1 98.56 340 LEU A C 1
ATOM 2626 O O . LEU A 1 340 ? 11.836 -42.375 -11.305 1 98.56 340 LEU A O 1
ATOM 2630 N N . GLN A 1 341 ? 11.18 -44.469 -11.602 1 97.81 341 GLN A N 1
ATOM 2631 C CA . GLN A 1 341 ? 12.547 -44.969 -11.539 1 97.81 341 GLN A CA 1
ATOM 2632 C C . GLN A 1 341 ? 13.391 -44.438 -12.695 1 97.81 341 GLN A C 1
ATOM 2634 O O . GLN A 1 341 ? 14.555 -44.094 -12.508 1 97.81 341 GLN A O 1
ATOM 2639 N N . LYS A 1 342 ? 12.773 -44.438 -13.812 1 97.88 342 LYS A N 1
ATOM 2640 C CA . LYS A 1 342 ? 13.461 -4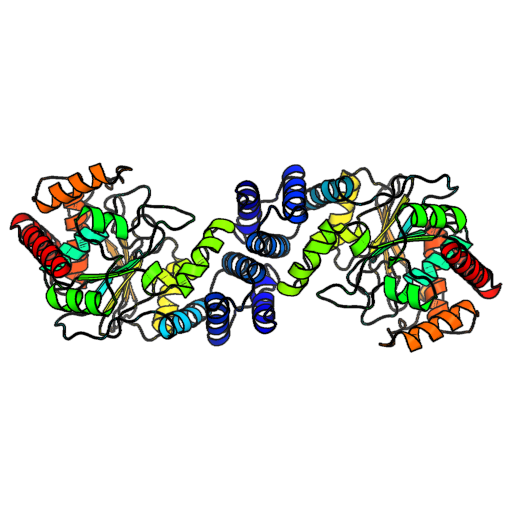3.875 -14.969 1 97.88 342 LYS A CA 1
ATOM 2641 C C . LYS A 1 342 ? 13.82 -42.406 -14.727 1 97.88 342 LYS A C 1
ATOM 2643 O O . LYS A 1 342 ? 14.922 -41.969 -15.062 1 97.88 342 LYS A O 1
ATOM 2648 N N . LEU A 1 343 ? 12.906 -41.656 -14.172 1 98 343 LEU A N 1
ATOM 2649 C CA . LEU A 1 343 ? 13.141 -40.281 -13.844 1 98 343 LEU A CA 1
ATOM 2650 C C . LEU A 1 343 ? 14.297 -40.125 -12.852 1 98 343 LEU A C 1
ATOM 2652 O O . LEU A 1 343 ? 15.203 -39.312 -13.055 1 98 343 LEU A O 1
ATOM 2656 N N . GLN A 1 344 ? 14.266 -40.906 -11.797 1 97.5 344 GLN A N 1
ATOM 2657 C CA . GLN A 1 344 ? 15.305 -40.875 -10.773 1 97.5 344 GLN A CA 1
ATOM 2658 C C . GLN A 1 344 ? 16.672 -41.188 -11.367 1 97.5 344 GLN A C 1
ATOM 2660 O O . GLN A 1 344 ? 17.656 -40.5 -11.07 1 97.5 344 GLN A O 1
ATOM 2665 N N . THR A 1 345 ? 16.688 -42.125 -12.234 1 95.94 345 THR A N 1
ATOM 2666 C CA . THR A 1 345 ? 17.922 -42.531 -12.875 1 95.94 345 THR A CA 1
ATOM 2667 C C . THR A 1 345 ? 18.438 -41.469 -13.82 1 95.94 345 THR A C 1
ATOM 2669 O O . THR A 1 345 ? 19.641 -41.219 -13.898 1 95.94 345 THR A O 1
ATOM 2672 N N . THR A 1 346 ? 17.516 -40.906 -14.555 1 94.88 346 THR A N 1
ATOM 2673 C CA . THR A 1 346 ? 17.875 -39.844 -15.477 1 94.88 346 THR A CA 1
ATOM 2674 C C . THR A 1 346 ? 18.5 -38.688 -14.719 1 94.88 346 THR A C 1
ATOM 2676 O O . THR A 1 346 ? 19.453 -38.062 -15.203 1 94.88 346 THR A O 1
ATOM 2679 N N . LEU A 1 347 ? 18 -38.344 -13.531 1 92.44 347 LEU A N 1
ATOM 2680 C CA . LEU A 1 347 ? 18.484 -37.188 -12.742 1 92.44 347 LEU A CA 1
ATOM 2681 C C . LEU A 1 347 ? 19.844 -37.5 -12.141 1 92.44 347 LEU A C 1
ATOM 2683 O O . LEU A 1 347 ? 20.641 -36.594 -11.906 1 92.44 347 LEU A O 1
ATOM 2687 N N . GLU A 1 348 ? 20.109 -38.75 -11.844 1 87.5 348 GLU A N 1
ATOM 2688 C CA . GLU A 1 348 ? 21.422 -39.156 -11.328 1 87.5 348 GLU A CA 1
ATOM 2689 C C . GLU A 1 348 ? 22.5 -39 -12.391 1 87.5 348 GLU A C 1
ATOM 2691 O O . GLU A 1 348 ? 23.672 -38.812 -12.055 1 87.5 348 GLU A O 1
ATOM 2696 N N . LYS A 1 349 ? 22.188 -39.031 -13.578 1 86.31 349 LYS A N 1
ATOM 2697 C CA . LYS A 1 349 ? 23.156 -38.969 -14.672 1 86.31 349 LYS A CA 1
ATOM 2698 C C . LYS A 1 349 ? 23.422 -37.531 -15.102 1 86.31 349 LYS A C 1
ATOM 2700 O O . LYS A 1 349 ? 24.359 -37.281 -15.875 1 86.31 349 LYS A O 1
ATOM 2705 N N . VAL A 1 350 ? 22.656 -36.688 -14.664 1 79 350 VAL A N 1
ATOM 2706 C CA . VAL A 1 350 ? 22.844 -35.312 -15.07 1 79 350 VAL A CA 1
ATOM 2707 C C . VAL A 1 350 ? 23.484 -34.5 -13.93 1 79 350 VAL A C 1
ATOM 2709 O O . VAL A 1 350 ? 23.203 -34.781 -12.758 1 79 350 VAL A O 1
ATOM 2712 N N . MET B 1 1 ? 11.18 -7.934 10.133 1 67.19 1 MET B N 1
ATOM 2713 C CA . MET B 1 1 ? 9.75 -7.793 9.852 1 67.19 1 MET B CA 1
ATOM 2714 C C . MET B 1 1 ? 8.922 -7.984 11.117 1 67.19 1 MET B C 1
ATOM 2716 O O . MET B 1 1 ? 9.297 -8.766 11.992 1 67.19 1 MET B O 1
ATOM 2720 N N . SER B 1 2 ? 7.906 -7.012 11.297 1 78.25 2 SER B N 1
ATOM 2721 C CA . SER B 1 2 ? 7.137 -7.145 12.531 1 78.25 2 SER B CA 1
ATOM 2722 C C . SER B 1 2 ? 5.824 -7.883 12.289 1 78.25 2 SER B C 1
ATOM 2724 O O . SER B 1 2 ? 4.98 -7.422 11.516 1 78.25 2 SER B O 1
ATOM 2726 N N . PRO B 1 3 ? 5.727 -9.07 12.805 1 87.69 3 PRO B N 1
ATOM 2727 C CA . PRO B 1 3 ? 4.461 -9.797 12.672 1 87.69 3 PRO B CA 1
ATOM 2728 C C . PRO B 1 3 ? 3.264 -9 13.188 1 87.69 3 PRO B C 1
ATOM 2730 O O . PRO B 1 3 ? 2.162 -9.117 12.648 1 87.69 3 PRO B O 1
ATOM 2733 N N . LEU B 1 4 ? 3.584 -8.297 14.188 1 92.31 4 LEU B N 1
ATOM 2734 C CA . LEU B 1 4 ? 2.516 -7.484 14.758 1 92.31 4 LEU B CA 1
ATOM 2735 C C . LEU B 1 4 ? 2.025 -6.453 13.75 1 92.31 4 LEU B C 1
ATOM 2737 O O . LEU B 1 4 ? 0.818 -6.27 13.578 1 92.31 4 LEU B O 1
ATOM 2741 N N . PHE B 1 5 ? 2.916 -5.801 13.086 1 97 5 PHE B N 1
ATOM 2742 C CA . PHE B 1 5 ? 2.539 -4.793 12.102 1 97 5 PHE B CA 1
ATOM 2743 C C . PHE B 1 5 ? 1.813 -5.43 10.922 1 97 5 PHE B C 1
ATOM 2745 O O . PHE B 1 5 ? 0.875 -4.848 10.375 1 97 5 PHE B O 1
ATOM 2752 N N . ARG B 1 6 ? 2.26 -6.582 10.586 1 96 6 ARG B N 1
ATOM 2753 C CA . ARG B 1 6 ? 1.619 -7.316 9.5 1 96 6 ARG B CA 1
ATOM 2754 C C . ARG B 1 6 ? 0.14 -7.547 9.789 1 96 6 ARG B C 1
ATOM 2756 O O . ARG B 1 6 ? -0.702 -7.406 8.898 1 96 6 ARG B O 1
ATOM 2763 N N . ASP B 1 7 ? -0.185 -7.879 10.977 1 95.62 7 ASP B N 1
ATOM 2764 C CA . ASP B 1 7 ? -1.571 -8.125 11.359 1 95.62 7 ASP B CA 1
ATOM 2765 C C . ASP B 1 7 ? -2.408 -6.855 11.242 1 95.62 7 ASP B C 1
ATOM 2767 O O . ASP B 1 7 ? -3.566 -6.902 10.828 1 95.62 7 ASP B O 1
ATOM 2771 N N . LEU B 1 8 ? -1.902 -5.777 11.633 1 97.38 8 LEU B N 1
ATOM 2772 C CA . LEU B 1 8 ? -2.584 -4.492 11.5 1 97.38 8 LEU B CA 1
ATOM 2773 C C . LEU B 1 8 ? -2.783 -4.133 10.031 1 97.38 8 LEU B C 1
ATOM 2775 O O . LEU B 1 8 ? -3.861 -3.68 9.641 1 97.38 8 LEU B O 1
ATOM 2779 N N . LEU B 1 9 ? -1.735 -4.383 9.297 1 96.81 9 LEU B N 1
ATOM 2780 C CA . LEU B 1 9 ? -1.769 -4.098 7.863 1 96.81 9 LEU B CA 1
ATOM 2781 C C . LEU B 1 9 ? -2.822 -4.949 7.164 1 96.81 9 LEU B C 1
ATOM 2783 O O . LEU B 1 9 ? -3.545 -4.461 6.293 1 96.81 9 LEU B O 1
ATOM 2787 N N . LYS B 1 10 ? -2.928 -6.207 7.586 1 95.12 10 LYS B N 1
ATOM 2788 C CA . LYS B 1 10 ? -3.91 -7.113 7 1 95.12 10 LYS B CA 1
ATOM 2789 C C . LYS B 1 10 ? -5.332 -6.594 7.199 1 95.12 10 LYS B C 1
ATOM 2791 O O . LYS B 1 10 ? -6.188 -6.762 6.332 1 95.12 10 LYS B O 1
ATOM 2796 N N . LYS B 1 11 ? -5.594 -5.961 8.305 1 94.62 11 LYS B N 1
ATOM 2797 C CA . LYS B 1 11 ? -6.91 -5.398 8.602 1 94.62 11 LYS B CA 1
ATOM 2798 C C . LYS B 1 11 ? -7.238 -4.246 7.656 1 94.62 11 LYS B C 1
ATOM 2800 O O . LYS B 1 11 ? -8.305 -4.227 7.039 1 94.62 11 LYS B O 1
ATOM 2805 N N . VAL B 1 12 ? -6.293 -3.389 7.414 1 94.38 12 VAL B N 1
ATOM 2806 C CA . VAL B 1 12 ? -6.5 -2.162 6.652 1 94.38 12 VAL B CA 1
ATOM 2807 C C . VAL B 1 12 ? -6.496 -2.477 5.16 1 94.38 12 VAL B C 1
ATOM 2809 O O . VAL B 1 12 ? -7.203 -1.831 4.383 1 94.38 12 VAL B O 1
ATOM 2812 N N . GLY B 1 13 ? -5.715 -3.484 4.762 1 91.81 13 GLY B N 1
ATOM 2813 C CA . GLY B 1 13 ? -5.461 -3.754 3.355 1 91.81 13 GLY B CA 1
ATOM 2814 C C . GLY B 1 13 ? -6.234 -4.945 2.824 1 91.81 13 GLY B C 1
ATOM 2815 O O . GLY B 1 13 ? -5.844 -5.555 1.829 1 91.81 13 GLY B O 1
ATOM 2816 N N . SER B 1 14 ? -7.188 -5.57 3.412 1 82.38 14 SER B N 1
ATOM 2817 C CA . SER B 1 14 ? -7.898 -6.77 2.979 1 82.38 14 SER B CA 1
ATOM 2818 C C . SER B 1 14 ? -8.641 -6.531 1.666 1 82.38 14 SER B C 1
ATOM 2820 O O . SER B 1 14 ? -8.57 -7.355 0.75 1 82.38 14 SER B O 1
ATOM 2822 N N . GLY B 1 15 ? -9.414 -5.613 1.45 1 76.44 15 GLY B N 1
ATOM 2823 C CA . GLY B 1 15 ? -10.156 -5.297 0.24 1 76.44 15 GLY B CA 1
ATOM 2824 C C . GLY B 1 15 ? -11 -4.047 0.37 1 76.44 15 GLY B C 1
ATOM 2825 O O . GLY B 1 15 ? -11.156 -3.504 1.467 1 76.44 15 GLY B O 1
ATOM 2826 N N . ALA B 1 16 ? -11.508 -3.762 -0.878 1 69.88 16 ALA B N 1
ATOM 2827 C CA . ALA B 1 16 ? -12.281 -2.527 -0.936 1 69.88 16 ALA B CA 1
ATOM 2828 C C . ALA B 1 16 ? -13.516 -2.613 -0.038 1 69.88 16 ALA B C 1
ATOM 2830 O O . ALA B 1 16 ? -13.922 -1.618 0.569 1 69.88 16 ALA B O 1
ATOM 2831 N N . HIS B 1 17 ? -13.891 -3.871 0.109 1 75.12 17 HIS B N 1
ATOM 2832 C CA . HIS B 1 17 ? -15.125 -4.012 0.876 1 75.12 17 HIS B CA 1
ATOM 2833 C C . HIS B 1 17 ? -14.914 -4.891 2.105 1 75.12 17 HIS B C 1
ATOM 2835 O O . HIS B 1 17 ? -15.852 -5.148 2.857 1 75.12 17 HIS B O 1
ATOM 2841 N N . THR B 1 18 ? -13.695 -5.27 2.318 1 79.31 18 THR B N 1
ATOM 2842 C CA . THR B 1 18 ? -13.461 -6.227 3.393 1 79.31 18 THR B CA 1
ATOM 2843 C C . THR B 1 18 ? -12.477 -5.664 4.414 1 79.31 18 THR B C 1
ATOM 2845 O O . THR B 1 18 ? -12.164 -6.324 5.41 1 79.31 18 THR B O 1
ATOM 2848 N N . HIS B 1 19 ? -12.102 -4.48 4.051 1 84 19 HIS B N 1
ATOM 2849 C CA . HIS B 1 19 ? -11.195 -3.877 5.023 1 84 19 HIS B CA 1
ATOM 2850 C C . HIS B 1 19 ? -11.891 -3.662 6.363 1 84 19 HIS B C 1
ATOM 2852 O O . HIS B 1 19 ? -13.125 -3.637 6.43 1 84 19 HIS B O 1
ATOM 2858 N N . LYS B 1 20 ? -11.117 -3.627 7.422 1 91.25 20 LYS B N 1
ATOM 2859 C CA . LYS B 1 20 ? -11.594 -3.352 8.773 1 91.25 20 LYS B CA 1
ATOM 2860 C C . LYS B 1 20 ? -10.883 -2.141 9.375 1 91.25 20 LYS B C 1
ATOM 2862 O O . LYS B 1 20 ? -9.695 -1.92 9.109 1 91.25 20 LYS B O 1
ATOM 2867 N N . ASP B 1 21 ? -11.656 -1.433 10.141 1 96.38 21 ASP B N 1
ATOM 2868 C CA . ASP B 1 21 ? -11.078 -0.292 10.844 1 96.38 21 ASP B CA 1
ATOM 2869 C C . ASP B 1 21 ? -10.203 -0.75 12.008 1 96.38 21 ASP B C 1
ATOM 2871 O O . ASP B 1 21 ? -10.523 -1.728 12.688 1 96.38 21 ASP B O 1
ATOM 2875 N N . LEU B 1 22 ? -9.156 -0.068 12.164 1 98 22 LEU B N 1
ATOM 2876 C CA . LEU B 1 22 ? -8.383 -0.272 13.383 1 98 22 LEU B CA 1
ATOM 2877 C C . LEU B 1 22 ? -9.07 0.366 14.586 1 98 22 LEU B C 1
ATOM 2879 O O . LEU B 1 22 ? -9.734 1.4 14.445 1 98 22 LEU B O 1
ATOM 2883 N N . THR B 1 23 ? -8.922 -0.283 15.742 1 98.38 23 THR B N 1
ATOM 2884 C CA . THR B 1 23 ? -9.297 0.389 16.984 1 98.38 23 THR B CA 1
ATOM 2885 C C . THR B 1 23 ? -8.328 1.532 17.281 1 98.38 23 THR B C 1
ATOM 2887 O O . THR B 1 23 ? -7.277 1.648 16.656 1 98.38 23 THR B O 1
ATOM 2890 N N . ARG B 1 24 ? -8.711 2.379 18.234 1 98.62 24 ARG B N 1
ATOM 2891 C CA . ARG B 1 24 ? -7.84 3.469 18.656 1 98.62 24 ARG B CA 1
ATOM 2892 C C . ARG B 1 24 ? -6.477 2.941 19.094 1 98.62 24 ARG B C 1
ATOM 2894 O O . ARG B 1 24 ? -5.441 3.455 18.672 1 98.62 24 ARG B O 1
ATOM 2901 N N . ALA B 1 25 ? -6.488 1.891 19.891 1 98.69 25 ALA B N 1
ATOM 2902 C CA . ALA B 1 25 ? -5.25 1.301 20.391 1 98.69 25 ALA B CA 1
ATOM 2903 C C . ALA B 1 25 ? -4.418 0.716 19.266 1 98.69 25 ALA B C 1
ATOM 2905 O O . ALA B 1 25 ? -3.191 0.835 19.25 1 98.69 25 ALA B O 1
ATOM 2906 N N . GLU B 1 26 ? -5.047 0.029 18.297 1 98.5 26 GLU B N 1
ATOM 2907 C CA . GLU B 1 26 ? -4.355 -0.556 17.156 1 98.5 26 GLU B CA 1
ATOM 2908 C C . GLU B 1 26 ? -3.729 0.523 16.281 1 98.5 26 GLU B C 1
ATOM 2910 O O . GLU B 1 26 ? -2.615 0.355 15.773 1 98.5 26 GLU B O 1
ATOM 2915 N N . ALA B 1 27 ? -4.469 1.599 16.078 1 98.69 27 ALA B N 1
ATOM 2916 C CA . ALA B 1 27 ? -3.953 2.699 15.266 1 98.69 27 ALA B CA 1
ATOM 2917 C C . ALA B 1 27 ? -2.75 3.357 15.93 1 98.69 27 ALA B C 1
ATOM 2919 O O . ALA B 1 27 ? -1.78 3.719 15.258 1 98.69 27 ALA B O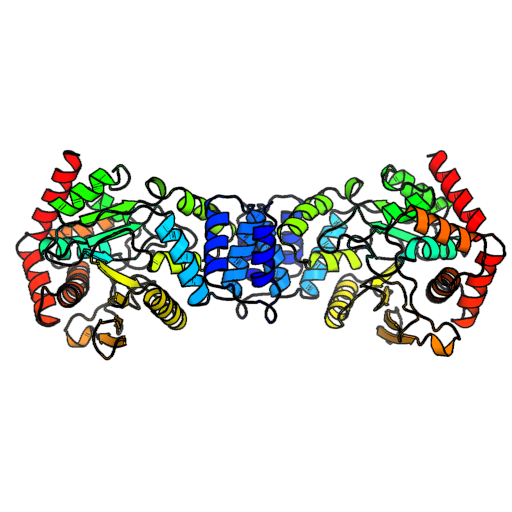 1
ATOM 2920 N N . ALA B 1 28 ? -2.828 3.523 17.25 1 98.81 28 ALA B N 1
ATOM 2921 C CA . ALA B 1 28 ? -1.689 4.043 18 1 98.81 28 ALA B CA 1
ATOM 2922 C C . ALA B 1 28 ? -0.465 3.146 17.828 1 98.81 28 ALA B C 1
ATOM 2924 O O . ALA B 1 28 ? 0.643 3.637 17.594 1 98.81 28 ALA B O 1
ATOM 2925 N N . LEU B 1 29 ? -0.696 1.885 17.938 1 98.69 29 LEU B N 1
ATOM 2926 C CA . LEU B 1 29 ? 0.382 0.91 17.812 1 98.69 29 LEU B CA 1
ATOM 2927 C C . LEU B 1 29 ? 0.975 0.933 16.406 1 98.69 29 LEU B C 1
ATOM 2929 O O . LEU B 1 29 ? 2.195 0.875 16.25 1 98.69 29 LEU B O 1
ATOM 2933 N N . ALA B 1 30 ? 0.151 0.982 15.391 1 98.56 30 ALA B N 1
ATOM 2934 C CA . ALA B 1 30 ? 0.622 1.021 14.008 1 98.56 30 ALA B CA 1
ATOM 2935 C C . ALA B 1 30 ? 1.565 2.199 13.781 1 98.56 30 ALA B C 1
ATOM 2937 O O . ALA B 1 30 ? 2.652 2.033 13.227 1 98.56 30 ALA B O 1
ATOM 2938 N N . LEU B 1 31 ? 1.123 3.367 14.227 1 98.81 31 LEU B N 1
ATOM 2939 C CA . LEU B 1 31 ? 1.964 4.543 14.031 1 98.81 31 LEU B CA 1
ATOM 2940 C C . LEU B 1 31 ? 3.266 4.418 14.812 1 98.81 31 LEU B C 1
ATOM 2942 O O . LEU B 1 31 ? 4.336 4.773 14.312 1 98.81 31 LEU B O 1
ATOM 2946 N N . LYS B 1 32 ? 3.188 3.947 16.016 1 98.75 32 LYS B N 1
ATOM 2947 C CA . LYS B 1 32 ? 4.387 3.768 16.828 1 98.75 32 LYS B CA 1
ATOM 2948 C C . LYS B 1 32 ? 5.402 2.873 16.125 1 98.75 32 LYS B C 1
ATOM 2950 O O . LYS B 1 32 ? 6.586 3.205 16.062 1 98.75 32 LYS B O 1
ATOM 2955 N N . LEU B 1 33 ? 4.973 1.739 15.57 1 98.62 33 LEU B N 1
ATOM 2956 C CA . LEU B 1 33 ? 5.848 0.782 14.898 1 98.62 33 LEU B CA 1
ATOM 2957 C C . LEU B 1 33 ? 6.445 1.385 13.633 1 98.62 33 LEU B C 1
ATOM 2959 O O . LEU B 1 33 ? 7.582 1.075 13.266 1 98.62 33 LEU B O 1
ATOM 2963 N N . MET B 1 34 ? 5.668 2.225 12.945 1 98.62 34 MET B N 1
ATOM 2964 C CA . MET B 1 34 ? 6.207 2.906 11.773 1 98.62 34 MET B CA 1
ATOM 2965 C C . MET B 1 34 ? 7.254 3.938 12.172 1 98.62 34 MET B C 1
ATOM 2967 O O . MET B 1 34 ? 8.328 4.008 11.57 1 98.62 34 MET B O 1
ATOM 2971 N N . LEU B 1 35 ? 6.941 4.73 13.211 1 98.56 35 LEU B N 1
ATOM 2972 C CA . LEU B 1 35 ? 7.859 5.773 13.656 1 98.56 35 LEU B CA 1
ATOM 2973 C C . LEU B 1 35 ? 9.172 5.168 14.141 1 98.56 35 LEU B C 1
ATOM 2975 O O . LEU B 1 35 ? 10.242 5.734 13.906 1 98.56 35 LEU B O 1
ATOM 2979 N N . GLU B 1 36 ? 9.117 4.062 14.766 1 97.75 36 GLU B N 1
ATOM 2980 C CA . GLU B 1 36 ? 10.297 3.4 15.32 1 97.75 36 GLU B CA 1
ATOM 2981 C C . GLU B 1 36 ? 11.008 2.564 14.258 1 97.75 36 GLU B C 1
ATOM 2983 O O . GLU B 1 36 ? 12.047 1.967 14.523 1 97.75 36 GLU B O 1
ATOM 2988 N N . GLN B 1 37 ? 10.438 2.406 13.078 1 96.75 37 GLN B N 1
ATOM 2989 C CA . GLN B 1 37 ? 10.992 1.674 11.938 1 96.75 37 GLN B CA 1
ATOM 2990 C C . GLN B 1 37 ? 11.125 0.187 12.258 1 96.75 37 GLN B C 1
ATOM 2992 O O . GLN B 1 37 ? 12.078 -0.462 11.828 1 96.75 37 GLN B O 1
ATOM 2997 N N . VAL B 1 38 ? 10.227 -0.142 13.188 1 97.62 38 VAL B N 1
ATOM 2998 C CA . VAL B 1 38 ? 10.062 -1.578 13.383 1 97.62 38 VAL B CA 1
ATOM 2999 C C . VAL B 1 38 ? 9.359 -2.188 12.172 1 97.62 38 VAL B C 1
ATOM 3001 O O . VAL B 1 38 ? 9.703 -3.289 11.734 1 97.62 38 VAL B O 1
ATOM 3004 N N . ALA B 1 39 ? 8.289 -1.514 11.672 1 98.12 39 ALA B N 1
ATOM 3005 C CA . ALA B 1 39 ? 7.707 -1.875 10.383 1 98.12 39 ALA B CA 1
ATOM 3006 C C . ALA B 1 39 ? 8.711 -1.69 9.25 1 98.12 39 ALA B C 1
ATOM 3008 O O . ALA B 1 39 ? 9.453 -0.7 9.219 1 98.12 39 ALA B O 1
ATOM 3009 N N . THR B 1 40 ? 8.781 -2.637 8.336 1 98.12 40 THR B N 1
ATOM 3010 C CA . THR B 1 40 ? 9.711 -2.541 7.215 1 98.12 40 THR B CA 1
ATOM 3011 C C . THR B 1 40 ? 9.242 -1.477 6.223 1 98.12 40 THR B C 1
ATOM 3013 O O . THR B 1 40 ? 8.078 -1.086 6.223 1 98.12 40 THR B O 1
ATOM 3016 N N . PRO B 1 41 ? 10.18 -0.998 5.324 1 98.06 41 PRO B N 1
ATOM 3017 C CA . PRO B 1 41 ? 9.766 -0.032 4.305 1 98.06 41 PRO B CA 1
ATOM 3018 C C . PRO B 1 41 ? 8.578 -0.517 3.475 1 98.06 41 PRO B C 1
ATOM 3020 O O . PRO B 1 41 ? 7.648 0.249 3.219 1 98.06 41 PRO B O 1
ATOM 3023 N N . ALA B 1 42 ? 8.57 -1.778 3.105 1 98.19 42 ALA B N 1
ATOM 3024 C CA . ALA B 1 42 ? 7.465 -2.334 2.324 1 98.19 42 ALA B CA 1
ATOM 3025 C C . ALA B 1 42 ? 6.156 -2.271 3.102 1 98.19 42 ALA B C 1
ATOM 3027 O O . ALA B 1 42 ? 5.105 -1.943 2.537 1 98.19 42 ALA B O 1
ATOM 3028 N N . GLN B 1 43 ? 6.27 -2.58 4.379 1 98.44 43 GLN B N 1
ATOM 3029 C CA . GLN B 1 43 ? 5.09 -2.527 5.234 1 98.44 43 GLN B CA 1
ATOM 3030 C C . GLN B 1 43 ? 4.594 -1.094 5.398 1 98.44 43 GLN B C 1
ATOM 3032 O O . GLN B 1 43 ? 3.387 -0.842 5.367 1 98.44 43 GLN B O 1
ATOM 3037 N N . ILE B 1 44 ? 5.508 -0.167 5.566 1 98.56 44 ILE B N 1
ATOM 3038 C CA . ILE B 1 44 ? 5.145 1.237 5.734 1 98.56 44 ILE B CA 1
ATOM 3039 C C . ILE B 1 44 ? 4.465 1.747 4.465 1 98.56 44 ILE B C 1
ATOM 3041 O O . ILE B 1 44 ? 3.396 2.357 4.527 1 98.56 44 ILE B O 1
ATOM 3045 N N . GLY B 1 45 ? 5.09 1.473 3.295 1 98.06 45 GLY B N 1
ATOM 3046 C CA . GLY B 1 45 ? 4.473 1.858 2.035 1 98.06 45 GLY B CA 1
ATOM 3047 C C . GLY B 1 45 ? 3.084 1.272 1.847 1 98.06 45 GLY B C 1
ATOM 3048 O O . GLY B 1 45 ? 2.15 1.983 1.469 1 98.06 45 GLY B O 1
ATOM 3049 N N . ALA B 1 46 ? 2.938 -0.014 2.188 1 98.19 46 ALA B N 1
ATOM 3050 C CA . ALA B 1 46 ? 1.662 -0.71 2.041 1 98.19 46 ALA B CA 1
ATOM 3051 C C . ALA B 1 46 ? 0.607 -0.126 2.977 1 98.19 46 ALA B C 1
ATOM 3053 O O . ALA B 1 46 ? -0.544 0.07 2.578 1 98.19 46 ALA B O 1
ATOM 3054 N N . PHE B 1 47 ? 0.995 0.145 4.223 1 98.19 47 PHE B N 1
ATOM 3055 C CA . PHE B 1 47 ? 0.051 0.667 5.203 1 98.19 47 PHE B CA 1
ATOM 3056 C C . PHE B 1 47 ? -0.422 2.061 4.812 1 98.19 47 PHE B C 1
ATOM 3058 O O . PHE B 1 47 ? -1.621 2.348 4.844 1 98.19 47 PHE B O 1
ATOM 3065 N N . LEU B 1 48 ? 0.515 2.916 4.402 1 97.81 48 LEU B N 1
ATOM 3066 C CA . LEU B 1 48 ? 0.164 4.297 4.086 1 97.81 48 LEU B CA 1
ATOM 3067 C C . LEU B 1 48 ? -0.813 4.355 2.916 1 97.81 48 LEU B C 1
ATOM 3069 O O . LEU B 1 48 ? -1.812 5.074 2.973 1 97.81 48 LEU B O 1
ATOM 3073 N N . ILE B 1 49 ? -0.615 3.594 1.853 1 97 49 ILE B N 1
ATOM 3074 C CA . ILE B 1 49 ? -1.472 3.656 0.674 1 97 49 ILE B CA 1
ATOM 3075 C C . ILE B 1 49 ? -2.805 2.973 0.968 1 97 49 ILE B C 1
ATOM 3077 O O . ILE B 1 49 ? -3.859 3.439 0.529 1 97 49 ILE B O 1
ATOM 3081 N N . ALA B 1 50 ? -2.758 1.839 1.749 1 96.75 50 ALA B N 1
ATOM 3082 C CA . ALA B 1 50 ? -3.992 1.141 2.096 1 96.75 50 ALA B CA 1
ATOM 3083 C C . ALA B 1 50 ? -4.887 2.01 2.977 1 96.75 50 ALA B C 1
ATOM 3085 O O . ALA B 1 50 ? -6.102 2.061 2.781 1 96.75 50 ALA B O 1
ATOM 3086 N N . HIS B 1 51 ? -4.266 2.639 3.939 1 96.5 51 HIS B N 1
ATOM 3087 C CA . HIS B 1 51 ? -5.004 3.512 4.848 1 96.5 51 HIS B CA 1
ATOM 3088 C C . HIS B 1 51 ? -5.633 4.68 4.094 1 96.5 51 HIS B C 1
ATOM 3090 O O . HIS B 1 51 ? -6.754 5.094 4.406 1 96.5 51 HIS B O 1
ATOM 3096 N N . ARG B 1 52 ? -4.895 5.211 3.129 1 95.19 52 ARG B N 1
ATOM 3097 C CA . ARG B 1 52 ? -5.422 6.281 2.289 1 95.19 52 ARG B CA 1
ATOM 3098 C C . ARG B 1 52 ? -6.645 5.809 1.507 1 95.19 52 ARG B C 1
ATOM 3100 O O . ARG B 1 52 ? -7.652 6.516 1.44 1 95.19 52 ARG B O 1
ATOM 3107 N N . ILE B 1 53 ? -6.547 4.641 0.868 1 94.25 53 ILE B N 1
ATOM 3108 C CA . ILE B 1 53 ? -7.629 4.109 0.049 1 94.25 53 ILE B CA 1
ATOM 3109 C C . ILE B 1 53 ? -8.852 3.822 0.925 1 94.25 53 ILE B C 1
ATOM 3111 O O . ILE B 1 53 ? -9.977 4.141 0.55 1 94.25 53 ILE B O 1
ATOM 3115 N N . LYS B 1 54 ? -8.664 3.256 2.09 1 92.56 54 LYS B N 1
ATOM 3116 C CA . LYS B 1 54 ? -9.734 2.906 3.016 1 92.56 54 LYS B CA 1
ATOM 3117 C C . LYS B 1 54 ? -10.383 4.156 3.6 1 92.56 54 LYS B C 1
ATOM 3119 O O . LYS B 1 54 ? -11.57 4.145 3.939 1 92.56 54 LYS B O 1
ATOM 3124 N N . ARG B 1 55 ? -9.539 5.211 3.76 1 92.19 55 ARG B N 1
ATOM 3125 C CA . ARG B 1 55 ? -9.883 6.449 4.449 1 92.19 55 ARG B CA 1
ATOM 3126 C C . ARG B 1 55 ? -9.891 6.25 5.961 1 92.19 55 ARG B C 1
ATOM 3128 O O . ARG B 1 55 ? -10.445 5.273 6.465 1 92.19 55 ARG B O 1
ATOM 3135 N N . PRO B 1 56 ? -9.336 7.125 6.641 1 95.44 56 PRO B N 1
ATOM 3136 C CA . PRO B 1 56 ? -9.211 6.973 8.094 1 95.44 56 PRO B CA 1
ATOM 3137 C C . PRO B 1 56 ? -10.508 7.27 8.836 1 95.44 56 PRO B C 1
ATOM 3139 O O . PRO B 1 56 ? -11.336 8.047 8.352 1 95.44 56 PRO B O 1
ATOM 3142 N N . THR B 1 57 ? -10.734 6.641 9.961 1 97.38 57 THR B N 1
ATOM 3143 C CA . THR B 1 57 ? -11.82 6.98 10.883 1 97.38 57 THR B CA 1
ATOM 3144 C C . THR B 1 57 ? -11.328 7.934 11.969 1 97.38 57 THR B C 1
ATOM 3146 O O . THR B 1 57 ? -10.117 8.125 12.133 1 97.38 57 THR B O 1
ATOM 3149 N N . SER B 1 58 ? -12.32 8.508 12.703 1 98.38 58 SER B N 1
ATOM 3150 C CA . SER B 1 58 ? -11.961 9.398 13.797 1 98.38 58 SER B CA 1
ATOM 3151 C C . SER B 1 58 ? -11.242 8.648 14.914 1 98.38 58 SER B C 1
ATOM 3153 O O . SER B 1 58 ? -10.344 9.188 15.555 1 98.38 58 SER B O 1
ATOM 3155 N N . GLU B 1 59 ? -11.625 7.391 15.117 1 98.5 59 GLU B N 1
ATOM 3156 C CA . GLU B 1 59 ? -10.977 6.555 16.125 1 98.5 59 GLU B CA 1
ATOM 3157 C C . GLU B 1 59 ? -9.523 6.277 15.758 1 98.5 59 GLU B C 1
ATOM 3159 O O . GLU B 1 59 ? -8.641 6.324 16.625 1 98.5 59 GLU B O 1
ATOM 3164 N N . GLU B 1 60 ? -9.305 5.93 14.523 1 98.62 60 GLU B N 1
ATOM 3165 C CA . GLU B 1 60 ? -7.941 5.695 14.062 1 98.62 60 GLU B CA 1
ATOM 3166 C C . GLU B 1 60 ? -7.09 6.957 14.195 1 98.62 60 GLU B C 1
ATOM 3168 O O . GLU B 1 60 ? -5.941 6.891 14.641 1 98.62 60 GLU B O 1
ATOM 3173 N N . MET B 1 61 ? -7.676 8.102 13.82 1 98.5 61 MET B N 1
ATOM 3174 C CA . MET B 1 61 ? -6.973 9.375 13.922 1 98.5 61 MET B CA 1
ATOM 3175 C C . MET B 1 61 ? -6.637 9.703 15.375 1 98.5 61 MET B C 1
ATOM 3177 O O . MET B 1 61 ? -5.535 10.164 15.672 1 98.5 61 MET B O 1
ATOM 3181 N N . ALA B 1 62 ? -7.602 9.453 16.25 1 98.75 62 ALA B N 1
ATOM 3182 C CA . ALA B 1 62 ? -7.371 9.68 17.672 1 98.75 62 ALA B CA 1
ATOM 3183 C C . ALA B 1 62 ? -6.234 8.805 18.188 1 98.75 62 ALA B C 1
ATOM 3185 O O . ALA B 1 62 ? -5.414 9.25 19 1 98.75 62 ALA B O 1
ATOM 3186 N N . GLY B 1 63 ? -6.246 7.543 17.734 1 98.81 63 GLY B N 1
ATOM 3187 C CA . GLY B 1 63 ? -5.168 6.648 18.125 1 98.81 63 GLY B CA 1
ATOM 3188 C C . GLY B 1 63 ? -3.809 7.109 17.625 1 98.81 63 GLY B C 1
ATOM 3189 O O . GLY B 1 63 ? -2.826 7.062 18.375 1 98.81 63 GLY B O 1
ATOM 3190 N N . MET B 1 64 ? -3.711 7.539 16.438 1 98.69 64 MET B N 1
ATOM 3191 C CA . MET B 1 64 ? -2.453 8.055 15.906 1 98.69 64 MET B CA 1
ATOM 3192 C C . MET B 1 64 ? -2.012 9.305 16.656 1 98.69 64 MET B C 1
ATOM 3194 O O . MET B 1 64 ? -0.816 9.508 16.891 1 98.69 64 MET B O 1
ATOM 3198 N N . LEU B 1 65 ? -2.961 10.117 17.031 1 98.5 65 LEU B N 1
ATOM 3199 C CA . LEU B 1 65 ? -2.656 11.305 17.828 1 98.5 65 LEU B CA 1
ATOM 3200 C C . LEU B 1 65 ? -2.09 10.914 19.188 1 98.5 65 LEU B C 1
ATOM 3202 O O . LEU B 1 65 ? -1.212 11.594 19.719 1 98.5 65 LEU B O 1
ATOM 3206 N N . ASP B 1 66 ? -2.627 9.82 19.797 1 98.75 66 ASP B N 1
ATOM 3207 C CA . ASP B 1 66 ? -2.041 9.305 21.016 1 98.75 66 ASP B CA 1
ATOM 3208 C C . ASP B 1 66 ? -0.534 9.102 20.875 1 98.75 66 ASP B C 1
ATOM 3210 O O . ASP B 1 66 ? 0.241 9.523 21.734 1 98.75 66 ASP B O 1
ATOM 3214 N N . THR B 1 67 ? -0.157 8.508 19.812 1 98.88 67 THR B N 1
ATOM 3215 C CA . THR B 1 67 ? 1.244 8.172 19.594 1 98.88 67 THR B CA 1
ATOM 3216 C C . THR B 1 67 ? 2.066 9.43 19.328 1 98.88 67 THR B C 1
ATOM 3218 O O . THR B 1 67 ? 3.162 9.586 19.875 1 98.88 67 THR B O 1
ATOM 3221 N N . TYR B 1 68 ? 1.565 10.352 18.516 1 98.5 68 TYR B N 1
ATOM 3222 C CA . TYR B 1 68 ? 2.271 11.602 18.281 1 98.5 68 TYR B CA 1
ATOM 3223 C C . TYR B 1 68 ? 2.475 12.367 19.578 1 98.5 68 TYR B C 1
ATOM 3225 O O . TYR B 1 68 ? 3.551 12.922 19.828 1 98.5 68 TYR B O 1
ATOM 3233 N N . ASN B 1 69 ? 1.427 12.383 20.406 1 98 69 ASN B N 1
ATOM 3234 C CA . ASN B 1 69 ? 1.513 13.086 21.688 1 98 69 ASN B CA 1
ATOM 3235 C C . ASN B 1 69 ? 2.52 12.422 22.625 1 98 69 ASN B C 1
ATOM 3237 O O . ASN B 1 69 ? 3.217 13.109 23.375 1 98 69 ASN B O 1
ATOM 3241 N N . ALA B 1 70 ? 2.578 11.141 22.531 1 98.19 70 ALA B N 1
ATOM 3242 C CA . ALA B 1 70 ? 3.467 10.398 23.422 1 98.19 70 ALA B CA 1
ATOM 3243 C C . ALA B 1 70 ? 4.918 10.523 22.969 1 98.19 70 ALA B C 1
ATOM 3245 O O . ALA B 1 70 ? 5.828 10.602 23.812 1 98.19 70 ALA B O 1
ATOM 3246 N N . MET B 1 71 ? 5.145 10.57 21.672 1 98.38 71 MET B N 1
ATOM 3247 C CA . MET B 1 71 ? 6.508 10.453 21.172 1 98.38 71 MET B CA 1
ATOM 3248 C C . MET B 1 71 ? 7.039 11.805 20.703 1 98.38 71 MET B C 1
ATOM 3250 O O . MET B 1 71 ? 8.25 11.984 20.562 1 98.38 71 MET B O 1
ATOM 3254 N N . GLY B 1 72 ? 6.145 12.703 20.375 1 97.94 72 GLY B N 1
ATOM 3255 C CA . GLY B 1 72 ? 6.559 13.984 19.828 1 97.94 72 GLY B CA 1
ATOM 3256 C C . GLY B 1 72 ? 7.094 14.945 20.875 1 97.94 72 GLY B C 1
ATOM 3257 O O . GLY B 1 72 ? 6.871 14.758 22.062 1 97.94 72 GLY B O 1
ATOM 3258 N N . PRO B 1 73 ? 7.816 15.961 20.375 1 97.38 73 PRO B N 1
ATOM 3259 C CA . PRO B 1 73 ? 8.289 17 21.281 1 97.38 73 PRO B CA 1
ATOM 3260 C C . PRO B 1 73 ? 7.145 17.797 21.906 1 97.38 73 PRO B C 1
ATOM 3262 O O . PRO B 1 73 ? 6.078 17.922 21.297 1 97.38 73 PRO B O 1
ATOM 3265 N N . LYS B 1 74 ? 7.402 18.359 23.109 1 96.25 74 LYS B N 1
ATOM 3266 C CA . LYS B 1 74 ? 6.422 19.219 23.781 1 96.25 74 LYS B CA 1
ATOM 3267 C C . LYS B 1 74 ? 7.086 20.453 24.375 1 96.25 74 LYS B C 1
ATOM 3269 O O . LYS B 1 74 ? 8.125 20.344 25.031 1 96.25 74 LYS B O 1
ATOM 3274 N N . ILE B 1 75 ? 6.488 21.484 24 1 97.81 75 ILE B N 1
ATOM 3275 C CA . ILE B 1 75 ? 6.824 22.719 24.703 1 97.81 75 ILE B CA 1
ATOM 3276 C C . ILE B 1 75 ? 6.059 22.781 26.031 1 97.81 75 ILE B C 1
ATOM 3278 O O . ILE B 1 75 ? 4.836 22.625 26.047 1 97.81 75 ILE B O 1
ATOM 3282 N N . PRO B 1 76 ? 6.77 23.016 27.109 1 97.12 76 PRO B N 1
ATOM 3283 C CA . PRO B 1 76 ? 6.074 23.062 28.406 1 97.12 76 PRO B CA 1
ATOM 3284 C C . PRO B 1 76 ? 5.09 24.234 28.5 1 97.12 76 PRO B C 1
ATOM 3286 O O . PRO B 1 76 ? 5.246 25.234 27.797 1 97.12 76 PRO B O 1
ATOM 3289 N N . ALA B 1 77 ? 4.113 24.062 29.375 1 96.5 77 ALA B N 1
ATOM 3290 C CA . ALA B 1 77 ? 3.133 25.125 29.609 1 96.5 77 ALA B CA 1
ATOM 3291 C C . ALA B 1 77 ? 3.801 26.391 30.141 1 96.5 77 ALA B C 1
ATOM 3293 O O . ALA B 1 77 ? 4.656 26.328 31.031 1 96.5 77 ALA B O 1
ATOM 3294 N N . LEU B 1 78 ? 3.447 27.422 29.5 1 94.56 78 LEU B N 1
ATOM 3295 C CA . LEU B 1 78 ? 3.936 28.734 29.938 1 94.56 78 LEU B CA 1
ATOM 3296 C C . LEU B 1 78 ? 2.846 29.5 30.672 1 94.56 78 LEU B C 1
ATOM 3298 O O . LEU B 1 78 ? 1.66 29.188 30.547 1 94.56 78 LEU B O 1
ATOM 3302 N N . GLU B 1 79 ? 3.332 30.375 31.5 1 89.88 79 GLU B N 1
ATOM 3303 C CA . GLU B 1 79 ? 2.383 31.297 32.094 1 89.88 79 GLU B CA 1
ATOM 3304 C C . GLU B 1 79 ? 2.006 32.406 31.125 1 89.88 79 GLU B C 1
ATOM 3306 O O . GLU B 1 79 ? 2.818 33.281 30.828 1 89.88 79 GLU B O 1
ATOM 3311 N N . THR B 1 80 ? 0.85 32.281 30.547 1 86.56 80 THR B N 1
ATOM 3312 C CA . THR B 1 80 ? 0.376 33.25 29.578 1 86.56 80 THR B CA 1
ATOM 3313 C C . THR B 1 80 ? -1.029 33.719 29.938 1 86.56 80 THR B C 1
ATOM 3315 O O . THR B 1 80 ? -1.78 33.031 30.609 1 86.56 80 THR B O 1
ATOM 3318 N N . SER B 1 81 ? -1.307 34.875 29.594 1 84.62 81 SER B N 1
ATOM 3319 C CA . SER B 1 81 ? -2.627 35.438 29.844 1 84.62 81 SER B CA 1
ATOM 3320 C C . SER B 1 81 ? -3.654 34.906 28.844 1 84.62 81 SER B C 1
ATOM 3322 O O . SER B 1 81 ? -4.859 34.969 29.109 1 84.62 81 SER B O 1
ATOM 3324 N N . SER B 1 82 ? -3.209 34.469 27.734 1 91.69 82 SER B N 1
ATOM 3325 C CA . SER B 1 82 ? -4.043 33.906 26.672 1 91.69 82 SER B CA 1
ATOM 3326 C C . SER B 1 82 ? -3.543 32.531 26.25 1 91.69 82 SER B C 1
ATOM 3328 O O . SER B 1 82 ? -2.344 32.25 26.328 1 91.69 82 SER B O 1
ATOM 3330 N N . PRO B 1 83 ? -4.488 31.719 25.891 1 95.88 83 PRO B N 1
ATOM 3331 C CA . PRO B 1 83 ? -4.047 30.438 25.344 1 95.88 83 PRO B CA 1
ATOM 3332 C C . PRO B 1 83 ? -3.129 30.578 24.141 1 95.88 83 PRO B C 1
ATOM 3334 O O . PRO B 1 83 ? -3.324 31.484 23.312 1 95.88 83 PRO B O 1
ATOM 3337 N N . VAL B 1 84 ? -2.152 29.703 24.078 1 97.75 84 VAL B N 1
ATOM 3338 C CA . VAL B 1 84 ? -1.278 29.688 22.906 1 97.75 84 VAL B CA 1
ATOM 3339 C C . VAL B 1 84 ? -2.061 29.219 21.672 1 97.75 84 VAL B C 1
ATOM 3341 O O . VAL B 1 84 ? -2.715 28.188 21.703 1 97.75 84 VAL B O 1
ATOM 3344 N N . MET B 1 85 ? -2.09 30.031 20.672 1 98.12 85 MET B N 1
ATOM 3345 C CA . MET B 1 85 ? -2.744 29.609 19.438 1 98.12 85 MET B CA 1
ATOM 3346 C C . MET B 1 85 ? -1.811 28.766 18.578 1 98.12 85 MET B C 1
ATOM 3348 O O . MET B 1 85 ? -0.692 29.172 18.281 1 98.12 85 MET B O 1
ATOM 3352 N N . ILE B 1 86 ? -2.264 27.594 18.266 1 97.69 86 ILE B N 1
ATOM 3353 C CA . ILE B 1 86 ? -1.521 26.703 17.375 1 97.69 86 ILE B CA 1
ATOM 3354 C C . ILE B 1 86 ? -2.008 26.891 15.938 1 97.69 86 ILE B C 1
ATOM 3356 O O . ILE B 1 86 ? -3.021 26.312 15.539 1 97.69 86 ILE B O 1
ATOM 3360 N N . LEU B 1 87 ? -1.365 27.703 15.164 1 95.5 87 LEU B N 1
ATOM 3361 C CA . LEU B 1 87 ? -1.708 27.875 13.758 1 95.5 87 LEU B CA 1
ATOM 3362 C C . LEU B 1 87 ? -1.111 26.75 12.906 1 95.5 87 LEU B C 1
ATOM 3364 O O . LEU B 1 87 ? 0.054 26.828 12.516 1 95.5 87 LEU B O 1
ATOM 3368 N N . SER B 1 88 ? -1.955 25.828 12.57 1 89.12 88 SER B N 1
ATOM 3369 C CA . SER B 1 88 ? -1.434 24.594 11.984 1 89.12 88 SER B CA 1
ATOM 3370 C C . SER B 1 88 ? -1.493 24.641 10.461 1 89.12 88 SER B C 1
ATOM 3372 O O . SER B 1 88 ? -2.574 24.562 9.875 1 89.12 88 SER B O 1
ATOM 3374 N N . GLN B 1 89 ? -0.512 24.75 9.766 1 86.12 89 GLN B N 1
ATOM 3375 C CA . GLN B 1 89 ? -0.215 24.578 8.344 1 86.12 89 GLN B CA 1
ATOM 3376 C C . GLN B 1 89 ? 1.172 23.969 8.141 1 86.12 89 GLN B C 1
ATOM 3378 O O . GLN B 1 89 ? 2.039 24.594 7.52 1 86.12 89 GLN B O 1
ATOM 3383 N N . PRO B 1 90 ? 1.339 22.828 8.539 1 81.69 90 PRO B N 1
ATOM 3384 C CA . PRO B 1 90 ? 2.678 22.344 8.891 1 81.69 90 PRO B CA 1
ATOM 3385 C C . PRO B 1 90 ? 3.506 21.953 7.668 1 81.69 90 PRO B C 1
ATOM 3387 O O . PRO B 1 90 ? 4.598 22.5 7.461 1 81.69 90 PRO B O 1
ATOM 3390 N N . TYR B 1 91 ? 3.244 21 6.812 1 82.75 91 TYR B N 1
ATOM 3391 C CA . TYR B 1 91 ? 4.348 20.438 6.043 1 82.75 91 TYR B CA 1
ATOM 3392 C C . TYR B 1 91 ? 4.078 20.547 4.547 1 82.75 91 TYR B C 1
ATOM 3394 O O . TYR B 1 91 ? 5.016 20.609 3.746 1 82.75 91 TYR B O 1
ATOM 3402 N N . ASP B 1 92 ? 2.828 20.672 4.094 1 81.88 92 ASP B N 1
ATOM 3403 C CA . ASP B 1 92 ? 2.533 20.594 2.666 1 81.88 92 ASP B CA 1
ATOM 3404 C C . ASP B 1 92 ? 2.893 21.906 1.958 1 81.88 92 ASP B C 1
ATOM 3406 O O . ASP B 1 92 ? 3.266 21.891 0.783 1 81.88 92 ASP B O 1
ATOM 3410 N N . GLY B 1 93 ? 2.904 22.984 2.656 1 84.88 93 GLY B N 1
ATOM 3411 C CA . GLY B 1 93 ? 3.277 24.281 2.117 1 84.88 93 GLY B CA 1
ATOM 3412 C C . GLY B 1 93 ? 2.303 24.797 1.072 1 84.88 93 GLY B C 1
ATOM 3413 O O . GLY B 1 93 ? 1.256 24.188 0.84 1 84.88 93 GLY B O 1
ATOM 3414 N N . ARG B 1 94 ? 2.637 26.047 0.576 1 91.88 94 ARG B N 1
ATOM 3415 C CA . ARG B 1 94 ? 1.843 26.703 -0.452 1 91.88 94 ARG B CA 1
ATOM 3416 C C . ARG B 1 94 ? 2.572 26.703 -1.791 1 91.88 94 ARG B C 1
ATOM 3418 O O . ARG B 1 94 ? 3.793 26.875 -1.839 1 91.88 94 ARG B O 1
ATOM 3425 N N . ASP B 1 95 ? 1.728 26.469 -2.861 1 93.62 95 ASP B N 1
ATOM 3426 C CA . ASP B 1 95 ? 2.381 26.609 -4.16 1 93.62 95 ASP B CA 1
ATOM 3427 C C . ASP B 1 95 ? 1.58 27.531 -5.078 1 93.62 95 ASP B C 1
ATOM 3429 O O . ASP B 1 95 ? 2.037 27.875 -6.168 1 93.62 95 ASP B O 1
ATOM 3433 N N . ARG B 1 96 ? 0.441 28.031 -4.77 1 96.69 96 ARG B N 1
ATOM 3434 C CA . ARG B 1 96 ? -0.358 28.875 -5.648 1 96.69 96 ARG B CA 1
ATOM 3435 C C . ARG B 1 96 ? -0.583 30.25 -5.023 1 96.69 96 ARG B C 1
ATOM 3437 O O . ARG B 1 96 ? -0.538 31.266 -5.715 1 96.69 96 ARG B O 1
ATOM 3444 N N . THR B 1 97 ? -0.786 30.297 -3.705 1 96.94 97 THR B N 1
ATOM 3445 C CA . THR B 1 97 ? -1.089 31.531 -3.002 1 96.94 97 THR B CA 1
ATOM 3446 C C . THR B 1 97 ? -0.037 31.828 -1.936 1 96.94 97 THR B C 1
ATOM 3448 O O . THR B 1 97 ? 0.613 30.906 -1.433 1 96.94 97 THR B O 1
ATOM 3451 N N . PHE B 1 98 ? 0.099 33.094 -1.629 1 97.31 98 PHE B N 1
ATOM 3452 C CA . PHE B 1 98 ? 1.076 33.5 -0.631 1 97.31 98 PHE B CA 1
ATOM 3453 C C . PHE B 1 98 ? 0.676 33.031 0.757 1 97.31 98 PHE B C 1
ATOM 3455 O O . PHE B 1 98 ? -0.441 33.281 1.211 1 97.31 98 PHE B O 1
ATOM 3462 N N . PRO B 1 99 ? 1.57 32.312 1.5 1 96.56 99 PRO B N 1
ATOM 3463 C CA . PRO B 1 99 ? 1.249 31.922 2.875 1 96.56 99 PRO B CA 1
ATOM 3464 C C . PRO B 1 99 ? 1.301 33.094 3.85 1 96.56 99 PRO B C 1
ATOM 3466 O O . PRO B 1 99 ? 2.314 33.781 3.928 1 96.56 99 PRO B O 1
ATOM 3469 N N . LEU B 1 100 ? 0.326 33.312 4.637 1 96.38 100 LEU B N 1
ATOM 3470 C CA . LEU B 1 100 ? 0.163 34.5 5.461 1 96.38 100 LEU B CA 1
ATOM 3471 C C . LEU B 1 100 ? 0.575 34.219 6.906 1 96.38 100 LEU B C 1
ATOM 3473 O O . LEU B 1 100 ? 0.774 35.156 7.688 1 96.38 100 LEU B O 1
ATOM 3477 N N . SER B 1 101 ? 0.756 32.969 7.234 1 96.12 101 SER B N 1
ATOM 3478 C CA . SER B 1 101 ? 0.769 32.5 8.609 1 96.12 101 SER B CA 1
ATOM 3479 C C . SER B 1 101 ? 1.865 33.156 9.43 1 96.12 101 SER B C 1
ATOM 3481 O O . SER B 1 101 ? 1.644 33.562 10.578 1 96.12 101 SER B O 1
ATOM 3483 N N . PRO B 1 102 ? 3.105 33.375 8.859 1 97.06 102 PRO B N 1
ATOM 3484 C CA . PRO B 1 102 ? 4.133 34.031 9.664 1 97.06 102 PRO B CA 1
ATOM 3485 C C . PRO B 1 102 ? 3.771 35.469 10 1 97.06 102 PRO B C 1
ATOM 3487 O O . PRO B 1 102 ? 3.984 35.938 11.133 1 97.06 102 PRO B O 1
ATOM 3490 N N . LEU B 1 103 ? 3.203 36.219 9.055 1 98.12 103 LEU B N 1
ATOM 3491 C CA . LEU B 1 103 ? 2.799 37.594 9.289 1 98.12 103 LEU B CA 1
ATOM 3492 C C . LEU B 1 103 ? 1.623 37.656 10.258 1 98.12 103 LEU B C 1
ATOM 3494 O O . LEU B 1 103 ? 1.589 38.5 11.148 1 98.12 103 LEU B O 1
ATOM 3498 N N . THR B 1 104 ? 0.668 36.719 10.016 1 98.44 104 THR B N 1
ATOM 3499 C CA . THR B 1 104 ? -0.456 36.625 10.938 1 98.44 104 THR B CA 1
ATOM 3500 C C . THR B 1 104 ? 0.033 36.375 12.359 1 98.44 104 THR B C 1
ATOM 3502 O O . THR B 1 104 ? -0.43 37 13.312 1 98.44 104 THR B O 1
ATOM 3505 N 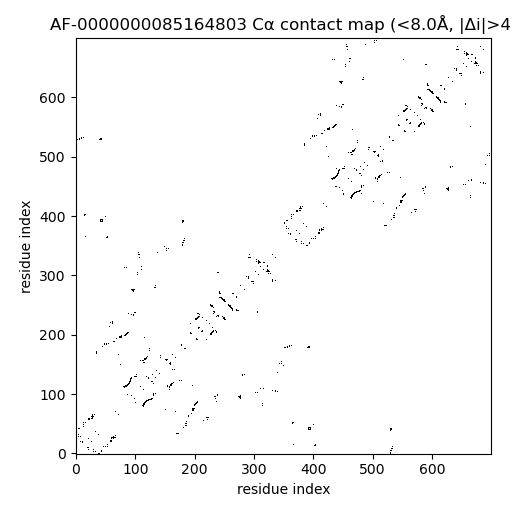N . ALA B 1 105 ? 0.951 35.469 12.523 1 98.56 105 ALA B N 1
ATOM 3506 C CA . ALA B 1 105 ? 1.516 35.125 13.828 1 98.56 105 ALA B CA 1
ATOM 3507 C C . ALA B 1 105 ? 2.16 36.344 14.484 1 98.56 105 ALA B C 1
ATOM 3509 O O . ALA B 1 105 ? 2.008 36.562 15.688 1 98.56 105 ALA B O 1
ATOM 3510 N N . LEU B 1 106 ? 2.896 37.125 13.703 1 98.62 106 LEU B N 1
ATOM 3511 C CA . LEU B 1 106 ? 3.549 38.312 14.219 1 98.62 106 LEU B CA 1
ATOM 3512 C C . LEU B 1 106 ? 2.523 39.312 14.75 1 98.62 106 LEU B C 1
ATOM 3514 O O . LEU B 1 106 ? 2.703 39.906 15.82 1 98.62 106 LEU B O 1
ATOM 3518 N N . VAL B 1 107 ? 1.443 39.531 13.984 1 98.69 107 VAL B N 1
ATOM 3519 C CA . VAL B 1 107 ? 0.405 40.469 14.406 1 98.69 107 VAL B CA 1
ATOM 3520 C C . VAL B 1 107 ? -0.234 39.969 15.711 1 98.69 107 VAL B C 1
ATOM 3522 O O . VAL B 1 107 ? -0.423 40.75 16.641 1 98.69 107 VAL B O 1
ATOM 3525 N N . LEU B 1 108 ? -0.565 38.688 15.773 1 98.75 108 LEU B N 1
ATOM 3526 C CA . LEU B 1 108 ? -1.213 38.125 16.953 1 98.75 108 LEU B CA 1
ATOM 3527 C C . LEU B 1 108 ? -0.317 38.25 18.188 1 98.75 108 LEU B C 1
ATOM 3529 O O . LEU B 1 108 ? -0.771 38.656 19.25 1 98.75 108 LEU B O 1
ATOM 3533 N N . ALA B 1 109 ? 0.926 37.875 18.016 1 98.5 109 ALA B N 1
ATOM 3534 C CA . ALA B 1 109 ? 1.867 37.969 19.125 1 98.5 109 ALA B CA 1
ATOM 3535 C C . ALA B 1 109 ? 2.002 39.406 19.609 1 98.5 109 ALA B C 1
ATOM 3537 O O . ALA B 1 109 ? 2.104 39.656 20.812 1 98.5 109 ALA B O 1
ATOM 3538 N N . THR B 1 110 ? 2.045 40.375 18.672 1 98.56 110 THR B N 1
ATOM 3539 C CA . THR B 1 110 ? 2.125 41.781 19 1 98.56 110 THR B CA 1
ATOM 3540 C C . THR B 1 110 ? 0.927 42.188 19.859 1 98.56 110 THR B C 1
ATOM 3542 O O . THR B 1 110 ? 1.053 43.031 20.734 1 98.56 110 THR B O 1
ATOM 3545 N N . ALA B 1 111 ? -0.215 41.594 19.562 1 98.25 111 ALA B N 1
ATOM 3546 C CA . ALA B 1 111 ? -1.445 41.906 20.281 1 98.25 111 ALA B CA 1
ATOM 3547 C C . ALA B 1 111 ? -1.541 41.125 21.594 1 98.25 111 ALA B C 1
ATOM 3549 O O . ALA B 1 111 ? -2.502 41.281 22.344 1 98.25 111 ALA B O 1
ATOM 3550 N N . GLY B 1 112 ? -0.562 40.219 21.859 1 97.56 112 GLY B N 1
ATOM 3551 C CA . GLY B 1 112 ? -0.522 39.531 23.125 1 97.56 112 GLY B CA 1
ATOM 3552 C C . GLY B 1 112 ? -1.083 38.125 23.047 1 97.56 112 GLY B C 1
ATOM 3553 O O . GLY B 1 112 ? -1.301 37.469 24.062 1 97.56 112 GLY B O 1
ATOM 3554 N N . ILE B 1 113 ? -1.382 37.594 21.922 1 97.94 113 ILE B N 1
ATOM 3555 C CA . ILE B 1 113 ? -1.749 36.219 21.734 1 97.94 113 ILE B CA 1
ATOM 3556 C C . ILE B 1 113 ? -0.515 35.406 21.344 1 97.94 113 ILE B C 1
ATOM 3558 O O . ILE B 1 113 ? -0.014 35.531 20.219 1 97.94 113 ILE B O 1
ATOM 3562 N N . PRO B 1 114 ? 0.001 34.594 22.219 1 98.19 114 PRO B N 1
ATOM 3563 C CA . PRO B 1 114 ? 1.14 33.781 21.797 1 98.19 114 PRO B CA 1
ATOM 3564 C C . PRO B 1 114 ? 0.782 32.781 20.688 1 98.19 114 PRO B C 1
ATOM 3566 O O . PRO B 1 114 ? -0.334 32.25 20.656 1 98.19 114 PRO B O 1
ATOM 3569 N N . VAL B 1 115 ? 1.687 32.562 19.781 1 98.38 115 VAL B N 1
ATOM 3570 C CA . VAL B 1 115 ? 1.463 31.688 18.641 1 98.38 115 VAL B CA 1
ATOM 3571 C C . VAL B 1 115 ? 2.586 30.641 18.562 1 98.38 115 VAL B C 1
ATOM 3573 O O . VAL B 1 115 ? 3.766 31 18.656 1 98.38 115 VAL B O 1
ATOM 3576 N N . LEU B 1 116 ? 2.225 29.406 18.469 1 98.12 116 LEU B N 1
ATOM 3577 C CA . LEU B 1 116 ? 3.154 28.312 18.219 1 98.12 116 LEU B CA 1
ATOM 3578 C C . LEU B 1 116 ? 2.828 27.625 16.891 1 98.12 116 LEU B C 1
ATOM 3580 O O . LEU B 1 116 ? 1.671 27.297 16.641 1 98.12 116 LEU B O 1
ATOM 3584 N N . GLN B 1 117 ? 3.785 27.531 16.062 1 97.94 117 GLN B N 1
ATOM 3585 C CA . GLN B 1 117 ? 3.668 26.812 14.797 1 97.94 117 GLN B CA 1
ATOM 3586 C C . GLN B 1 117 ? 4.59 25.594 14.766 1 97.94 117 GLN B C 1
ATOM 3588 O O . GLN B 1 117 ? 5.484 25.469 15.602 1 97.94 117 GLN B O 1
ATOM 3593 N N . HIS B 1 118 ? 4.352 24.672 13.938 1 97.44 118 HIS B N 1
ATOM 3594 C CA . HIS B 1 118 ? 5.25 23.562 13.648 1 97.44 118 HIS B CA 1
ATOM 3595 C C . HIS B 1 118 ? 5.27 23.25 12.164 1 97.44 118 HIS B C 1
ATOM 3597 O O . HIS B 1 118 ? 4.32 23.562 11.438 1 97.44 118 HIS B O 1
ATOM 3603 N N . GLY B 1 119 ? 6.344 22.766 11.711 1 96.12 119 GLY B N 1
ATOM 3604 C CA . GLY B 1 119 ? 6.543 22.469 10.305 1 96.12 119 GLY B CA 1
ATOM 3605 C C . GLY B 1 119 ? 7.906 21.875 10 1 96.12 119 GLY B C 1
ATOM 3606 O O . GLY B 1 119 ? 8.633 21.484 10.914 1 96.12 119 GLY B O 1
ATOM 3607 N N . GLY B 1 120 ? 8.195 21.719 8.797 1 94.88 120 GLY B N 1
ATOM 3608 C CA . GLY B 1 120 ? 9.461 21.156 8.352 1 94.88 120 GLY B CA 1
ATOM 3609 C C . GLY B 1 120 ? 9.938 21.75 7.035 1 94.88 120 GLY B C 1
ATOM 3610 O O . GLY B 1 120 ? 9.68 22.922 6.742 1 94.88 120 GLY B O 1
ATOM 3611 N N . ASP B 1 121 ? 10.797 21.016 6.398 1 94.5 121 ASP B N 1
ATOM 3612 C CA . ASP B 1 121 ? 11.25 21.375 5.059 1 94.5 121 ASP B CA 1
ATOM 3613 C C . ASP B 1 121 ? 10.156 21.141 4.023 1 94.5 121 ASP B C 1
ATOM 3615 O O . ASP B 1 121 ? 9.016 20.812 4.379 1 94.5 121 ASP B O 1
ATOM 3619 N N . ARG B 1 122 ? 10.555 21.438 2.855 1 92.94 122 ARG B N 1
ATOM 3620 C CA . ARG B 1 122 ? 9.648 21.156 1.746 1 92.94 122 ARG B CA 1
ATOM 3621 C C . ARG B 1 122 ? 9.211 19.688 1.747 1 92.94 122 ARG B C 1
ATOM 3623 O O . ARG B 1 122 ? 10.055 18.797 1.823 1 92.94 122 ARG B O 1
ATOM 3630 N N . MET B 1 123 ? 7.855 19.547 1.736 1 92 123 MET B N 1
ATOM 3631 C CA . MET B 1 123 ? 7.273 18.219 1.927 1 92 123 MET B CA 1
ATOM 3632 C C . MET B 1 123 ? 6.605 17.734 0.646 1 92 123 MET B C 1
ATOM 3634 O O . MET B 1 123 ? 5.871 18.484 0 1 92 123 MET B O 1
ATOM 3638 N N . PRO B 1 124 ? 6.898 16.469 0.287 1 89.06 124 PRO B N 1
ATOM 3639 C CA . PRO B 1 124 ? 6.102 15.859 -0.778 1 89.06 124 PRO B CA 1
ATOM 3640 C C . PRO B 1 124 ? 4.66 15.578 -0.349 1 89.06 124 PRO B C 1
ATOM 3642 O O . PRO B 1 124 ? 4.383 15.461 0.847 1 89.06 124 PRO B O 1
ATOM 3645 N N . THR B 1 125 ? 3.699 15.531 -1.271 1 83.5 125 THR B N 1
ATOM 3646 C CA . THR B 1 125 ? 3.934 15.5 -2.711 1 83.5 125 THR B CA 1
ATOM 3647 C C . THR B 1 125 ? 3.732 16.891 -3.32 1 83.5 125 THR B C 1
ATOM 3649 O O . THR B 1 125 ? 4.121 17.125 -4.465 1 83.5 125 THR B O 1
ATOM 3652 N N . LYS B 1 126 ? 3.213 17.859 -2.543 1 87.25 126 LYS B N 1
ATOM 3653 C CA . LYS B 1 126 ? 2.914 19.203 -3.051 1 87.25 126 LYS B CA 1
ATOM 3654 C C . LYS B 1 126 ? 4.191 20 -3.277 1 87.25 126 LYS B C 1
ATOM 3656 O O . LYS B 1 126 ? 4.289 20.766 -4.238 1 87.25 126 LYS B O 1
ATOM 3661 N N . GLU B 1 127 ? 5.078 19.875 -2.381 1 91.94 127 GLU B N 1
ATOM 3662 C CA . GLU B 1 127 ? 6.371 20.547 -2.441 1 91.94 127 GLU B CA 1
ATOM 3663 C C . GLU B 1 127 ? 6.199 22.062 -2.467 1 91.94 127 GLU B C 1
ATOM 3665 O O . GLU B 1 127 ? 6.84 22.75 -3.264 1 91.94 127 GLU B O 1
ATOM 3670 N N . GLY B 1 128 ? 5.309 22.625 -1.682 1 94.38 128 GLY B N 1
ATOM 3671 C CA . GLY B 1 128 ? 5.109 24.047 -1.55 1 94.38 128 GLY B CA 1
ATOM 3672 C C . GLY B 1 128 ? 6.168 24.719 -0.691 1 94.38 128 GLY B C 1
ATOM 3673 O O . GLY B 1 128 ? 7.059 24.062 -0.162 1 94.38 128 GLY B O 1
ATOM 3674 N N . ILE B 1 129 ? 6.078 26.047 -0.617 1 96.19 129 ILE B N 1
ATOM 3675 C CA . ILE B 1 129 ? 7.008 26.797 0.215 1 96.19 129 ILE B CA 1
ATOM 3676 C C . ILE B 1 129 ? 6.715 26.531 1.689 1 96.19 129 ILE B C 1
ATOM 3678 O O . ILE B 1 129 ? 5.613 26.812 2.17 1 96.19 129 ILE B O 1
ATOM 3682 N N . PRO B 1 130 ? 7.656 25.953 2.402 1 95.62 130 PRO B N 1
ATOM 3683 C CA . PRO B 1 130 ? 7.402 25.688 3.818 1 95.62 130 PRO B CA 1
ATOM 3684 C C . PRO B 1 130 ? 7.48 26.953 4.684 1 95.62 130 PRO B C 1
ATOM 3686 O O . PRO B 1 130 ? 8.141 27.922 4.305 1 95.62 130 PRO B O 1
ATOM 3689 N N . LEU B 1 131 ? 6.867 26.875 5.828 1 96.25 131 LEU B N 1
ATOM 3690 C CA . LEU B 1 131 ? 6.828 28.016 6.742 1 96.25 131 LEU B CA 1
ATOM 3691 C C . LEU B 1 131 ? 8.234 28.391 7.199 1 96.25 131 LEU B C 1
ATOM 3693 O O . LEU B 1 131 ? 8.523 29.562 7.43 1 96.25 131 LEU B O 1
ATOM 3697 N N . ILE B 1 132 ? 9.117 27.359 7.285 1 96.56 132 ILE B N 1
ATOM 3698 C CA . ILE B 1 132 ? 10.477 27.594 7.77 1 96.56 132 ILE B CA 1
ATOM 3699 C C . ILE B 1 132 ? 11.195 28.562 6.84 1 96.56 132 ILE B C 1
ATOM 3701 O O . ILE B 1 132 ? 11.984 29.391 7.289 1 96.56 132 ILE B O 1
ATOM 3705 N N . ASP B 1 133 ? 10.93 28.516 5.602 1 96.69 133 ASP B N 1
ATOM 3706 C CA . ASP B 1 133 ? 11.578 29.391 4.625 1 96.69 133 ASP B CA 1
ATOM 3707 C C . ASP B 1 133 ? 10.992 30.797 4.676 1 96.69 133 ASP B C 1
ATOM 3709 O O . ASP B 1 133 ? 11.703 31.781 4.449 1 96.69 133 ASP B O 1
ATOM 3713 N N . LEU B 1 134 ? 9.742 30.891 4.922 1 97.12 134 LEU B N 1
ATOM 3714 C CA . LEU B 1 134 ? 9.109 32.219 5.059 1 97.12 134 LEU B CA 1
ATOM 3715 C C . LEU B 1 134 ? 9.625 32.938 6.297 1 97.12 134 LEU B C 1
ATOM 3717 O O . LEU B 1 134 ? 9.828 34.156 6.266 1 97.12 134 LEU B O 1
ATOM 3721 N N . TRP B 1 135 ? 9.812 32.188 7.336 1 97.88 135 TRP B N 1
ATOM 3722 C CA . TRP B 1 135 ? 10.406 32.781 8.531 1 97.88 135 TRP B CA 1
ATOM 3723 C C . TRP B 1 135 ? 11.828 33.25 8.258 1 97.88 135 TRP B C 1
ATOM 3725 O O . TRP B 1 135 ? 12.242 34.312 8.742 1 97.88 135 TRP B O 1
ATOM 3735 N N . ARG B 1 136 ? 12.562 32.5 7.465 1 97.38 136 ARG B N 1
ATOM 3736 C CA . ARG B 1 136 ? 13.906 32.906 7.086 1 97.38 136 ARG B CA 1
ATOM 3737 C C . ARG B 1 136 ? 13.867 34.219 6.297 1 97.38 136 ARG B C 1
ATOM 3739 O O . ARG B 1 136 ? 14.75 35.062 6.445 1 97.38 136 ARG B O 1
ATOM 3746 N N . CYS B 1 137 ? 12.875 34.344 5.484 1 97.44 137 CYS B N 1
ATOM 3747 C CA . CYS B 1 137 ? 12.688 35.594 4.742 1 97.44 137 CYS B CA 1
ATOM 3748 C C . CYS B 1 137 ? 12.539 36.75 5.691 1 97.44 137 CYS B C 1
ATOM 3750 O O . CYS B 1 137 ? 12.891 37.906 5.344 1 97.44 137 CYS B O 1
ATOM 3752 N N . LEU B 1 138 ? 12.039 36.5 6.875 1 98 138 LEU B N 1
ATOM 3753 C CA . LEU B 1 138 ? 11.836 37.531 7.879 1 98 138 LEU B CA 1
ATOM 3754 C C . LEU B 1 138 ? 13.055 37.688 8.789 1 98 138 LEU B C 1
ATOM 3756 O O . LEU B 1 138 ? 13.016 38.406 9.781 1 98 138 LEU B O 1
ATOM 3760 N N . GLY B 1 139 ? 14.07 36.875 8.516 1 96.88 139 GLY B N 1
ATOM 3761 C CA . GLY B 1 139 ? 15.312 36.969 9.281 1 96.88 139 GLY B CA 1
ATOM 3762 C C . GLY B 1 139 ? 15.297 36.094 10.516 1 96.88 139 GLY B C 1
ATOM 3763 O O . GLY B 1 139 ? 16.062 36.312 11.453 1 96.88 139 GLY B O 1
ATOM 3764 N N . VAL B 1 140 ? 14.461 35.125 10.555 1 97.62 140 VAL B N 1
ATOM 3765 C CA . VAL B 1 140 ? 14.312 34.219 11.711 1 97.62 140 VAL B CA 1
ATOM 3766 C C . VAL B 1 140 ? 14.562 32.781 11.297 1 97.62 140 VAL B C 1
ATOM 3768 O O . VAL B 1 140 ? 13.852 32.25 10.453 1 97.62 140 VAL B O 1
ATOM 3771 N N . ASP B 1 141 ? 15.578 32.156 11.828 1 97.44 141 ASP B N 1
ATOM 3772 C CA . ASP B 1 141 ? 15.859 30.75 11.531 1 97.44 141 ASP B CA 1
ATOM 3773 C C . ASP B 1 141 ? 15.547 29.859 12.727 1 97.44 141 ASP B C 1
ATOM 3775 O O . ASP B 1 141 ? 16.375 29.703 13.617 1 97.44 141 ASP B O 1
ATOM 3779 N N . TRP B 1 142 ? 14.406 29.234 12.672 1 97.44 142 TRP B N 1
ATOM 3780 C CA . TRP B 1 142 ? 13.93 28.375 13.758 1 97.44 142 TRP B CA 1
ATOM 3781 C C . TRP B 1 142 ? 14.648 27.031 13.742 1 97.44 142 TRP B C 1
ATOM 3783 O O . TRP B 1 142 ? 14.617 26.297 14.727 1 97.44 142 TRP B O 1
ATOM 3793 N N . SER B 1 143 ? 15.273 26.656 12.602 1 96.81 143 SER B N 1
ATOM 3794 C CA . SER B 1 143 ? 15.734 25.297 12.367 1 96.81 143 SER B CA 1
ATOM 3795 C C . SER B 1 143 ? 16.906 24.953 13.273 1 96.81 143 SER B C 1
ATOM 3797 O O . SER B 1 143 ? 17.203 23.766 13.484 1 96.81 143 SER B O 1
ATOM 3799 N N . ILE B 1 144 ? 17.594 25.891 13.828 1 96.94 144 ILE B N 1
ATOM 3800 C CA . ILE B 1 144 ? 18.828 25.641 14.555 1 96.94 144 ILE B CA 1
ATOM 3801 C C . ILE B 1 144 ? 18.562 25.688 16.062 1 96.94 144 ILE B C 1
ATOM 3803 O O . ILE B 1 144 ? 19.469 25.406 16.859 1 96.94 144 ILE B O 1
ATOM 3807 N N . LEU B 1 145 ? 17.359 26.031 16.531 1 97.56 145 LEU B N 1
ATOM 3808 C CA . LEU B 1 145 ? 17.062 26.234 17.938 1 97.56 145 LEU B CA 1
ATOM 3809 C C . LEU B 1 145 ? 16.703 24.906 18.625 1 97.56 145 LEU B C 1
ATOM 3811 O O . LEU B 1 145 ? 16.031 24.062 18.016 1 97.56 145 LEU B O 1
ATOM 3815 N N . THR B 1 146 ? 17.125 24.781 19.859 1 97.88 146 THR B N 1
ATOM 3816 C CA . THR B 1 146 ? 16.672 23.688 20.703 1 97.88 146 THR B CA 1
ATOM 3817 C C . THR B 1 146 ? 15.258 23.938 21.219 1 97.88 146 THR B C 1
ATOM 3819 O O . THR B 1 146 ? 14.734 25.047 21.078 1 97.88 146 THR B O 1
ATOM 3822 N N . LEU B 1 147 ? 14.656 22.938 21.75 1 97.56 147 LEU B N 1
ATOM 3823 C CA . LEU B 1 147 ? 13.312 23.078 22.312 1 97.56 147 LEU B CA 1
ATOM 3824 C C . LEU B 1 147 ? 13.312 24.094 23.453 1 97.56 147 LEU B C 1
ATOM 3826 O O . LEU B 1 147 ? 12.344 24.844 23.625 1 97.56 147 LEU B O 1
ATOM 3830 N N . GLU B 1 148 ? 14.383 24.094 24.234 1 97.19 148 GLU B N 1
ATOM 3831 C CA . GLU B 1 148 ? 14.516 25.047 25.344 1 97.19 148 GLU B CA 1
ATOM 3832 C C . GLU B 1 148 ? 14.578 26.484 24.828 1 97.19 148 GLU B C 1
ATOM 3834 O O . GLU B 1 148 ? 13.953 27.375 25.391 1 97.19 148 GLU B O 1
ATOM 3839 N N . GLN B 1 149 ? 15.305 26.609 23.812 1 97.56 149 GLN B N 1
ATOM 3840 C CA . GLN B 1 149 ? 15.438 27.938 23.219 1 97.56 149 GLN B CA 1
ATOM 3841 C C . GLN B 1 149 ? 14.117 28.406 22.609 1 97.56 149 GLN B C 1
ATOM 3843 O O . GLN B 1 149 ? 13.766 29.578 22.703 1 97.56 149 GLN B O 1
ATOM 3848 N N . ILE B 1 150 ? 13.383 27.5 21.984 1 97.81 150 ILE B N 1
ATOM 3849 C CA . ILE B 1 150 ? 12.07 27.828 21.438 1 97.81 150 ILE B CA 1
ATOM 3850 C C . ILE B 1 150 ? 11.125 28.219 22.562 1 97.81 150 ILE B C 1
ATOM 3852 O O . ILE B 1 150 ? 10.367 29.188 22.438 1 97.81 150 ILE B O 1
ATOM 3856 N N . THR B 1 151 ? 11.18 27.469 23.656 1 97 151 THR B N 1
ATOM 3857 C CA . THR B 1 151 ? 10.359 27.766 24.828 1 97 151 THR B CA 1
ATOM 3858 C C . THR B 1 151 ? 10.656 29.172 25.344 1 97 151 THR B C 1
ATOM 3860 O O . THR B 1 151 ? 9.734 29.953 25.625 1 97 151 THR B O 1
ATOM 3863 N N . HIS B 1 152 ? 11.914 29.484 25.391 1 96.06 152 HIS B N 1
ATOM 3864 C CA . HIS B 1 152 ? 12.336 30.812 25.844 1 96.06 152 HIS B CA 1
ATOM 3865 C C . HIS B 1 152 ? 11.836 31.906 24.906 1 96.06 152 HIS B C 1
ATOM 3867 O O . HIS B 1 152 ? 11.352 32.938 25.344 1 96.06 152 HIS B O 1
ATOM 3873 N N . CYS B 1 153 ? 11.938 31.656 23.672 1 97.12 153 CYS B N 1
ATOM 3874 C CA . CYS B 1 153 ? 11.477 32.625 22.688 1 97.12 153 CYS B CA 1
ATOM 3875 C C . CYS B 1 153 ? 9.969 32.812 22.781 1 97.12 153 CYS B C 1
ATOM 3877 O O . CYS B 1 153 ? 9.492 33.969 22.719 1 97.12 153 CYS B O 1
ATOM 3879 N N . LEU B 1 154 ? 9.289 31.734 22.922 1 97.56 154 LEU B N 1
ATOM 3880 C CA . LEU B 1 154 ? 7.844 31.812 23.078 1 97.56 154 LEU B CA 1
ATOM 3881 C C . LEU B 1 154 ? 7.469 32.625 24.312 1 97.56 154 LEU B C 1
ATOM 3883 O O . LEU B 1 154 ? 6.531 33.438 24.281 1 97.56 154 LEU B O 1
ATOM 3887 N N . GLU B 1 155 ? 8.172 32.438 25.328 1 96.06 155 GLU B N 1
ATOM 3888 C CA . GLU B 1 155 ? 7.93 33.125 26.578 1 96.06 155 GLU B CA 1
ATOM 3889 C C . GLU B 1 155 ? 8.195 34.625 26.422 1 96.06 155 GLU B C 1
ATOM 3891 O O . GLU B 1 155 ? 7.426 35.469 26.922 1 96.06 155 GLU B O 1
ATOM 3896 N N . GLN B 1 156 ? 9.227 34.969 25.734 1 96.19 156 GLN B N 1
ATOM 3897 C CA . GLN B 1 156 ? 9.695 36.375 25.656 1 96.19 156 GLN B CA 1
ATOM 3898 C C . GLN B 1 156 ? 8.953 37.156 24.578 1 96.19 156 GLN B C 1
ATOM 3900 O O . GLN B 1 156 ? 8.719 38.344 24.719 1 96.19 156 GLN B O 1
ATOM 3905 N N . THR B 1 157 ? 8.602 36.469 23.516 1 97.56 157 THR B N 1
ATOM 3906 C CA . THR B 1 157 ? 8.102 37.219 22.359 1 97.56 157 THR B CA 1
ATOM 3907 C C . THR B 1 157 ? 6.695 36.781 22 1 97.56 157 THR B C 1
ATOM 3909 O O . THR B 1 157 ? 6 37.469 21.234 1 97.56 157 THR B O 1
ATOM 3912 N N . GLY B 1 158 ? 6.309 35.625 22.516 1 97.88 158 GLY B N 1
ATOM 3913 C CA . GLY B 1 158 ? 5.008 35.062 22.156 1 97.88 158 GLY B CA 1
ATOM 3914 C C . GLY B 1 158 ? 5.031 34.281 20.859 1 97.88 158 GLY B C 1
ATOM 3915 O O . GLY B 1 158 ? 3.982 33.875 20.344 1 97.88 158 GLY B O 1
ATOM 3916 N N . LEU B 1 159 ? 6.215 34 20.328 1 98.19 159 LEU B N 1
ATOM 3917 C CA . LEU B 1 159 ? 6.316 33.281 19.062 1 98.19 159 LEU B CA 1
ATOM 3918 C C . LEU B 1 159 ? 7.234 32.062 19.219 1 98.19 159 LEU B C 1
ATOM 3920 O O . LEU B 1 159 ? 8.258 32.125 19.891 1 98.19 159 LEU B O 1
ATOM 3924 N N . GLY B 1 160 ? 6.832 30.969 18.656 1 97.81 160 GLY B N 1
ATOM 3925 C CA . GLY B 1 160 ? 7.648 29.766 18.609 1 97.81 160 GLY B CA 1
ATOM 3926 C C . GLY B 1 160 ? 7.387 28.906 17.391 1 97.81 160 GLY B C 1
ATOM 3927 O O . GLY B 1 160 ? 6.367 29.078 16.719 1 97.81 160 GLY B O 1
ATOM 3928 N N . PHE B 1 161 ? 8.305 28.031 17.094 1 98.19 161 PHE B N 1
ATOM 3929 C CA . PHE B 1 161 ? 8.219 27.141 15.945 1 98.19 161 PHE B CA 1
ATOM 3930 C C . PHE B 1 161 ? 8.93 25.812 16.219 1 98.19 161 PHE B C 1
ATOM 3932 O O . PHE B 1 161 ? 10.133 25.797 16.484 1 98.19 161 PHE B O 1
ATOM 3939 N N . VAL B 1 162 ? 8.172 24.781 16.234 1 98.12 162 VAL B N 1
ATOM 3940 C CA . VAL B 1 162 ? 8.75 23.453 16.406 1 98.12 162 VAL B CA 1
ATOM 3941 C C . VAL B 1 162 ? 9.117 22.859 15.039 1 98.12 162 VAL B C 1
ATOM 3943 O O . VAL B 1 162 ? 8.234 22.578 14.227 1 98.12 162 VAL B O 1
ATOM 3946 N N . TYR B 1 163 ? 10.383 22.625 14.82 1 98 163 TYR B N 1
ATOM 3947 C CA . TYR B 1 163 ? 10.938 22.203 13.539 1 98 163 TYR B CA 1
ATOM 3948 C C . TYR B 1 163 ? 11.062 20.688 13.484 1 98 163 TYR B C 1
ATOM 3950 O O . TYR B 1 163 ? 11.82 20.094 14.25 1 98 163 TYR B O 1
ATOM 3958 N N . LEU B 1 164 ? 10.414 20.031 12.586 1 97.12 164 LEU B N 1
ATOM 3959 C CA . LEU B 1 164 ? 10.219 18.594 12.539 1 97.12 164 LEU B CA 1
ATOM 3960 C C . LEU B 1 164 ? 11.555 17.859 12.445 1 97.12 164 LEU B C 1
ATOM 3962 O O . LEU B 1 164 ? 11.836 16.969 13.242 1 97.12 164 LEU B O 1
ATOM 3966 N N . PRO B 1 165 ? 12.461 18.219 11.484 1 97.44 165 PRO B N 1
ATOM 3967 C CA . PRO B 1 165 ? 13.688 17.422 11.336 1 97.44 165 PRO B CA 1
ATOM 3968 C C . PRO B 1 165 ? 14.516 17.375 12.609 1 97.44 165 PRO B C 1
ATOM 3970 O O . PRO B 1 165 ? 15.164 16.359 12.898 1 97.44 165 PRO B O 1
ATOM 3973 N N . ARG B 1 166 ? 14.445 18.406 13.398 1 97.88 166 ARG B N 1
ATOM 3974 C CA . ARG B 1 166 ? 15.289 18.484 14.586 1 97.88 166 ARG B CA 1
ATOM 3975 C C . ARG B 1 166 ? 14.578 17.891 15.797 1 97.88 166 ARG B C 1
ATOM 3977 O O . ARG B 1 166 ? 15.203 17.203 16.609 1 97.88 166 ARG B O 1
ATOM 3984 N N . HIS B 1 167 ? 13.336 18.109 15.938 1 98.38 167 HIS B N 1
ATOM 3985 C CA . HIS B 1 167 ? 12.68 17.875 17.219 1 98.38 167 HIS B CA 1
ATOM 3986 C C . HIS B 1 167 ? 11.797 16.625 17.172 1 98.38 167 HIS B C 1
ATOM 3988 O O . HIS B 1 167 ? 11.367 16.141 18.219 1 98.38 167 HIS B O 1
ATOM 3994 N N . PHE B 1 168 ? 11.555 16.125 16.047 1 98.06 168 PHE B N 1
ATOM 3995 C CA . PHE B 1 168 ? 10.781 14.891 15.883 1 98.06 168 PHE B CA 1
ATOM 3996 C C . PHE B 1 168 ? 11.336 14.055 14.734 1 98.06 168 PHE B C 1
ATOM 3998 O O . PHE B 1 168 ? 10.625 13.781 13.766 1 98.06 168 PHE B O 1
ATOM 4005 N N . PRO B 1 169 ? 12.523 13.609 14.859 1 98.06 169 PRO B N 1
ATOM 4006 C CA . PRO B 1 169 ? 13.203 12.898 13.781 1 98.06 169 PRO B CA 1
ATOM 4007 C C . PRO B 1 169 ? 12.477 11.625 13.359 1 98.06 169 PRO B C 1
ATOM 4009 O O . PRO B 1 169 ? 12.523 11.234 12.188 1 98.06 169 PRO B O 1
ATOM 4012 N N . ALA B 1 170 ? 11.812 10.938 14.297 1 98.12 170 ALA B N 1
ATOM 4013 C CA . ALA B 1 170 ? 11.055 9.734 13.961 1 98.12 170 ALA B CA 1
ATOM 4014 C C . ALA B 1 170 ? 9.961 10.047 12.938 1 98.12 170 ALA B C 1
ATOM 4016 O O . ALA B 1 170 ? 9.797 9.32 11.953 1 98.12 170 ALA B O 1
ATOM 4017 N N . ALA B 1 171 ? 9.211 11.133 13.172 1 97.69 171 ALA B N 1
ATOM 4018 C CA . ALA B 1 171 ? 8.18 11.547 12.227 1 97.69 171 ALA B CA 1
ATOM 4019 C C . ALA B 1 171 ? 8.797 12 10.906 1 97.69 171 ALA B C 1
ATOM 4021 O O . ALA B 1 171 ? 8.25 11.734 9.836 1 97.69 171 ALA B O 1
ATOM 4022 N N . HIS B 1 172 ? 9.953 12.727 11.023 1 97.06 172 HIS B N 1
ATOM 4023 C CA . HIS B 1 172 ? 10.664 13.148 9.82 1 97.06 172 HIS B CA 1
ATOM 4024 C C . HIS B 1 172 ? 11.086 11.945 8.977 1 97.06 172 HIS B C 1
ATOM 4026 O O . HIS B 1 172 ? 11.117 12.023 7.75 1 97.06 172 HIS B O 1
ATOM 4032 N N . GLY B 1 173 ? 11.344 10.891 9.617 1 97.31 173 GLY B N 1
ATOM 4033 C CA . GLY B 1 173 ? 11.781 9.664 8.961 1 97.31 173 GLY B CA 1
ATOM 4034 C C . GLY B 1 173 ? 10.719 9.07 8.047 1 97.31 173 GLY B C 1
ATOM 4035 O O . GLY B 1 173 ? 11.023 8.211 7.215 1 97.31 173 GLY B O 1
ATOM 4036 N N . LEU B 1 174 ? 9.5 9.484 8.133 1 96.94 174 LEU B N 1
ATOM 4037 C CA . LEU B 1 174 ? 8.422 8.969 7.293 1 96.94 174 LEU B CA 1
ATOM 4038 C C . LEU B 1 174 ? 8.297 9.781 6.012 1 96.94 174 LEU B C 1
ATOM 4040 O O . LEU B 1 174 ? 7.605 9.367 5.074 1 96.94 174 LEU B O 1
ATOM 4044 N N . VAL B 1 175 ? 8.977 10.898 5.918 1 95.5 175 VAL B N 1
ATOM 4045 C CA . VAL B 1 175 ? 8.812 11.844 4.816 1 95.5 175 VAL B CA 1
ATOM 4046 C C . VAL B 1 175 ? 9.273 11.203 3.51 1 95.5 175 VAL B C 1
ATOM 4048 O O . VAL B 1 175 ? 8.594 11.297 2.488 1 95.5 175 VAL B O 1
ATOM 4051 N N . PRO B 1 176 ? 10.438 10.453 3.523 1 95.31 176 PRO B N 1
ATOM 4052 C CA . PRO B 1 176 ? 10.875 9.844 2.268 1 95.31 176 PRO B CA 1
ATOM 4053 C C . PRO B 1 176 ? 9.844 8.883 1.684 1 95.31 176 PRO B C 1
ATOM 4055 O O . PRO B 1 176 ? 9.727 8.766 0.462 1 95.31 176 PRO B O 1
ATOM 4058 N N . TYR B 1 177 ? 9.055 8.211 2.5 1 96.81 177 TYR B N 1
ATOM 4059 C CA . TYR B 1 177 ? 8.039 7.285 2.008 1 96.81 177 TYR B CA 1
ATOM 4060 C C . TYR B 1 177 ? 6.922 8.031 1.283 1 96.81 177 TYR B C 1
ATOM 4062 O O . TYR B 1 177 ? 6.348 7.52 0.32 1 96.81 177 TYR B O 1
ATOM 4070 N N . ARG B 1 178 ? 6.617 9.211 1.771 1 95 178 ARG B N 1
ATOM 4071 C CA . ARG B 1 178 ? 5.609 10.031 1.11 1 95 178 ARG B CA 1
ATOM 4072 C C . ARG B 1 178 ? 6.043 10.406 -0.303 1 95 178 ARG B C 1
ATOM 4074 O O . ARG B 1 178 ? 5.234 10.391 -1.23 1 95 178 ARG B O 1
ATOM 4081 N N . GLU B 1 179 ? 7.312 10.695 -0.395 1 93.69 179 GLU B N 1
ATOM 4082 C CA . GLU B 1 179 ? 7.867 11.008 -1.708 1 93.69 179 GLU B CA 1
ATOM 4083 C C . GLU B 1 179 ? 7.82 9.797 -2.631 1 93.69 179 GLU B C 1
ATOM 4085 O O . GLU B 1 179 ? 7.445 9.906 -3.799 1 93.69 179 GLU B O 1
ATOM 4090 N N . GLN B 1 180 ? 8.18 8.688 -2.135 1 96.38 180 GLN B N 1
ATOM 4091 C CA . GLN B 1 180 ? 8.258 7.457 -2.916 1 96.38 180 GLN B CA 1
ATOM 4092 C C . GLN B 1 180 ? 6.875 7.039 -3.414 1 96.38 180 GLN B C 1
ATOM 4094 O O . GLN B 1 180 ? 6.727 6.621 -4.562 1 96.38 180 GLN B O 1
ATOM 4099 N N . ILE B 1 181 ? 5.887 7.195 -2.602 1 96.12 181 ILE B N 1
ATOM 4100 C CA . ILE B 1 181 ? 4.539 6.727 -2.908 1 96.12 181 ILE B CA 1
ATOM 4101 C C . ILE B 1 181 ? 3.822 7.746 -3.787 1 96.12 181 ILE B C 1
ATOM 4103 O O . ILE B 1 181 ? 3.059 7.379 -4.68 1 96.12 181 ILE B O 1
ATOM 4107 N N . GLY B 1 182 ? 4.059 8.992 -3.52 1 94.25 182 GLY B N 1
ATOM 4108 C CA . GLY B 1 182 ? 3.531 10.062 -4.348 1 94.25 182 GLY B CA 1
ATOM 4109 C C . GLY B 1 182 ? 2.084 10.398 -4.035 1 94.25 182 GLY B C 1
ATOM 4110 O O . GLY B 1 182 ? 1.401 11.031 -4.84 1 94.25 182 GLY B O 1
ATOM 4111 N N . LYS B 1 183 ? 1.552 9.883 -2.951 1 93.5 183 LYS B N 1
ATOM 4112 C CA . LYS B 1 183 ? 0.196 10.18 -2.498 1 93.5 183 LYS B CA 1
ATOM 4113 C C . LYS B 1 183 ? 0.195 10.664 -1.051 1 93.5 183 LYS B C 1
ATOM 4115 O O . LYS B 1 183 ? 1.004 10.211 -0.237 1 93.5 183 LYS B O 1
ATOM 4120 N N . ARG B 1 184 ? -0.677 11.555 -0.754 1 92.56 184 ARG B N 1
ATOM 4121 C CA . ARG B 1 184 ? -0.795 12.094 0.597 1 92.56 184 ARG B CA 1
ATOM 4122 C C . ARG B 1 184 ? -1.43 11.078 1.539 1 92.56 184 ARG B C 1
ATOM 4124 O O . ARG B 1 184 ? -2.576 10.672 1.342 1 92.56 184 ARG B O 1
ATOM 4131 N N . PRO B 1 185 ? -0.769 10.664 2.576 1 94.19 185 PRO B N 1
ATOM 4132 C CA . PRO B 1 185 ? -1.338 9.695 3.516 1 94.19 185 PRO B CA 1
ATOM 4133 C C . PRO B 1 185 ? -2.189 10.352 4.598 1 94.19 185 PRO B C 1
ATOM 4135 O O . PRO B 1 185 ? -2.08 11.562 4.828 1 94.19 185 PRO B O 1
ATOM 4138 N N . PRO B 1 186 ? -2.979 9.578 5.336 1 94.94 186 PRO B N 1
ATOM 4139 C CA . PRO B 1 186 ? -3.811 10.117 6.418 1 94.94 186 PRO B CA 1
ATOM 4140 C C . PRO B 1 186 ? -2.986 10.734 7.547 1 94.94 186 PRO B C 1
ATOM 4142 O O . PRO B 1 186 ? -3.479 11.602 8.266 1 94.94 186 PRO B O 1
ATOM 4145 N N . ILE B 1 187 ? -1.731 10.312 7.699 1 96.25 187 ILE B N 1
ATOM 4146 C CA . ILE B 1 187 ? -0.869 10.906 8.719 1 96.25 187 ILE B CA 1
ATOM 4147 C C . ILE B 1 187 ? -0.729 12.406 8.469 1 96.25 187 ILE B C 1
ATOM 4149 O O . ILE B 1 187 ? -0.535 13.18 9.406 1 96.25 187 ILE B O 1
ATOM 4153 N N . ALA B 1 188 ? -0.859 12.812 7.246 1 94.94 188 ALA B N 1
ATOM 4154 C CA . ALA B 1 188 ? -0.815 14.242 6.926 1 94.94 188 ALA B CA 1
ATOM 4155 C C . ALA B 1 188 ? -1.975 14.984 7.578 1 94.94 188 ALA B C 1
ATOM 4157 O O . ALA B 1 188 ? -1.829 16.141 7.98 1 94.94 188 ALA B O 1
ATOM 4158 N N . THR B 1 189 ? -3.117 14.352 7.633 1 95.25 189 THR B N 1
ATOM 4159 C CA . THR B 1 189 ? -4.273 14.906 8.328 1 95.25 189 THR B CA 1
ATOM 4160 C C . THR B 1 189 ? -4.023 14.969 9.828 1 95.25 189 THR B C 1
ATOM 4162 O O . THR B 1 189 ? -4.379 15.945 10.484 1 95.25 189 THR B O 1
ATOM 4165 N N . LEU B 1 190 ? -3.424 13.914 10.336 1 96.75 190 LEU B N 1
ATOM 4166 C CA . LEU B 1 190 ? -3.039 13.867 11.742 1 96.75 190 LEU B CA 1
ATOM 4167 C C . LEU B 1 190 ? -2.186 15.078 12.117 1 96.75 190 LEU B C 1
ATOM 4169 O O . LEU B 1 190 ? -2.379 15.68 13.18 1 96.75 190 LEU B O 1
ATOM 4173 N N . GLU B 1 191 ? -1.309 15.383 11.266 1 96.38 191 GLU B N 1
ATOM 4174 C CA . GLU B 1 191 ? -0.339 16.453 11.5 1 96.38 191 GLU B CA 1
ATOM 4175 C C . GLU B 1 191 ? -1.028 17.797 11.625 1 96.38 191 GLU B C 1
ATOM 4177 O O . GLU B 1 191 ? -0.537 18.688 12.32 1 96.38 191 GLU B O 1
ATOM 4182 N N . LEU B 1 192 ? -2.182 17.969 11.008 1 96.56 192 LEU B N 1
ATOM 4183 C CA . LEU B 1 192 ? -2.939 19.219 11.062 1 96.56 192 LEU B CA 1
ATOM 4184 C C . LEU B 1 192 ? -3.518 19.438 12.453 1 96.56 192 LEU B C 1
ATOM 4186 O O . LEU B 1 192 ? -3.766 20.578 12.852 1 96.56 192 LEU B O 1
ATOM 4190 N N . ILE B 1 193 ? -3.682 18.375 13.188 1 97.62 193 ILE B N 1
ATOM 4191 C CA . ILE B 1 193 ? -4.355 18.531 14.469 1 97.62 193 ILE B CA 1
ATOM 4192 C C . ILE B 1 193 ? -3.412 18.141 15.602 1 97.62 193 ILE B C 1
ATOM 4194 O O . ILE B 1 193 ? -3.848 17.938 16.734 1 97.62 193 ILE B O 1
ATOM 4198 N N . TRP B 1 194 ? -2.166 17.938 15.305 1 97.75 194 TRP B N 1
ATOM 4199 C CA . TRP B 1 194 ? -1.155 17.719 16.328 1 97.75 194 TRP B CA 1
ATOM 4200 C C . TRP B 1 194 ? -0.815 19.016 17.062 1 97.75 194 TRP B C 1
ATOM 4202 O O . TRP B 1 194 ? -0.721 20.078 16.438 1 97.75 194 TRP B O 1
ATOM 4212 N N . ASN B 1 195 ? -0.692 19 18.344 1 97.62 195 ASN B N 1
ATOM 4213 C CA . ASN B 1 195 ? -0.378 20.125 19.219 1 97.62 195 ASN B CA 1
ATOM 4214 C C . ASN B 1 195 ? 0.873 19.859 20.047 1 97.62 195 ASN B C 1
ATOM 4216 O O . ASN B 1 195 ? 0.827 19.094 21.016 1 97.62 195 ASN B O 1
ATOM 4220 N N . PRO B 1 196 ? 1.992 20.469 19.766 1 97.69 196 PRO B N 1
ATOM 4221 C CA . PRO B 1 196 ? 3.236 20.219 20.5 1 97.69 196 PRO B CA 1
ATOM 4222 C C . PRO B 1 196 ? 3.375 21.094 21.734 1 97.69 196 PRO B C 1
ATOM 4224 O O . PRO B 1 196 ? 4.492 21.406 22.156 1 97.69 196 PRO B O 1
ATOM 4227 N N . TYR B 1 197 ? 2.281 21.578 22.281 1 97.81 197 TYR B N 1
ATOM 4228 C CA . TYR B 1 197 ? 2.27 22.438 23.453 1 97.81 197 TYR B CA 1
ATOM 4229 C C . TYR B 1 197 ? 1.482 21.797 24.594 1 97.81 197 TYR B C 1
ATOM 4231 O O . TYR B 1 197 ? 0.416 21.219 24.375 1 97.81 197 TYR B O 1
ATOM 4239 N N . GLN B 1 198 ? 1.97 21.891 25.828 1 96.38 198 GLN B N 1
ATOM 4240 C CA . GLN B 1 198 ? 1.381 21.188 26.969 1 96.38 198 GLN B CA 1
ATOM 4241 C C . GLN B 1 198 ? 0.397 22.078 27.719 1 96.38 198 GLN B C 1
ATOM 4243 O O . GLN B 1 198 ? -0.427 21.594 28.5 1 96.38 198 GLN B O 1
ATOM 4248 N N . GLY B 1 199 ? 0.29 23.391 27.453 1 95.25 199 GLY B N 1
ATOM 4249 C CA . GLY B 1 199 ? -0.559 24.297 28.188 1 95.25 199 GLY B CA 1
ATOM 4250 C C . GLY B 1 199 ? -1.849 24.641 27.469 1 95.25 199 GLY B C 1
ATOM 4251 O O . GLY B 1 199 ? -2.217 23.969 26.5 1 95.25 199 GLY B O 1
ATOM 4252 N N . PRO B 1 200 ? -2.635 25.531 28.047 1 95.38 200 PRO B N 1
ATOM 4253 C CA . PRO B 1 200 ? -3.846 25.984 27.359 1 95.38 200 PRO B CA 1
ATOM 4254 C C . PRO B 1 200 ? -3.566 26.5 25.953 1 95.38 200 PRO B C 1
ATOM 4256 O O . PRO B 1 200 ? -2.658 27.312 25.75 1 95.38 200 PRO B O 1
ATOM 4259 N N . SER B 1 201 ? -4.262 25.906 25.078 1 96.62 201 SER B N 1
ATOM 4260 C CA . SER B 1 201 ? -4.012 26.25 23.672 1 96.62 201 SER B CA 1
ATOM 4261 C C . SER B 1 201 ? -5.309 26.312 22.875 1 96.62 201 SER B C 1
ATOM 4263 O O . SER B 1 201 ? -6.34 25.797 23.312 1 96.62 201 SER B O 1
ATOM 4265 N N . HIS B 1 202 ? -5.27 27.016 21.859 1 97.06 202 HIS B N 1
ATOM 4266 C CA . HIS B 1 202 ? -6.32 27.062 20.844 1 97.06 202 HIS B CA 1
ATOM 4267 C C . HIS B 1 202 ? -5.805 26.578 19.484 1 97.06 202 HIS B C 1
ATOM 4269 O O . HIS B 1 202 ? -5.078 27.312 18.812 1 97.06 202 HIS B O 1
ATOM 4275 N N . LEU B 1 203 ? -6.246 25.406 19.125 1 97.81 203 LEU B N 1
ATOM 4276 C CA . LEU B 1 203 ? -5.789 24.812 17.875 1 97.81 203 LEU B CA 1
ATOM 4277 C C . LEU B 1 203 ? -6.613 25.312 16.703 1 97.81 203 LEU B C 1
ATOM 4279 O O . LEU B 1 203 ? -7.84 25.391 16.781 1 97.81 203 LEU B O 1
ATOM 4283 N N . VAL B 1 204 ? -5.934 25.766 15.672 1 97.94 204 VAL B N 1
ATOM 4284 C CA . VAL B 1 204 ? -6.547 26.141 14.406 1 97.94 204 VAL B CA 1
ATOM 4285 C C . VAL B 1 204 ? -6.027 25.25 13.289 1 97.94 204 VAL B C 1
ATOM 4287 O O . VAL B 1 204 ? -4.828 25.219 13.016 1 97.94 204 VAL B O 1
ATOM 4290 N N . ALA B 1 205 ? -6.902 24.562 12.648 1 97.12 205 ALA B N 1
ATOM 4291 C CA . ALA B 1 205 ? -6.492 23.609 11.625 1 97.12 205 ALA B CA 1
ATOM 4292 C C . ALA B 1 205 ? -7.238 23.844 10.312 1 97.12 205 ALA B C 1
ATOM 4294 O O . ALA B 1 205 ? -8.445 24.125 10.32 1 97.12 205 ALA B O 1
ATOM 4295 N N . GLY B 1 206 ? -6.492 23.781 9.211 1 96.31 206 GLY B N 1
ATOM 4296 C CA . GLY B 1 206 ? -7.102 23.875 7.895 1 96.31 206 GLY B CA 1
ATOM 4297 C C . GLY B 1 206 ? -7.609 22.531 7.383 1 96.31 206 GLY B C 1
ATOM 4298 O O . GLY B 1 206 ? -7.184 21.484 7.859 1 96.31 206 GLY B O 1
ATOM 4299 N N . PHE B 1 207 ? -8.562 22.531 6.469 1 95.5 207 PHE B N 1
ATOM 4300 C CA . PHE B 1 207 ? -9.039 21.344 5.789 1 95.5 207 PHE B CA 1
ATOM 4301 C C . PHE B 1 207 ? -9.508 21.672 4.379 1 95.5 207 PHE B C 1
ATOM 4303 O O . PHE B 1 207 ? -9.734 22.828 4.051 1 95.5 207 PHE B O 1
ATOM 4310 N N . VAL B 1 208 ? -9.555 20.656 3.564 1 90.5 208 VAL B N 1
ATOM 4311 C CA . VAL B 1 208 ? -10.023 20.859 2.197 1 90.5 208 VAL B CA 1
ATOM 4312 C C . VAL B 1 208 ? -11.43 20.281 2.043 1 90.5 208 VAL B C 1
ATOM 4314 O O . VAL B 1 208 ? -12.352 20.984 1.625 1 90.5 208 VAL B O 1
ATOM 4317 N N . HIS B 1 209 ? -11.648 18.984 2.496 1 91.75 209 HIS B N 1
ATOM 4318 C CA . HIS B 1 209 ? -12.922 18.297 2.293 1 91.75 209 HIS B CA 1
ATOM 4319 C C . HIS B 1 209 ? -13.695 18.172 3.602 1 91.75 209 HIS B C 1
ATOM 4321 O O . HIS B 1 209 ? -13.109 17.875 4.645 1 91.75 209 HIS B O 1
ATOM 4327 N N . PRO B 1 210 ? -14.969 18.297 3.475 1 93.38 210 PRO B N 1
ATOM 4328 C CA . PRO B 1 210 ? -15.797 18.25 4.68 1 93.38 210 PRO B CA 1
ATOM 4329 C C . PRO B 1 210 ? -15.641 16.953 5.465 1 93.38 210 PRO B C 1
ATOM 4331 O O . PRO B 1 210 ? -15.547 16.984 6.695 1 93.38 210 PRO B O 1
ATOM 4334 N N . PRO B 1 211 ? -15.516 15.844 4.801 1 93.81 211 PRO B N 1
ATOM 4335 C CA . PRO B 1 211 ? -15.336 14.625 5.586 1 93.81 211 PRO B CA 1
ATOM 4336 C C . PRO B 1 211 ? -14.07 14.648 6.441 1 93.81 211 PRO B C 1
ATOM 4338 O O . PRO B 1 211 ? -14.055 14.109 7.551 1 93.81 211 PRO B O 1
ATOM 4341 N N . THR B 1 212 ? -13.094 15.266 5.91 1 95.31 212 THR B N 1
ATOM 4342 C CA . THR B 1 212 ? -11.844 15.375 6.66 1 95.31 212 THR B CA 1
ATOM 4343 C C . THR B 1 212 ? -12.039 16.234 7.91 1 95.31 212 THR B C 1
ATOM 4345 O O . THR B 1 212 ? -11.5 15.914 8.977 1 95.31 212 THR B O 1
ATOM 4348 N N . GLU B 1 213 ? -12.805 17.312 7.789 1 96.94 213 GLU B N 1
ATOM 4349 C CA . GLU B 1 213 ? -13.102 18.156 8.938 1 96.94 213 GLU B CA 1
ATOM 4350 C C . GLU B 1 213 ? -13.797 17.359 10.047 1 96.94 213 GLU B C 1
ATOM 4352 O O . GLU B 1 213 ? -13.477 17.516 11.227 1 96.94 213 GLU B O 1
ATOM 4357 N N . GLY B 1 214 ? -14.805 16.578 9.57 1 97.38 214 GLY B N 1
ATOM 4358 C CA . GLY B 1 214 ? -15.516 15.75 10.531 1 97.38 214 GLY B CA 1
ATOM 4359 C C . GLY B 1 214 ? -14.609 14.797 11.281 1 97.38 214 GLY B C 1
ATOM 4360 O O . GLY B 1 214 ? -14.719 14.648 12.5 1 97.38 214 GLY B O 1
ATOM 4361 N N . ILE B 1 215 ? -13.688 14.219 10.594 1 97.69 215 ILE B N 1
ATOM 4362 C CA . ILE B 1 215 ? -12.734 13.281 11.188 1 97.69 215 ILE B CA 1
ATOM 4363 C C . ILE B 1 215 ? -11.852 14.008 12.195 1 97.69 215 ILE B C 1
ATOM 4365 O O . ILE B 1 215 ? -11.617 13.508 13.297 1 97.69 215 ILE B O 1
ATOM 4369 N N . MET B 1 216 ? -11.398 15.18 11.875 1 97.56 216 MET B N 1
ATOM 4370 C CA . MET B 1 216 ? -10.555 15.984 12.75 1 97.56 216 MET B CA 1
ATOM 4371 C C . MET B 1 216 ? -11.297 16.344 14.031 1 97.56 216 MET B C 1
ATOM 4373 O O . MET B 1 216 ? -10.773 16.156 15.133 1 97.56 216 MET B O 1
ATOM 4377 N N . ARG B 1 217 ? -12.492 16.828 13.828 1 97.5 217 ARG B N 1
ATOM 4378 C CA . ARG B 1 217 ? -13.32 17.281 14.953 1 97.5 217 ARG B CA 1
ATOM 4379 C C . ARG B 1 217 ? -13.547 16.141 15.945 1 97.5 217 ARG B C 1
ATOM 4381 O O . ARG B 1 217 ? -13.281 16.281 17.141 1 97.5 217 ARG B O 1
ATOM 4388 N N . ASP B 1 218 ? -13.984 15.047 15.391 1 97.88 218 ASP B N 1
ATOM 4389 C CA . ASP B 1 218 ? -14.336 13.922 16.25 1 97.88 218 ASP B CA 1
ATOM 4390 C C . ASP B 1 218 ? -13.094 13.344 16.938 1 97.88 218 ASP B C 1
ATOM 4392 O O . ASP B 1 218 ? -13.156 12.891 18.078 1 97.88 218 ASP B O 1
ATOM 4396 N N . ALA B 1 219 ? -12 13.297 16.219 1 98.38 219 ALA B N 1
ATOM 4397 C CA . ALA B 1 219 ? -10.742 12.844 16.812 1 98.38 219 ALA B CA 1
ATOM 4398 C C . ALA B 1 219 ? -10.32 13.758 17.969 1 98.38 219 ALA B C 1
ATOM 4400 O O . ALA B 1 219 ? -9.875 13.289 19.016 1 98.38 219 ALA B O 1
ATOM 4401 N N . LEU B 1 220 ? -10.438 15.062 17.812 1 97.94 220 LEU B N 1
ATOM 4402 C CA . LEU B 1 220 ? -10.102 16.031 18.859 1 97.94 220 LEU B CA 1
ATOM 4403 C C . LEU B 1 220 ? -11.016 15.867 20.062 1 97.94 220 LEU B C 1
ATOM 4405 O O . LEU B 1 220 ? -10.547 15.898 21.203 1 97.94 220 LEU B O 1
ATOM 4409 N N . TYR B 1 221 ? -12.32 15.672 19.812 1 97.19 221 TYR B N 1
ATOM 4410 C CA . TYR B 1 221 ? -13.266 15.43 20.891 1 97.19 221 TYR B CA 1
ATOM 4411 C C . TYR B 1 221 ? -12.867 14.188 21.688 1 97.19 221 TYR B C 1
ATOM 4413 O O . TYR B 1 221 ? -12.938 14.188 22.922 1 97.19 221 TYR B O 1
ATOM 4421 N N . LEU B 1 222 ? -12.43 13.195 20.984 1 97.81 222 LEU B N 1
ATOM 4422 C CA . LEU B 1 222 ? -12.008 11.961 21.641 1 97.81 222 LEU B CA 1
ATOM 4423 C C . LEU B 1 222 ? -10.781 12.203 22.516 1 97.81 222 LEU B C 1
ATOM 4425 O O . LEU B 1 222 ? -10.539 11.461 23.469 1 97.81 222 LEU B O 1
ATOM 4429 N N . HIS B 1 223 ? -10.031 13.273 22.266 1 97.44 223 HIS B N 1
ATOM 4430 C CA . HIS B 1 223 ? -8.844 13.617 23.062 1 97.44 223 HIS B CA 1
ATOM 4431 C C . HIS B 1 223 ? -9.172 14.672 24.109 1 97.44 223 HIS B C 1
ATOM 4433 O O . HIS B 1 223 ? -8.266 15.203 24.766 1 97.44 223 HIS B O 1
ATOM 4439 N N . GLY B 1 224 ? -10.438 15.023 24.156 1 94.94 224 GLY B N 1
ATOM 4440 C CA . GLY B 1 224 ? -10.867 15.977 25.172 1 94.94 224 GLY B CA 1
ATOM 4441 C C . GLY B 1 224 ? -10.602 17.422 24.781 1 94.94 224 GLY B C 1
ATOM 4442 O O . GLY B 1 224 ? -10.617 18.312 25.625 1 94.94 224 GLY B O 1
ATOM 4443 N N . VAL B 1 225 ? -10.281 17.641 23.5 1 95.62 225 VAL B N 1
ATOM 4444 C CA . VAL B 1 225 ? -10.102 19.016 23.016 1 95.62 225 VAL B CA 1
ATOM 4445 C C . VAL B 1 225 ? -11.438 19.562 22.516 1 95.62 225 VAL B C 1
ATOM 4447 O O . VAL B 1 225 ? -11.961 19.125 21.5 1 95.62 225 VAL B O 1
ATOM 4450 N N . HIS B 1 226 ? -11.891 20.594 23.188 1 93.94 226 HIS B N 1
ATOM 4451 C CA . HIS B 1 226 ? -13.242 21.062 22.891 1 93.94 226 HIS B CA 1
ATOM 4452 C C . HIS B 1 226 ? -13.234 22.5 22.406 1 93.94 226 HIS B C 1
ATOM 4454 O O . HIS B 1 226 ? -14.281 23.047 22.047 1 93.94 226 HIS B O 1
ATOM 4460 N N . GLU B 1 227 ? -12.109 23.078 22.422 1 94.06 227 GLU B N 1
ATOM 4461 C CA . GLU B 1 227 ? -11.977 24.422 21.875 1 94.06 227 GLU B CA 1
ATOM 4462 C C . GLU B 1 227 ? -10.945 24.469 20.75 1 94.06 227 GLU B C 1
ATOM 4464 O O . GLU B 1 227 ? -9.742 24.344 21 1 94.06 227 GLU B O 1
ATOM 4469 N N . PHE B 1 228 ? -11.391 24.562 19.578 1 97.25 228 PHE B N 1
ATOM 4470 C CA . PHE B 1 228 ? -10.547 24.641 18.391 1 97.25 228 PHE B CA 1
ATOM 4471 C C . PHE B 1 228 ? -11.312 25.234 17.203 1 97.25 228 PHE B C 1
ATOM 4473 O O . PHE B 1 228 ? -12.523 25.438 17.281 1 97.25 228 PHE B O 1
ATOM 4480 N N . THR B 1 229 ? -10.609 25.672 16.25 1 97.75 229 THR B N 1
ATOM 4481 C CA . THR B 1 229 ? -11.164 26.25 15.039 1 97.75 229 THR B CA 1
ATOM 4482 C C . THR B 1 229 ? -10.695 25.484 13.805 1 97.75 229 THR B C 1
ATOM 4484 O O . THR B 1 229 ? -9.523 25.125 13.703 1 97.75 229 THR B O 1
ATOM 4487 N N . THR B 1 230 ? -11.633 25.109 12.906 1 97.94 230 THR B N 1
ATOM 4488 C CA . THR B 1 230 ? -11.273 24.562 11.602 1 97.94 230 THR B CA 1
ATOM 4489 C C . THR B 1 230 ? -11.602 25.562 10.492 1 97.94 230 THR B C 1
ATOM 4491 O O . THR B 1 230 ? -12.602 26.266 10.57 1 97.94 230 THR B O 1
ATOM 4494 N N . VAL B 1 231 ? -10.711 25.641 9.555 1 97.62 231 VAL B N 1
ATOM 4495 C CA . VAL B 1 231 ? -10.875 26.625 8.492 1 97.62 231 VAL B CA 1
ATOM 4496 C C . VAL B 1 231 ? -10.734 25.938 7.133 1 97.62 231 VAL B C 1
ATOM 4498 O O . VAL B 1 231 ? -9.734 25.266 6.871 1 97.62 231 VAL B O 1
ATOM 4501 N N . LYS B 1 232 ? -11.75 26.016 6.246 1 97 232 LYS B N 1
ATOM 4502 C CA . LYS B 1 232 ? -11.539 25.672 4.844 1 97 232 LYS B CA 1
ATOM 4503 C C . LYS B 1 232 ? -10.789 26.781 4.109 1 97 232 LYS B C 1
ATOM 4505 O O . LYS B 1 232 ? -11.398 27.547 3.365 1 97 232 LYS B O 1
ATOM 4510 N N . GLY B 1 233 ? -9.547 26.828 4.367 1 95.12 233 GLY B N 1
ATOM 4511 C CA . GLY B 1 233 ? -8.734 27.953 3.928 1 95.12 233 GLY B CA 1
ATOM 4512 C C . GLY B 1 233 ? -8.055 27.719 2.59 1 95.12 233 GLY B C 1
ATOM 4513 O O . GLY B 1 233 ? -8.484 26.844 1.819 1 95.12 233 GLY B O 1
ATOM 4514 N N . LEU B 1 234 ? -7.105 28.547 2.328 1 95.12 234 LEU B N 1
ATOM 4515 C CA . LEU B 1 234 ? -6.371 28.469 1.069 1 95.12 234 LEU B CA 1
ATOM 4516 C C . LEU B 1 234 ? -5.516 27.219 1.013 1 95.12 234 LEU B C 1
ATOM 4518 O O . LEU B 1 234 ? -4.648 27.016 1.865 1 95.12 234 LEU B O 1
ATOM 4522 N N . GLU B 1 235 ? -5.758 26.359 0.101 1 93.38 235 GLU B N 1
ATOM 4523 C CA . GLU B 1 235 ? -4.969 25.172 -0.193 1 93.38 235 GLU B CA 1
ATOM 4524 C C . GLU B 1 235 ? -4.809 24.297 1.045 1 93.38 235 GLU B C 1
ATOM 4526 O O . GLU B 1 235 ? -3.717 23.797 1.326 1 93.38 235 GLU B O 1
ATOM 4531 N N . GLY B 1 236 ? -5.789 24.219 1.907 1 91.75 236 GLY B N 1
ATOM 4532 C CA . GLY B 1 236 ? -5.781 23.328 3.055 1 91.75 236 GLY B CA 1
ATOM 4533 C C . GLY B 1 236 ? -5.184 23.953 4.297 1 91.75 236 GLY B C 1
ATOM 4534 O O . GLY B 1 236 ? -5.094 23.312 5.348 1 91.75 236 GLY B O 1
ATOM 4535 N N . SER B 1 237 ? -4.797 25.203 4.188 1 93.62 237 SER B N 1
ATOM 4536 C CA . SER B 1 237 ? -4.258 25.922 5.336 1 93.62 237 SER B CA 1
ATOM 4537 C C . SER B 1 237 ? -5.367 26.609 6.129 1 93.62 237 SER B C 1
ATOM 4539 O O . SER B 1 237 ? -6.543 26.484 5.785 1 93.62 237 SER B O 1
ATOM 4541 N N . CYS B 1 238 ? -4.98 27.234 7.184 1 95.44 238 CYS B N 1
ATOM 4542 C CA . CYS B 1 238 ? -5.969 27.953 7.98 1 95.44 238 CYS B CA 1
ATOM 4543 C C . CYS B 1 238 ? -6.016 29.438 7.594 1 95.44 238 CYS B C 1
ATOM 4545 O O . CYS B 1 238 ? -6.562 30.25 8.328 1 95.44 238 CYS B O 1
ATOM 4547 N N . ASP B 1 239 ? -5.441 29.797 6.375 1 96.75 239 ASP B N 1
ATOM 4548 C CA . ASP B 1 239 ? -5.539 31.156 5.855 1 96.75 239 ASP B CA 1
ATOM 4549 C C . ASP B 1 239 ? -6.895 31.391 5.195 1 96.75 239 ASP B C 1
ATOM 4551 O O . ASP B 1 239 ? -7.32 30.609 4.34 1 96.75 239 ASP B O 1
ATOM 4555 N N . LEU B 1 240 ? -7.5 32.438 5.555 1 97.75 240 LEU B N 1
ATOM 4556 C CA . LEU B 1 240 ? -8.82 32.75 5.039 1 97.75 240 LEU B CA 1
ATOM 4557 C C . LEU B 1 240 ? -8.734 33.344 3.629 1 97.75 240 LEU B C 1
ATOM 4559 O O . LEU B 1 240 ? -7.922 34.219 3.373 1 97.75 240 LEU B O 1
ATOM 4563 N N . PRO B 1 241 ? -9.523 32.844 2.74 1 97.25 241 PRO B N 1
ATOM 4564 C CA . PRO B 1 241 ? -9.547 33.406 1.387 1 97.25 241 PRO B CA 1
ATOM 4565 C C . PRO B 1 241 ? -10.281 34.75 1.312 1 97.25 241 PRO B C 1
ATOM 4567 O O . PRO B 1 241 ? -11.117 35.062 2.168 1 97.25 241 PRO B O 1
ATOM 4570 N N . ARG B 1 242 ? -9.938 35.531 0.338 1 97.31 242 ARG B N 1
ATOM 4571 C CA . ARG B 1 242 ? -10.633 36.781 0.109 1 97.31 242 ARG B CA 1
ATOM 4572 C C . ARG B 1 242 ? -11.5 36.719 -1.146 1 97.31 242 ARG B C 1
ATOM 4574 O O . ARG B 1 242 ? -12.25 37.656 -1.438 1 97.31 242 ARG B O 1
ATOM 4581 N N . GLU B 1 243 ? -11.422 35.625 -1.865 1 96.81 243 GLU B N 1
ATOM 4582 C CA . GLU B 1 243 ? -12.117 35.531 -3.148 1 96.81 243 GLU B CA 1
ATOM 4583 C C . GLU B 1 243 ? -13.398 34.688 -3.021 1 96.81 243 GLU B C 1
ATOM 4585 O O . GLU B 1 243 ? -14.172 34.594 -3.975 1 96.81 243 GLU B O 1
ATOM 4590 N N . ARG B 1 244 ? -13.594 34.094 -1.923 1 96.56 244 ARG B N 1
ATOM 4591 C CA . ARG B 1 244 ? -14.766 33.25 -1.688 1 96.56 244 ARG B CA 1
ATOM 4592 C C . ARG B 1 244 ? -15.156 33.25 -0.213 1 96.56 244 ARG B C 1
ATOM 4594 O O . ARG B 1 244 ? -14.383 33.719 0.635 1 96.56 244 ARG B O 1
ATOM 4601 N N . THR B 1 245 ? -16.344 32.75 0.027 1 96.75 245 THR B N 1
ATOM 4602 C CA . THR B 1 245 ? -16.812 32.594 1.404 1 96.75 245 THR B CA 1
ATOM 4603 C C . THR B 1 245 ? -15.906 31.641 2.176 1 96.75 245 THR B C 1
ATOM 4605 O O . THR B 1 245 ? -15.633 30.531 1.714 1 96.75 245 THR B O 1
ATOM 4608 N N . ALA B 1 246 ? -15.367 32.125 3.291 1 96.56 246 ALA B N 1
ATOM 4609 C CA . ALA B 1 246 ? -14.625 31.25 4.18 1 96.56 246 ALA B CA 1
ATOM 4610 C C . ALA B 1 246 ? -15.562 30.391 5.012 1 96.56 246 ALA B C 1
ATOM 4612 O O . ALA B 1 246 ? -16.516 30.891 5.605 1 96.56 246 ALA B O 1
ATOM 4613 N N . ILE B 1 247 ? -15.375 29.094 4.996 1 97.62 247 ILE B N 1
ATOM 4614 C CA . ILE B 1 247 ? -16.125 28.141 5.805 1 97.62 247 ILE B CA 1
ATOM 4615 C C . ILE B 1 247 ? -15.328 27.766 7.047 1 97.62 247 ILE B C 1
ATOM 4617 O O . ILE B 1 247 ? -14.227 27.219 6.945 1 97.62 247 ILE B O 1
ATOM 4621 N N . ILE B 1 248 ? -15.914 28.125 8.195 1 97.94 248 ILE B N 1
ATOM 4622 C CA . ILE B 1 248 ? -15.172 28 9.438 1 97.94 248 ILE B CA 1
ATOM 4623 C C . ILE B 1 248 ? -15.984 27.203 10.453 1 97.94 248 ILE B C 1
ATOM 4625 O O . ILE B 1 248 ? -17.188 27.406 10.594 1 97.94 248 ILE B O 1
ATOM 4629 N N . GLY B 1 249 ? -15.305 26.219 11.039 1 97.38 249 GLY B N 1
ATOM 4630 C CA . GLY B 1 249 ? -15.867 25.516 12.188 1 97.38 249 GLY B CA 1
ATOM 4631 C C . GLY B 1 249 ? -15.336 26.031 13.516 1 97.38 249 GLY B C 1
ATOM 4632 O O . GLY B 1 249 ? -14.133 26.234 13.672 1 97.38 249 GLY B O 1
ATOM 4633 N N . LEU B 1 250 ? -16.266 26.297 14.453 1 96.62 250 LEU B N 1
ATOM 4634 C CA . LEU B 1 250 ? -15.914 26.766 15.781 1 96.62 250 LEU B CA 1
ATOM 4635 C C . LEU B 1 250 ? -16.375 25.797 16.859 1 96.62 250 LEU B C 1
ATOM 4637 O O . LEU B 1 250 ? -17.578 25.594 17.047 1 96.62 250 LEU B O 1
ATOM 4641 N N . ALA B 1 251 ? -15.383 25.172 17.438 1 95.31 251 ALA B N 1
ATOM 4642 C CA . ALA B 1 251 ? -15.68 24.359 18.609 1 95.31 251 ALA B CA 1
ATOM 4643 C C . ALA B 1 251 ? -15.438 25.141 19.891 1 95.31 251 ALA B C 1
ATOM 4645 O O . ALA B 1 251 ? -14.328 25.625 20.141 1 95.31 251 ALA B O 1
ATOM 4646 N N . ARG B 1 252 ? -16.469 25.281 20.688 1 90 252 ARG B N 1
ATOM 4647 C CA . ARG B 1 252 ? -16.406 26 21.953 1 90 252 ARG B CA 1
ATOM 4648 C C . ARG B 1 252 ? -16.906 25.141 23.109 1 90 252 ARG B C 1
ATOM 4650 O O . ARG B 1 252 ? -17.672 24.203 22.891 1 90 252 ARG B O 1
ATOM 4657 N N . ASN B 1 253 ? -16.344 25.391 24.219 1 84.38 253 ASN B N 1
ATOM 4658 C CA . ASN B 1 253 ? -16.734 24.641 25.406 1 84.38 253 ASN B CA 1
ATOM 4659 C C . ASN B 1 253 ? -18.203 24.891 25.75 1 84.38 253 ASN B C 1
ATOM 4661 O O . ASN B 1 253 ? -18.797 24.141 26.516 1 84.38 253 ASN B O 1
ATOM 4665 N N . GLN B 1 254 ? -18.797 25.75 25.016 1 79.81 254 GLN B N 1
ATOM 4666 C CA . GLN B 1 254 ? -20.188 26.078 25.281 1 79.81 254 GLN B CA 1
ATOM 4667 C C . GLN B 1 254 ? -21.125 25.328 24.328 1 79.81 254 GLN B C 1
ATOM 4669 O O . GLN B 1 254 ? -20.672 24.75 23.344 1 79.81 254 GLN B O 1
ATOM 4674 N N . ASP B 1 255 ? -22.406 25.25 24.656 1 74.12 255 ASP B N 1
ATOM 4675 C CA . ASP B 1 255 ? -23.438 24.672 23.812 1 74.12 255 ASP B CA 1
ATOM 4676 C C . ASP B 1 255 ? -24.047 25.734 22.875 1 74.12 255 ASP B C 1
ATOM 4678 O O . ASP B 1 255 ? -24.375 26.828 23.312 1 74.12 255 ASP B O 1
ATOM 4682 N N . PRO B 1 256 ? -24.109 25.516 21.719 1 79.19 256 PRO B N 1
ATOM 4683 C CA . PRO B 1 256 ? -23.688 24.25 21.141 1 79.19 256 PRO B CA 1
ATOM 4684 C C . PRO B 1 256 ? -22.172 24.141 20.984 1 79.19 256 PRO B C 1
ATOM 4686 O O . PRO B 1 256 ? -21.484 25.156 20.812 1 79.19 256 PRO B O 1
ATOM 4689 N N . SER B 1 257 ? -21.688 22.938 20.969 1 85.31 257 SER B N 1
ATOM 4690 C CA . SER B 1 257 ? -20.25 22.688 20.969 1 85.31 257 SER B CA 1
ATOM 4691 C C . SER B 1 257 ? -19.641 22.922 19.594 1 85.31 257 SER B C 1
ATOM 4693 O O . SER B 1 257 ? -18.453 23.234 19.484 1 85.31 257 SER B O 1
ATOM 4695 N N . TRP B 1 258 ? -20.375 22.812 18.547 1 93.88 258 TRP B N 1
ATOM 4696 C CA . TRP B 1 258 ? -19.859 22.984 17.188 1 93.88 258 TRP B CA 1
ATOM 4697 C C . TRP B 1 258 ? -20.688 23.984 16.406 1 93.88 258 TRP B C 1
ATOM 4699 O O . TRP B 1 258 ? -21.906 23.812 16.281 1 93.88 258 TRP B O 1
ATOM 4709 N N . GLN B 1 259 ? -20.094 25.062 15.992 1 94.88 259 GLN B N 1
ATOM 4710 C CA . GLN B 1 259 ? -20.766 26.109 15.219 1 94.88 259 GLN B CA 1
ATOM 4711 C C . GLN B 1 259 ? -20.109 26.281 13.859 1 94.88 259 GLN B C 1
ATOM 4713 O O . GLN B 1 259 ? -18.906 26.078 13.711 1 94.88 259 GLN B O 1
ATOM 4718 N N . ARG B 1 260 ? -20.938 26.594 12.891 1 96.25 260 ARG B N 1
ATOM 4719 C CA . ARG B 1 260 ? -20.469 26.906 11.547 1 96.25 260 ARG B CA 1
ATOM 4720 C C . ARG B 1 260 ? -20.547 28.406 11.266 1 96.25 260 ARG B C 1
ATOM 4722 O O . ARG B 1 260 ? -21.594 29.031 11.508 1 96.25 260 ARG B O 1
ATOM 4729 N N . LEU B 1 261 ? -19.453 28.938 10.852 1 96.12 261 LEU B N 1
ATOM 4730 C CA . LEU B 1 261 ? -19.375 30.359 10.492 1 96.12 261 LEU B CA 1
ATOM 4731 C C . LEU B 1 261 ? -19.016 30.516 9.016 1 96.12 261 LEU B C 1
ATOM 4733 O O . LEU B 1 261 ? -18.047 29.938 8.547 1 96.12 261 LEU B O 1
ATOM 4737 N N . HIS B 1 262 ? -19.859 31.203 8.312 1 97 262 HIS B N 1
ATOM 4738 C CA . HIS B 1 262 ? -19.578 31.594 6.934 1 97 262 HIS B CA 1
ATOM 4739 C C . HIS B 1 262 ? -19.188 33.062 6.855 1 97 262 HIS B C 1
ATOM 4741 O O . HIS B 1 262 ? -20.016 33.938 7.113 1 97 262 HIS B O 1
ATOM 4747 N N . LEU B 1 263 ? -17.953 33.25 6.52 1 96.38 263 LEU B N 1
ATOM 4748 C CA . LEU B 1 263 ? -17.422 34.625 6.492 1 96.38 263 LEU B CA 1
ATOM 4749 C C . LEU B 1 263 ? -17.25 35.094 5.055 1 96.38 263 LEU B C 1
ATOM 4751 O O . LEU B 1 263 ? -16.359 34.625 4.34 1 96.38 263 LEU B O 1
ATOM 4755 N N . HIS B 1 264 ? -18 36.062 4.66 1 95.94 264 HIS B N 1
ATOM 4756 C CA . HIS B 1 264 ? -17.922 36.625 3.324 1 95.94 264 HIS B CA 1
ATOM 4757 C C . HIS B 1 264 ? -17.094 37.906 3.324 1 95.94 264 HIS B C 1
ATOM 4759 O O . HIS B 1 264 ? -17.516 38.938 3.85 1 95.94 264 HIS B O 1
ATOM 4765 N N . PRO B 1 265 ? -15.992 37.812 2.668 1 96.38 265 PRO B N 1
ATOM 4766 C CA . PRO B 1 265 ? -15.117 39 2.705 1 96.38 265 PRO B CA 1
ATOM 4767 C C . PRO B 1 265 ? -15.797 40.25 2.143 1 96.38 265 PRO B C 1
ATOM 4769 O O . PRO B 1 265 ? -15.469 41.375 2.543 1 96.38 265 PRO B O 1
ATOM 4772 N N . GLN B 1 266 ? -16.688 40.094 1.278 1 95.88 266 GLN B N 1
ATOM 4773 C CA . GLN B 1 266 ? -17.422 41.219 0.695 1 95.88 266 GLN B CA 1
ATOM 4774 C C . GLN B 1 266 ? -18.188 42 1.763 1 95.88 266 GLN B C 1
ATOM 4776 O O . GLN B 1 266 ? -18.312 43.219 1.677 1 95.88 266 GLN B O 1
ATOM 4781 N N . ASN B 1 267 ? -18.719 41.312 2.701 1 96.25 267 ASN B N 1
ATOM 4782 C CA . ASN B 1 267 ? -19.5 41.938 3.762 1 96.25 267 ASN B CA 1
ATOM 4783 C C . ASN B 1 267 ? -18.656 42.875 4.617 1 96.25 267 ASN B C 1
ATOM 4785 O O . ASN B 1 267 ? -19.188 43.688 5.371 1 96.25 267 ASN B O 1
ATOM 4789 N N . TYR B 1 268 ? -17.391 42.781 4.453 1 95.5 268 TYR B N 1
ATOM 4790 C CA . TYR B 1 268 ? -16.5 43.562 5.289 1 95.5 268 TYR B CA 1
ATOM 4791 C C . TYR B 1 268 ? -15.578 44.438 4.441 1 95.5 268 TYR B C 1
ATOM 4793 O O . TYR B 1 268 ? -14.586 45 4.938 1 95.5 268 TYR B O 1
ATOM 4801 N N . GLY B 1 269 ? -15.867 44.5 3.164 1 94.44 269 GLY B N 1
ATOM 4802 C CA . GLY B 1 269 ? -15.055 45.281 2.252 1 94.44 269 GLY B CA 1
ATOM 4803 C C . GLY B 1 269 ? -13.664 44.719 2.043 1 94.44 269 GLY B C 1
ATOM 4804 O O . GLY B 1 269 ? -12.727 45.469 1.754 1 94.44 269 GLY B O 1
ATOM 4805 N N . MET B 1 270 ? -13.523 43.438 2.213 1 94.88 270 MET B N 1
ATOM 4806 C CA . MET B 1 270 ? -12.211 42.781 2.162 1 94.88 270 MET B CA 1
ATOM 4807 C C . MET B 1 270 ? -12.07 41.906 0.922 1 94.88 270 MET B C 1
ATOM 4809 O O . MET B 1 270 ? -11.039 41.281 0.713 1 94.88 270 MET B O 1
ATOM 4813 N N . ALA B 1 271 ? -13.109 41.906 0.071 1 96.06 271 ALA B N 1
ATOM 4814 C CA . ALA B 1 271 ? -13.117 41 -1.08 1 96.06 271 ALA B CA 1
ATOM 4815 C C . ALA B 1 271 ? -12.07 41.438 -2.109 1 96.06 271 ALA B C 1
ATOM 4817 O O . ALA B 1 271 ? -11.875 42.625 -2.357 1 96.06 271 ALA B O 1
ATOM 4818 N N . SER B 1 272 ? -11.32 40.531 -2.592 1 96.06 272 SER B N 1
ATOM 4819 C CA . SER B 1 272 ? -10.352 40.656 -3.674 1 96.06 272 SER B CA 1
ATOM 4820 C C . SER B 1 272 ? -9.789 39.312 -4.094 1 96.06 272 SER B C 1
ATOM 4822 O O . SER B 1 272 ? -10.07 38.281 -3.459 1 96.06 272 SER B O 1
ATOM 4824 N N . SER B 1 273 ? -9.031 39.281 -5.172 1 96.69 273 SER B N 1
ATOM 4825 C CA . SER B 1 273 ? -8.281 38.094 -5.523 1 96.69 273 SER B CA 1
ATOM 4826 C C . SER B 1 273 ? -7.234 37.75 -4.465 1 96.69 273 SER B C 1
ATOM 4828 O O . SER B 1 273 ? -6.625 38.656 -3.891 1 96.69 273 SER B O 1
ATOM 4830 N N . ASN B 1 274 ? -7.066 36.5 -4.211 1 97.31 274 ASN B N 1
ATOM 4831 C CA . ASN B 1 274 ? -5.984 36.094 -3.318 1 97.31 274 ASN B CA 1
ATOM 4832 C C . ASN B 1 274 ? -4.617 36.438 -3.912 1 97.31 274 ASN B C 1
ATOM 4834 O O . ASN B 1 274 ? -4.414 36.281 -5.121 1 97.31 274 ASN B O 1
ATOM 4838 N N . VAL B 1 275 ? -3.717 36.812 -3.076 1 97.88 275 VAL B N 1
ATOM 4839 C CA . VAL B 1 275 ? -2.373 37.156 -3.525 1 97.88 275 VAL B CA 1
ATOM 4840 C C . VAL B 1 275 ? -1.61 35.875 -3.906 1 97.88 275 VAL B C 1
ATOM 4842 O O . VAL B 1 275 ? -1.46 34.969 -3.09 1 97.88 275 VAL B O 1
ATOM 4845 N N . PRO B 1 276 ? -1.085 35.812 -5.094 1 97.62 276 PRO B N 1
ATOM 4846 C CA . PRO B 1 276 ? -0.365 34.625 -5.516 1 97.62 276 PRO B CA 1
ATOM 4847 C C . PRO B 1 276 ? 1.006 34.5 -4.855 1 97.62 276 PRO B C 1
ATOM 4849 O O . PRO B 1 276 ? 1.628 35.5 -4.516 1 97.62 276 PRO B O 1
ATOM 4852 N N . TRP B 1 277 ? 1.446 33.281 -4.656 1 97.31 277 TRP B N 1
ATOM 4853 C CA . TRP B 1 277 ? 2.852 33.031 -4.352 1 97.31 277 TRP B CA 1
ATOM 4854 C C . TRP B 1 277 ? 3.748 33.5 -5.492 1 97.31 277 TRP B C 1
ATOM 4856 O O . TRP B 1 277 ? 3.512 33.156 -6.656 1 97.31 277 TRP B O 1
ATOM 4866 N N . PRO B 1 278 ? 4.766 34.219 -5.184 1 96.94 278 PRO B N 1
ATOM 4867 C CA . PRO B 1 278 ? 5.562 34.812 -6.262 1 96.94 278 PRO B CA 1
ATOM 4868 C C . PRO B 1 278 ? 6.578 33.844 -6.852 1 96.94 278 PRO B C 1
ATOM 4870 O O . PRO B 1 278 ? 7.234 34.156 -7.848 1 96.94 278 PRO B O 1
ATOM 4873 N N . GLY B 1 279 ? 6.785 32.688 -6.293 1 94.56 279 GLY B N 1
ATOM 4874 C CA . GLY B 1 279 ? 7.672 31.672 -6.844 1 94.56 279 GLY B CA 1
ATOM 4875 C C . GLY B 1 279 ? 9.094 31.781 -6.332 1 94.56 279 GLY B C 1
ATOM 4876 O O . GLY B 1 279 ? 9.883 30.844 -6.469 1 94.56 279 GLY B O 1
ATOM 4877 N N . GLU B 1 280 ? 9.383 32.906 -5.723 1 95.5 280 GLU B N 1
ATOM 4878 C CA . GLU B 1 280 ? 10.742 33.094 -5.23 1 95.5 280 GLU B CA 1
ATOM 4879 C C . GLU B 1 280 ? 10.734 33.781 -3.871 1 95.5 280 GLU B C 1
ATOM 4881 O O . GLU B 1 280 ? 9.93 34.688 -3.631 1 95.5 280 GLU B O 1
ATOM 4886 N N . THR B 1 281 ? 11.719 33.406 -3.068 1 96.75 281 THR B N 1
ATOM 4887 C CA . THR B 1 281 ? 11.766 33.938 -1.705 1 96.75 281 THR B CA 1
ATOM 4888 C C . THR B 1 281 ? 12.219 35.406 -1.698 1 96.75 281 THR B C 1
ATOM 4890 O O . THR B 1 281 ? 11.844 36.156 -0.811 1 96.75 281 THR B O 1
ATOM 4893 N N . THR B 1 282 ? 13 35.781 -2.674 1 97.75 282 THR B N 1
ATOM 4894 C CA . THR B 1 282 ? 13.453 37.188 -2.748 1 97.75 282 THR B CA 1
ATOM 4895 C C . THR B 1 282 ? 12.266 38.125 -2.895 1 97.75 282 THR B C 1
ATOM 4897 O O . THR B 1 282 ? 12.18 39.125 -2.195 1 97.75 282 THR B O 1
ATOM 4900 N N . THR B 1 283 ? 11.383 37.781 -3.789 1 97.81 283 THR B N 1
ATOM 4901 C CA . THR B 1 283 ? 10.18 38.594 -3.98 1 97.81 283 THR B CA 1
ATOM 4902 C C . THR B 1 283 ? 9.281 38.5 -2.752 1 97.81 283 THR B C 1
ATOM 4904 O O . THR B 1 283 ? 8.688 39.5 -2.35 1 97.81 283 THR B O 1
ATOM 4907 N N . ALA B 1 284 ? 9.148 37.344 -2.203 1 97.56 284 ALA B N 1
ATOM 4908 C CA . ALA B 1 284 ? 8.352 37.188 -0.995 1 97.56 284 ALA B CA 1
ATOM 4909 C C . ALA B 1 284 ? 8.859 38.062 0.136 1 97.56 284 ALA B C 1
ATOM 4911 O O . ALA B 1 284 ? 8.062 38.656 0.879 1 97.56 284 ALA B O 1
ATOM 4912 N N . THR B 1 285 ? 10.18 38.156 0.245 1 98.25 285 THR B N 1
ATOM 4913 C CA . THR B 1 285 ? 10.805 38.969 1.266 1 98.25 285 THR B CA 1
ATOM 4914 C C . THR B 1 285 ? 10.383 40.438 1.113 1 98.25 285 THR B C 1
ATOM 4916 O O . THR B 1 285 ? 10.023 41.094 2.094 1 98.25 285 THR B O 1
ATOM 4919 N N . LYS B 1 286 ? 10.367 40.906 -0.085 1 97.38 286 LYS B N 1
ATOM 4920 C CA . LYS B 1 286 ? 9.969 42.281 -0.359 1 97.38 286 LYS B CA 1
ATOM 4921 C C . LYS B 1 286 ? 8.492 42.5 -0.047 1 97.38 286 LYS B C 1
ATOM 4923 O O . LYS B 1 286 ? 8.117 43.562 0.487 1 97.38 286 LYS B O 1
ATOM 4928 N N . MET B 1 287 ? 7.723 41.562 -0.39 1 97.75 287 MET B N 1
ATOM 4929 C CA . MET B 1 287 ? 6.289 41.656 -0.133 1 97.75 287 MET B CA 1
ATOM 4930 C C . MET B 1 287 ? 6.008 41.719 1.364 1 97.75 287 MET B C 1
ATOM 4932 O O . MET B 1 287 ? 5.207 42.531 1.813 1 97.75 287 MET B O 1
ATOM 4936 N N . MET B 1 288 ? 6.676 40.906 2.094 1 98.12 288 MET B N 1
ATOM 4937 C CA . MET B 1 288 ? 6.48 40.875 3.539 1 98.12 288 MET B CA 1
ATOM 4938 C C . MET B 1 288 ? 6.992 42.188 4.164 1 98.12 288 MET B C 1
ATOM 4940 O O . MET B 1 288 ? 6.387 42.719 5.098 1 98.12 288 MET B O 1
ATOM 4944 N N . ALA B 1 289 ? 8.094 42.688 3.635 1 97.12 289 ALA B N 1
ATOM 4945 C CA . ALA B 1 289 ? 8.641 43.938 4.109 1 97.12 289 ALA B CA 1
ATOM 4946 C C . ALA B 1 289 ? 7.652 45.094 3.873 1 97.12 289 ALA B C 1
ATOM 4948 O O . ALA B 1 289 ? 7.523 46 4.707 1 97.12 289 ALA B O 1
ATOM 4949 N N . ALA B 1 290 ? 7.004 45.031 2.766 1 96.88 290 ALA B N 1
ATOM 4950 C CA . ALA B 1 290 ? 6.02 46.062 2.438 1 96.88 290 ALA B CA 1
ATOM 4951 C C . ALA B 1 290 ? 4.863 46.062 3.43 1 96.88 290 ALA B C 1
ATOM 4953 O O . ALA B 1 290 ? 4.371 47.094 3.836 1 96.88 290 ALA B O 1
ATOM 4954 N N . VAL B 1 291 ? 4.426 44.875 3.773 1 97.81 291 VAL B N 1
ATOM 4955 C CA . VAL B 1 291 ? 3.35 44.75 4.75 1 97.81 291 VAL B CA 1
ATOM 4956 C C . VAL B 1 291 ? 3.783 45.344 6.086 1 97.81 291 VAL B C 1
ATOM 4958 O O . VAL B 1 291 ? 3.035 46.094 6.711 1 97.81 291 VAL B O 1
ATOM 4961 N N . LEU B 1 292 ? 5.012 45 6.512 1 97.5 292 LEU B N 1
ATOM 4962 C CA . LEU B 1 292 ? 5.527 45.438 7.805 1 97.5 292 LEU B CA 1
ATOM 4963 C C . LEU B 1 292 ? 5.77 46.938 7.816 1 97.5 292 LEU B C 1
ATOM 4965 O O . LEU B 1 292 ? 5.695 47.594 8.875 1 97.5 292 LEU B O 1
ATOM 4969 N N . ALA B 1 293 ? 5.988 47.5 6.645 1 94.44 293 ALA B N 1
ATOM 4970 C CA . ALA B 1 293 ? 6.18 48.938 6.512 1 94.44 293 ALA B CA 1
ATOM 4971 C C . ALA B 1 293 ? 4.844 49.688 6.363 1 94.44 293 ALA B C 1
ATOM 4973 O O . ALA B 1 293 ? 4.805 50.875 6.172 1 94.44 293 ALA B O 1
ATOM 4974 N N . ALA B 1 294 ? 3.738 48.906 6.402 1 89.62 294 ALA B N 1
ATOM 4975 C CA . ALA B 1 294 ? 2.379 49.438 6.305 1 89.62 294 ALA B CA 1
ATOM 4976 C C . ALA B 1 294 ? 2.133 50.094 4.941 1 89.62 294 ALA B C 1
ATOM 4978 O O . ALA B 1 294 ? 1.459 51.094 4.844 1 89.62 294 ALA B O 1
ATOM 4979 N N . GLU B 1 295 ? 2.791 49.531 4.07 1 89.5 295 GLU B N 1
ATOM 4980 C CA . GLU B 1 295 ? 2.52 50 2.717 1 89.5 295 GLU B CA 1
ATOM 4981 C C . GLU B 1 295 ? 1.207 49.438 2.188 1 89.5 295 GLU B C 1
ATOM 4983 O O . GLU B 1 295 ? 0.766 48.375 2.627 1 89.5 295 GLU B O 1
ATOM 4988 N N . GLU B 1 296 ? 0.586 50.25 1.32 1 83.81 296 GLU B N 1
ATOM 4989 C CA . GLU B 1 296 ? -0.598 49.719 0.651 1 83.81 296 GLU B CA 1
ATOM 4990 C C . GLU B 1 296 ? -0.237 48.562 -0.283 1 83.81 296 GLU B C 1
ATOM 4992 O O . GLU B 1 296 ? 0.505 48.75 -1.25 1 83.81 296 GLU B O 1
ATOM 4997 N N . HIS B 1 297 ? -0.593 47.469 0.013 1 88.75 297 HIS B N 1
ATOM 4998 C CA . HIS B 1 297 ? -0.337 46.25 -0.742 1 88.75 297 HIS B CA 1
ATOM 4999 C C . HIS B 1 297 ? -1.459 45.219 -0.546 1 88.75 297 HIS B C 1
ATOM 5001 O O . HIS B 1 297 ? -2.016 45.125 0.548 1 88.75 297 HIS B O 1
ATOM 5007 N N . PRO B 1 298 ? -1.842 44.531 -1.667 1 92.38 298 PRO B N 1
ATOM 5008 C CA . PRO B 1 298 ? -2.877 43.531 -1.515 1 92.38 298 PRO B CA 1
ATOM 5009 C C . PRO B 1 298 ? -2.582 42.531 -0.375 1 92.38 298 PRO B C 1
ATOM 5011 O O . PRO B 1 298 ? -3.504 42.062 0.298 1 92.38 298 PRO B O 1
ATOM 5014 N N . LEU B 1 299 ? -1.328 42.281 -0.217 1 96.88 299 LEU B N 1
ATOM 5015 C CA . LEU B 1 299 ? -0.93 41.375 0.846 1 96.88 299 LEU B CA 1
ATOM 5016 C C . LEU B 1 299 ? -1.285 41.938 2.215 1 96.88 299 LEU B C 1
ATOM 5018 O O . LEU B 1 299 ? -1.613 41.188 3.137 1 96.88 299 LEU B O 1
ATOM 5022 N N . THR B 1 300 ? -1.232 43.219 2.371 1 96.88 300 THR B N 1
ATOM 5023 C CA . THR B 1 300 ? -1.571 43.875 3.633 1 96.88 300 THR B CA 1
ATOM 5024 C C . THR B 1 300 ? -3.031 43.625 3.998 1 96.88 300 THR B C 1
ATOM 5026 O O . THR B 1 300 ? -3.34 43.281 5.141 1 96.88 300 THR B O 1
ATOM 5029 N N . THR B 1 301 ? -3.92 43.75 3.031 1 96 301 THR B N 1
ATOM 5030 C CA . THR B 1 301 ? -5.336 43.5 3.279 1 96 301 THR B CA 1
ATOM 5031 C C . THR B 1 301 ? -5.578 42.031 3.674 1 96 301 THR B C 1
ATOM 5033 O O . THR B 1 301 ? -6.41 41.75 4.539 1 96 301 THR B O 1
ATOM 5036 N N . SER B 1 302 ? -4.844 41.156 3.016 1 97.44 302 SER B N 1
ATOM 5037 C CA . SER B 1 302 ? -4.961 39.719 3.367 1 97.44 302 SER B CA 1
ATOM 5038 C C . SER B 1 302 ? -4.531 39.469 4.809 1 97.44 302 SER B C 1
ATOM 5040 O O . SER B 1 302 ? -5.164 38.719 5.527 1 97.44 302 SER B O 1
ATOM 5042 N N . VAL B 1 303 ? -3.445 40.125 5.164 1 98.12 303 VAL B N 1
ATOM 5043 C CA . VAL B 1 303 ? -2.947 39.969 6.527 1 98.12 303 VAL B CA 1
ATOM 5044 C C . VAL B 1 303 ? -3.959 40.531 7.52 1 98.12 303 VAL B C 1
ATOM 5046 O O . VAL B 1 303 ? -4.238 39.938 8.547 1 98.12 303 VAL B O 1
ATOM 5049 N N . ILE B 1 304 ? -4.52 41.688 7.219 1 97.56 304 ILE B N 1
ATOM 5050 C CA . ILE B 1 304 ? -5.516 42.312 8.086 1 97.56 304 ILE B CA 1
ATOM 5051 C C . ILE B 1 304 ? -6.746 41.406 8.188 1 97.56 304 ILE B C 1
ATOM 5053 O O . ILE B 1 304 ? -7.266 41.188 9.281 1 97.56 304 ILE B O 1
ATOM 5057 N N . TRP B 1 305 ? -7.203 40.844 7.098 1 97.62 305 TRP B N 1
ATOM 5058 C CA . TRP B 1 305 ? -8.352 39.969 7.031 1 97.62 305 TRP B CA 1
ATOM 5059 C C . TRP B 1 305 ? -8.148 38.75 7.93 1 97.62 305 TRP B C 1
ATOM 5061 O O . TRP B 1 305 ? -9.016 38.406 8.734 1 97.62 305 TRP B O 1
ATOM 5071 N N . ASN B 1 306 ? -6.988 38.125 7.867 1 98.25 306 ASN B N 1
ATOM 5072 C CA . ASN B 1 306 ? -6.691 36.906 8.633 1 98.25 306 ASN B CA 1
ATOM 5073 C C . ASN B 1 306 ? -6.418 37.219 10.094 1 98.25 306 ASN B C 1
ATOM 5075 O O . ASN B 1 306 ? -7.059 36.656 10.992 1 98.25 306 ASN B O 1
ATOM 5079 N N . SER B 1 307 ? -5.465 38.156 10.32 1 98.44 307 SER B N 1
ATOM 5080 C CA . SER B 1 307 ? -5.102 38.469 11.703 1 98.44 307 SER B CA 1
ATOM 5081 C C . SER B 1 307 ? -6.285 39.031 12.469 1 98.44 307 SER B C 1
ATOM 5083 O O . SER B 1 307 ? -6.457 38.75 13.656 1 98.44 307 SER B O 1
ATOM 5085 N N . GLY B 1 308 ? -7.102 39.875 11.773 1 98.44 308 GLY B N 1
ATOM 5086 C CA . GLY B 1 308 ? -8.297 40.406 12.43 1 98.44 308 GLY B CA 1
ATOM 5087 C C . GLY B 1 308 ? -9.227 39.312 12.906 1 98.44 308 GLY B C 1
ATOM 5088 O O . GLY B 1 308 ? -9.742 39.375 14.031 1 98.44 308 GLY B O 1
ATOM 5089 N N . PHE B 1 309 ? -9.461 38.312 12.133 1 98.44 309 PHE B N 1
ATOM 5090 C CA . PHE B 1 309 ? -10.289 37.188 12.508 1 98.44 309 PHE B CA 1
ATOM 5091 C C . PHE B 1 309 ? -9.703 36.469 13.719 1 98.44 309 PHE B C 1
ATOM 5093 O O . PHE B 1 309 ? -10.422 36.156 14.672 1 98.44 309 PHE B O 1
ATOM 5100 N N . TYR B 1 310 ? -8.422 36.188 13.688 1 98.44 310 TYR B N 1
ATOM 5101 C CA . TYR B 1 310 ? -7.809 35.406 14.758 1 98.44 310 TYR B CA 1
ATOM 5102 C C . TYR B 1 310 ? -7.656 36.219 16.031 1 98.44 310 TYR B C 1
ATOM 5104 O O . TYR B 1 310 ? -7.637 35.688 17.125 1 98.44 310 TYR B O 1
ATOM 5112 N N . LEU B 1 311 ? -7.535 37.594 15.859 1 98.5 311 LEU B N 1
ATOM 5113 C CA . LEU B 1 311 ? -7.594 38.469 17.031 1 98.5 311 LEU B CA 1
ATOM 5114 C C . LEU B 1 311 ? -8.945 38.344 17.734 1 98.5 311 LEU B C 1
ATOM 5116 O O . LEU B 1 311 ? -9.016 38.344 18.969 1 98.5 311 LEU B O 1
ATOM 5120 N N . TRP B 1 312 ? -9.984 38.281 16.922 1 97.62 312 TRP B N 1
ATOM 5121 C CA . TRP B 1 312 ? -11.328 38.094 17.453 1 97.62 312 TRP B CA 1
ATOM 5122 C C . TRP B 1 312 ? -11.461 36.719 18.125 1 97.62 312 TRP B C 1
ATOM 5124 O O . TRP B 1 312 ? -11.891 36.625 19.281 1 97.62 312 TRP B O 1
ATOM 5134 N N . GLN B 1 313 ? -10.984 35.688 17.5 1 95.5 313 GLN B N 1
ATOM 5135 C CA . GLN B 1 313 ? -11.086 34.312 18.031 1 95.5 313 GLN B CA 1
ATOM 5136 C C . GLN B 1 313 ? -10.219 34.156 19.266 1 95.5 313 GLN B C 1
ATOM 5138 O O . GLN B 1 313 ? -10.539 33.344 20.156 1 95.5 313 GLN B O 1
ATOM 5143 N N . GLY B 1 314 ? -9.125 34.906 19.312 1 95.31 314 GLY B N 1
ATOM 5144 C CA . GLY B 1 314 ? -8.219 34.812 20.438 1 95.31 314 GLY B CA 1
ATOM 5145 C C . GLY B 1 314 ? -8.617 35.719 21.594 1 95.31 314 GLY B C 1
ATOM 5146 O O . GLY B 1 314 ? -7.949 35.75 22.641 1 95.31 314 GLY B O 1
ATOM 5147 N N . GLY B 1 315 ? -9.633 36.531 21.391 1 94.81 315 GLY B N 1
ATOM 5148 C CA . GLY B 1 315 ? -10.211 37.281 22.5 1 94.81 315 GLY B CA 1
ATOM 5149 C C . GLY B 1 315 ? -9.648 38.688 22.625 1 94.81 315 GLY B C 1
ATOM 5150 O O . GLY B 1 315 ? -9.875 39.375 23.625 1 94.81 315 GLY B O 1
ATOM 5151 N N . LYS B 1 316 ? -8.938 39.188 21.688 1 97.19 316 LYS B N 1
ATOM 5152 C CA . LYS B 1 316 ? -8.336 40.5 21.75 1 97.19 316 LYS B CA 1
ATOM 5153 C C . LYS B 1 316 ? -9.227 41.531 21.078 1 97.19 316 LYS B C 1
ATOM 5155 O O . LYS B 1 316 ? -8.977 42.75 21.188 1 97.19 316 LYS B O 1
ATOM 5160 N N . ALA B 1 317 ? -10.234 41.062 20.359 1 97.44 317 ALA B N 1
ATOM 5161 C CA . ALA B 1 317 ? -11.234 41.906 19.734 1 97.44 317 ALA B CA 1
ATOM 5162 C C . ALA B 1 317 ? -12.648 41.406 20.047 1 97.44 317 ALA B C 1
ATOM 5164 O O . ALA B 1 317 ? -12.883 40.219 20.156 1 97.44 317 ALA B O 1
ATOM 5165 N N . HIS B 1 318 ? -13.57 42.281 20.094 1 96.69 318 HIS B N 1
ATOM 5166 C CA . HIS B 1 318 ? -14.93 41.906 20.484 1 96.69 318 HIS B CA 1
ATOM 5167 C C . HIS B 1 318 ? -15.781 41.625 19.25 1 96.69 318 HIS B C 1
ATOM 5169 O O . HIS B 1 318 ? -16.906 41.125 19.359 1 96.69 318 HIS B O 1
ATOM 5175 N N . SER B 1 319 ? -15.305 41.969 18.109 1 96.44 319 SER B N 1
ATOM 5176 C CA . SER B 1 319 ? -15.969 41.688 16.828 1 96.44 319 SER B CA 1
ATOM 5177 C C . SER B 1 319 ? -14.961 41.594 15.688 1 96.44 319 SER B C 1
ATOM 5179 O O . SER B 1 319 ? -13.781 41.906 15.875 1 96.44 319 SER B O 1
ATOM 5181 N N . LEU B 1 320 ? -15.445 41.156 14.609 1 96.81 320 LEU B N 1
ATOM 5182 C CA . LEU B 1 320 ? -14.594 41.094 13.422 1 96.81 320 LEU B CA 1
ATOM 5183 C C . LEU B 1 320 ? -14.109 42.469 13.031 1 96.81 320 LEU B C 1
ATOM 5185 O O . LEU B 1 320 ? -12.922 42.688 12.758 1 96.81 320 LEU B O 1
ATOM 5189 N N . ASP B 1 321 ? -15 43.406 13.086 1 97 321 ASP B N 1
ATOM 5190 C CA . ASP B 1 321 ? -14.656 44.781 12.719 1 97 321 ASP B CA 1
ATOM 5191 C C . ASP B 1 321 ? -13.57 45.312 13.633 1 97 321 ASP B C 1
ATOM 5193 O O . ASP B 1 321 ? -12.617 45.938 13.164 1 97 321 ASP B O 1
ATOM 5197 N N . SER B 1 322 ? -13.758 45.094 14.891 1 98.12 322 SER B N 1
ATOM 5198 C CA . SER B 1 322 ? -12.758 45.562 15.836 1 98.12 322 SER B CA 1
ATOM 5199 C C . SER B 1 322 ? -11.438 44.844 15.656 1 98.12 322 SER B C 1
ATOM 5201 O O . SER B 1 322 ? -10.367 45.375 15.906 1 98.12 322 SER B O 1
ATOM 5203 N N . GLY B 1 323 ? -11.531 43.562 15.258 1 98.44 323 GLY B N 1
ATOM 5204 C CA . GLY B 1 323 ? -10.328 42.812 14.953 1 98.44 323 GLY B CA 1
ATOM 5205 C C . GLY B 1 323 ? -9.555 43.375 13.773 1 98.44 323 GLY B C 1
ATOM 5206 O O . GLY B 1 323 ? -8.336 43.531 13.836 1 98.44 323 GLY B O 1
ATOM 5207 N N . PHE B 1 324 ? -10.328 43.75 12.711 1 97.81 324 PHE B N 1
ATOM 5208 C CA . PHE B 1 324 ? -9.695 44.344 11.539 1 97.81 324 PHE B CA 1
ATOM 5209 C C . PHE B 1 324 ? -9.047 45.656 11.883 1 97.81 324 PHE B C 1
ATOM 5211 O O . PHE B 1 324 ? -7.938 45.969 11.438 1 97.81 324 PHE B O 1
ATOM 5218 N N . ALA B 1 325 ? -9.742 46.406 12.648 1 98.06 325 ALA B N 1
ATOM 5219 C CA . ALA B 1 325 ? -9.234 47.688 13.062 1 98.06 325 ALA B CA 1
ATOM 5220 C C . ALA B 1 325 ? -7.957 47.562 13.891 1 98.06 325 ALA B C 1
ATOM 5222 O O . ALA B 1 325 ? -6.98 48.281 13.672 1 98.06 325 ALA B O 1
ATOM 5223 N N . LEU B 1 326 ? -8.016 46.656 14.828 1 98.56 326 LEU B N 1
ATOM 5224 C CA . LEU B 1 326 ? -6.844 46.438 15.664 1 98.56 326 LEU B CA 1
ATOM 5225 C C . LEU B 1 326 ? -5.656 45.969 14.836 1 98.56 326 LEU B C 1
ATOM 5227 O O . LEU B 1 326 ? -4.535 46.438 15.016 1 98.56 326 LEU B O 1
ATOM 5231 N N . SER B 1 327 ? -5.883 45.031 13.969 1 98 327 SER B N 1
ATOM 5232 C CA . SER B 1 327 ? -4.832 44.531 13.078 1 98 327 SER B CA 1
ATOM 5233 C C . SER B 1 327 ? -4.219 45.656 12.266 1 98 327 SER B C 1
ATOM 5235 O O . SER B 1 327 ? -2.994 45.781 12.195 1 98 327 SER B O 1
ATOM 5237 N N . SER B 1 328 ? -5.09 46.469 11.703 1 97.25 328 SER B N 1
ATOM 5238 C CA . SER B 1 328 ? -4.645 47.594 10.898 1 97.25 328 SER B CA 1
ATOM 5239 C C . SER B 1 328 ? -3.82 48.562 11.734 1 97.25 328 SER B C 1
ATOM 5241 O O . SER B 1 328 ? -2.779 49.062 11.281 1 97.25 328 SER B O 1
ATOM 5243 N N . GLU B 1 329 ? -4.277 48.844 12.867 1 98.31 329 GLU B N 1
ATOM 5244 C CA . GLU B 1 329 ? -3.588 49.75 13.766 1 98.31 329 GLU B CA 1
ATOM 5245 C C . GLU B 1 329 ? -2.203 49.25 14.133 1 98.31 329 GLU B C 1
ATOM 5247 O O . GLU B 1 329 ? -1.226 50 14.117 1 98.31 329 GLU B O 1
ATOM 5252 N N . LEU B 1 330 ? -2.096 48 14.477 1 98.31 330 LEU B N 1
ATOM 5253 C CA . LEU B 1 330 ? -0.829 47.406 14.867 1 98.31 330 LEU B CA 1
ATOM 5254 C C . LEU B 1 330 ? 0.183 47.469 13.727 1 98.31 330 LEU B C 1
ATOM 5256 O O . LEU B 1 330 ? 1.363 47.719 13.953 1 98.31 330 LEU B O 1
ATOM 5260 N N . LEU B 1 331 ? -0.279 47.25 12.523 1 97.81 331 LEU B N 1
ATOM 5261 C CA . LEU B 1 331 ? 0.605 47.281 11.359 1 97.81 331 LEU B CA 1
ATOM 5262 C C . LEU B 1 331 ? 1.034 48.719 11.07 1 97.81 331 LEU B C 1
ATOM 5264 O O . LEU B 1 331 ? 2.223 49 10.883 1 97.81 331 LEU B O 1
ATOM 5268 N N . ARG B 1 332 ? 0.111 49.625 11.156 1 97.06 332 ARG B N 1
ATOM 5269 C CA . ARG B 1 332 ? 0.365 51 10.781 1 97.06 332 ARG B CA 1
ATOM 5270 C C . ARG B 1 332 ? 1.254 51.688 11.812 1 97.06 332 ARG B C 1
ATOM 5272 O O . ARG B 1 332 ? 2.082 52.531 11.469 1 97.06 332 ARG B O 1
ATOM 5279 N N . SER B 1 333 ? 1.142 51.312 13.039 1 97.31 333 SER B N 1
ATOM 5280 C CA . SER B 1 333 ? 1.861 51.969 14.125 1 97.31 333 SER B CA 1
ATOM 5281 C C . SER B 1 333 ? 3.318 51.531 14.18 1 97.31 333 SER B C 1
ATOM 5283 O O . SER B 1 333 ? 4.129 52.094 14.906 1 97.31 333 SER B O 1
ATOM 5285 N N . GLY B 1 334 ? 3.592 50.438 13.453 1 96.81 334 GLY B N 1
ATOM 5286 C CA . GLY B 1 334 ? 4.957 49.938 13.453 1 96.81 334 GLY B CA 1
ATOM 5287 C C . GLY B 1 334 ? 5.219 48.938 14.57 1 96.81 334 GLY B C 1
ATOM 5288 O O . GLY B 1 334 ? 6.305 48.344 14.656 1 96.81 334 GLY B O 1
ATOM 5289 N N . ARG B 1 335 ? 4.293 48.688 15.352 1 98.31 335 ARG B N 1
ATOM 5290 C CA . ARG B 1 335 ? 4.457 47.812 16.5 1 98.31 335 ARG B CA 1
ATOM 5291 C C . ARG B 1 335 ? 4.781 46.375 16.047 1 98.31 335 ARG B C 1
ATOM 5293 O O . ARG B 1 335 ? 5.52 45.688 16.734 1 98.31 335 ARG B O 1
ATOM 5300 N N . VAL B 1 336 ? 4.238 46 14.93 1 98.56 336 VAL B N 1
ATOM 5301 C CA . VAL B 1 336 ? 4.512 44.656 14.43 1 98.56 336 VAL B CA 1
ATOM 5302 C C . VAL B 1 336 ? 5.969 44.562 13.992 1 98.56 336 VAL B C 1
ATOM 5304 O O . VAL B 1 336 ? 6.641 43.562 14.258 1 98.56 336 VAL B O 1
ATOM 5307 N N . THR B 1 337 ? 6.434 45.562 13.305 1 98.25 337 THR B N 1
ATOM 5308 C CA . THR B 1 337 ? 7.832 45.625 12.898 1 98.25 337 THR B CA 1
ATOM 5309 C C . THR B 1 337 ? 8.75 45.594 14.117 1 98.25 337 THR B C 1
ATOM 5311 O O . THR B 1 337 ? 9.766 44.875 14.109 1 98.25 337 THR B O 1
ATOM 5314 N N . GLN B 1 338 ? 8.422 46.312 15.117 1 98.19 338 GLN B N 1
ATOM 5315 C CA . GLN B 1 338 ? 9.195 46.312 16.359 1 98.19 338 GLN B CA 1
ATOM 5316 C C . GLN B 1 338 ? 9.211 44.938 17 1 98.19 338 GLN B C 1
ATOM 5318 O O . GLN B 1 338 ? 10.227 44.5 17.562 1 98.19 338 GLN B O 1
ATOM 5323 N N . HIS B 1 339 ? 8.078 44.344 16.953 1 98.56 339 HIS B N 1
ATOM 5324 C CA . HIS B 1 339 ? 7.988 43 17.516 1 98.56 339 HIS B CA 1
ATOM 5325 C C . HIS B 1 339 ? 8.891 42.031 16.766 1 98.56 339 HIS B C 1
ATOM 5327 O O . HIS B 1 339 ? 9.516 41.156 17.375 1 98.56 339 HIS B O 1
ATOM 5333 N N . LEU B 1 340 ? 8.945 42.094 15.406 1 98.5 340 LEU B N 1
ATOM 5334 C CA . LEU B 1 340 ? 9.852 41.281 14.617 1 98.5 340 LEU B CA 1
ATOM 5335 C C . LEU B 1 340 ? 11.305 41.5 15.023 1 98.5 340 LEU B C 1
ATOM 5337 O O . LEU B 1 340 ? 12.078 40.562 15.141 1 98.5 340 LEU B O 1
ATOM 5341 N N . GLN B 1 341 ? 11.625 42.75 15.242 1 97.81 341 GLN B N 1
ATOM 5342 C CA . GLN B 1 341 ? 12.977 43.062 15.672 1 97.81 341 GLN B CA 1
ATOM 5343 C C . GLN B 1 341 ? 13.289 42.469 17.031 1 97.81 341 GLN B C 1
ATOM 5345 O O . GLN B 1 341 ? 14.391 41.969 17.266 1 97.81 341 GLN B O 1
ATOM 5350 N N . LYS B 1 342 ? 12.312 42.562 17.875 1 97.88 342 LYS B N 1
ATOM 5351 C CA . LYS B 1 342 ? 12.477 41.938 19.188 1 97.88 342 LYS B CA 1
ATOM 5352 C C . LYS B 1 342 ? 12.727 40.438 19.047 1 97.88 342 LYS B C 1
ATOM 5354 O O . LYS B 1 342 ? 13.578 39.875 19.75 1 97.88 342 LYS B O 1
ATOM 5359 N N . LEU B 1 343 ? 11.992 39.781 18.188 1 98 343 LEU B N 1
ATOM 5360 C CA . LEU B 1 343 ? 12.156 38.375 17.938 1 98 343 LEU B CA 1
ATOM 5361 C C . LEU B 1 343 ? 13.562 38.062 17.406 1 98 343 LEU B C 1
ATOM 5363 O O . LEU B 1 343 ? 14.227 37.156 17.891 1 98 343 LEU B O 1
ATOM 5367 N N . GLN B 1 344 ? 14 38.844 16.438 1 97.56 344 GLN B N 1
ATOM 5368 C CA . GLN B 1 344 ? 15.32 38.656 15.836 1 97.56 344 GLN B CA 1
ATOM 5369 C C . GLN B 1 344 ? 16.422 38.812 16.875 1 97.56 344 GLN B C 1
ATOM 5371 O O . GLN B 1 344 ? 17.375 38.031 16.922 1 97.56 344 GLN B O 1
ATOM 5376 N N . THR B 1 345 ? 16.234 39.781 17.719 1 96 345 THR B N 1
ATOM 5377 C CA . THR B 1 345 ? 17.219 40.062 18.766 1 96 345 THR B CA 1
ATOM 5378 C C . THR B 1 345 ? 17.234 38.938 19.812 1 96 345 THR B C 1
ATOM 5380 O O . THR B 1 345 ? 18.297 38.531 20.297 1 96 345 THR B O 1
ATOM 5383 N N . THR B 1 346 ? 16.062 38.5 20.156 1 94.94 346 THR B N 1
ATOM 5384 C CA . THR B 1 346 ? 15.945 37.438 21.125 1 94.94 346 THR B CA 1
ATOM 5385 C C . THR B 1 346 ? 16.641 36.156 20.609 1 94.94 346 THR B C 1
ATOM 5387 O O . THR B 1 346 ? 17.281 35.438 21.375 1 94.94 346 THR B O 1
ATOM 5390 N N . LEU B 1 347 ? 16.562 35.875 19.312 1 92.56 347 LEU B N 1
ATOM 5391 C CA . LEU B 1 347 ? 17.156 34.688 18.719 1 92.56 347 LEU B CA 1
ATOM 5392 C C . LEU B 1 347 ? 18.672 34.781 18.641 1 92.56 347 LEU B C 1
ATOM 5394 O O . LEU B 1 347 ? 19.375 33.781 18.672 1 92.56 347 LEU B O 1
ATOM 5398 N N . GLU B 1 348 ? 19.172 36 18.484 1 87.44 348 GLU B N 1
ATOM 5399 C CA . GLU B 1 348 ? 20.609 36.25 18.469 1 87.44 348 GLU B CA 1
ATOM 5400 C C . GLU B 1 348 ? 21.219 35.969 19.828 1 87.44 348 GLU B C 1
ATOM 5402 O O . GLU B 1 348 ? 22.406 35.625 19.922 1 87.44 348 GLU B O 1
ATOM 5407 N N . LYS B 1 349 ? 20.516 36.062 20.844 1 86 349 LYS B N 1
ATOM 5408 C CA . LYS B 1 349 ? 21.031 35.906 22.219 1 86 349 LYS B CA 1
ATOM 5409 C C . LYS B 1 349 ? 20.953 34.469 22.672 1 86 349 LYS B C 1
ATOM 5411 O O . LYS B 1 349 ? 21.531 34.125 23.719 1 86 349 LYS B O 1
ATOM 5416 N N . VAL B 1 350 ? 20.281 33.719 22 1 78.75 350 VAL B N 1
ATOM 5417 C CA . VAL B 1 350 ? 20.156 32.312 22.422 1 78.75 350 VAL B CA 1
ATOM 5418 C C . VAL B 1 350 ? 21.047 31.438 21.562 1 78.75 350 VAL B C 1
ATOM 5420 O O . VAL B 1 350 ? 21.219 31.688 20.359 1 78.75 350 VAL B O 1
#

pLDDT: mean 95.48, std 4.7, range [66.44, 98.88]

Solvent-accessible surface area (backbone atoms only — not comparable to full-atom values): 35269 Å² total; per-residue (Å²): 119,38,70,68,52,22,55,56,35,37,35,39,45,60,26,81,85,60,40,42,82,57,50,34,70,52,25,18,48,50,48,45,34,49,44,69,57,51,34,40,57,28,38,46,26,22,39,41,44,26,41,40,39,69,49,80,49,30,49,28,46,34,12,34,46,51,35,46,66,71,72,40,55,68,38,74,58,70,96,61,96,40,51,33,31,31,59,27,56,30,39,45,38,39,78,61,42,52,79,54,60,70,62,28,41,45,48,35,19,61,73,59,35,26,28,38,35,45,32,32,62,68,19,61,68,70,54,11,59,18,59,58,58,54,35,41,53,72,64,37,72,56,78,80,56,50,70,67,53,32,46,50,38,26,72,76,53,20,44,34,53,50,36,31,67,75,58,28,45,46,66,45,65,50,48,65,54,29,50,46,41,50,55,80,36,58,66,61,58,48,57,32,73,60,73,52,56,69,42,68,55,35,45,30,20,28,28,78,49,69,69,58,46,54,32,51,51,50,15,34,47,74,71,70,50,46,48,36,37,38,24,49,20,54,87,36,18,55,48,63,48,29,69,45,71,25,47,31,38,42,30,37,88,46,89,69,43,71,44,81,44,79,46,48,27,62,85,69,75,53,51,42,80,67,55,57,40,79,88,44,64,71,58,45,32,52,54,52,49,36,34,46,67,47,39,95,43,77,63,33,55,52,39,24,57,41,30,3,47,50,31,24,77,68,64,77,20,92,35,58,67,51,7,33,50,50,38,46,47,39,31,64,72,34,49,35,45,51,46,51,50,50,46,43,52,54,56,70,74,100,121,40,69,69,52,21,56,56,35,39,35,39,46,60,26,82,85,61,40,44,83,57,49,33,68,54,25,17,49,50,46,46,34,49,43,70,57,51,34,40,57,28,39,46,27,24,39,42,44,26,42,41,38,68,50,79,49,30,50,27,46,33,12,34,46,50,34,47,67,71,70,40,54,67,36,75,57,70,95,62,96,41,51,34,30,31,57,25,55,31,38,48,38,39,79,62,43,53,80,52,62,70,62,28,39,45,48,34,18,62,72,59,35,25,28,39,35,46,30,31,60,68,20,63,70,71,54,11,58,19,59,58,57,56,36,41,53,72,64,38,72,56,77,81,56,52,70,65,53,32,48,49,38,27,70,76,53,20,43,36,53,50,36,30,67,76,59,28,46,45,65,45,64,50,49,64,54,31,49,47,42,50,55,80,37,59,65,61,60,47,56,33,73,60,71,53,56,69,41,68,55,36,45,30,21,26,30,79,50,68,70,57,46,53,33,51,52,50,16,35,47,75,72,70,48,46,48,36,37,37,23,49,20,54,87,36,18,57,47,65,49,29,68,44,70,24,47,31,38,40,30,36,87,48,88,69,45,70,42,82,44,77,47,49,27,62,84,70,75,54,51,41,80,68,54,57,42,78,88,43,64,70,58,46,32,52,53,53,48,36,33,45,67,46,39,94,44,75,61,34,56,52,40,26,56,41,31,2,46,51,29,26,75,69,64,76,22,92,36,58,66,51,7,33,50,48,38,46,49,38,32,62,71,35,50,34,45,52,45,51,50,50,47,43,53,55,55,70,73,98

Secondary structure (DSSP, 8-state):
--HHHHHHHHHHTS-TTT--PPPHHHHHHHHHHHHTT-S-HHHHHHHHHHHHHH---HHHHHHHHHHHHHHS--BPPP--SSPEEEEE--SS-BSSB---HHHHHHHHHHTT--EEEEE-S--TTT--B-HHHHHHHTT--GGG--HHHHHHHHHHHSEEEEEHHHH-HHHHTTHHHHHHH-S--THHHHHHT---B-SSEEEEEE-SSHHHHHHHHHHHHHTT---EEEEE-GGGSSPPPSSSPEEEEEE-SSSSSEEEEEE-GGGGT---PPPBP-SSHHHHHHHHHHHHTT---HHHHHHHHHHHHHHHHTTS-SSHHHHHHHHHHHHHTTHHHHHHHHHHHHHH--/--HHHHHHHHHHTS-TTT--PPPHHHHHHHHHHHHTT-S-HHHHHHHHHHHHHH---HHHHHHHHHHHHHHS--BPPP--SSPEEEEE--SS-BSSB---HHHHHHHHHHTT--EEEEE-S--TTT--B-HHHHHHHTT--GGG--HHHHHHHHHHHSEEEEEHHHH-HHHHTTHHHHHHH-S--THHHHHHT---B-SSEEEEEE-SSHHHHHHHHHHHHHTT---EEEEE-GGGSSPPPSSSPEEEEEE-SSSSSEEEEEE-GGGGT---PPPBP-SSHHHHHHHHHHHHTT---HHHHHHHHHHHHHHHHTTS-SSHHHHHHHHHHHHHTTHHHHHHHHHHHHHH--

Foldseek 3Di:
DDPLLVVLLCQLQVDPPRHHADALQSLLVNLLCQLVCVDPLVSLLSSQVSCQSNDHALRSLLSVLVNCQVQFAAQEDDDAPFAEEEFEPAEQADAWFDDQVVVLQLLCLLLRHAYEYEYEAQAPDNRHHGPQLLVVLLVDHQPVDDSVLQNVLCRVQSYGYHYCVVGPVSVVVCRVSCNVNRDDGCVVLSRQLHDRYDYGYEYEGFAADPVSVVSSQSSCVVVVNQFYKYWPDDPRGSQHFQAAWIWMWGADPDPVRIDIDTHHNVVVVLHDHGHTDPNDSVVVSVLVVCLLCLHDDNSVSSSLQRSLVVCCSRPSAVDSNRSSVSSSCCSNVNSSVVSSVVSSVSSVVD/DDPLLVVLLCQLQVDPPRHHADALQSLLVNLLCQLVCVDPLVSLLSSQVSCQSNDHALRSLLSVLVNCQVQFAAQEDDDAPFAEEEFEPAEQADAWFDDLVVVLQLLCLLLRHAYEYEYEAQAPDNRHHGPQLLVVLLVDHQPVDDSVLQNVLCRQQSYGYHYCVVGPVSVVVCRVSCVVNRDDGCVVLSRQLHDRYDYGYEYEGFAADPVSVVSSQSSCVVVVNQFYKYWPDDPRGNQHFQAAWIWMWGADPDPVRIDIDTHHNVVVVLHDHGHTDPNDSVVVSVLSVCLLCLHDDNSVSSSLQRSLVVCCSRPSAVDSNRSSVSSSCCSNVNSSVVSSVVSSVSSVVD

Radius of gyration: 33.31 Å; Cα contacts (8 Å, |Δi|>4): 1459; chains: 2; bounding box: 47×104×64 Å